Protein AF-0000000067176946 (afdb_homodimer)

Solvent-accessible surface area (backbone atoms only — not comparable to full-atom values): 33508 Å² total; per-residue (Å²): 99,36,35,32,29,33,23,22,26,28,41,68,29,17,55,34,52,47,50,43,47,74,72,66,26,35,38,39,29,29,28,63,53,83,84,30,38,70,75,58,35,48,70,46,54,52,46,15,72,67,65,79,60,30,41,45,80,41,83,41,49,59,68,40,81,62,40,38,57,53,42,44,73,61,59,38,63,33,37,37,46,54,57,61,73,68,84,58,48,78,88,61,72,52,57,63,61,41,32,50,49,27,32,47,11,45,48,44,49,50,52,16,28,57,76,51,68,39,39,41,33,40,35,66,33,59,34,62,47,64,73,74,76,37,71,34,43,58,63,46,28,22,35,51,32,35,51,40,42,49,50,11,39,25,61,74,70,62,38,24,38,34,33,37,19,33,39,34,56,43,42,64,70,55,66,68,59,65,76,65,16,49,65,52,40,51,44,49,25,62,73,37,66,28,51,68,42,74,46,76,82,48,76,62,58,42,47,46,23,37,42,71,46,52,38,50,47,55,56,34,54,72,69,43,60,73,83,54,58,51,76,33,62,45,53,45,38,33,43,44,35,56,62,54,52,50,51,49,47,49,49,47,51,41,38,72,68,38,88,67,87,80,77,78,79,77,70,84,49,55,65,44,82,66,53,62,63,26,34,70,73,51,69,46,72,68,78,64,49,68,64,61,38,47,43,54,25,48,55,44,44,64,72,69,48,69,82,61,79,57,57,87,63,65,45,73,44,68,126,100,37,35,32,30,32,22,21,27,28,41,69,28,17,56,36,52,45,50,43,46,73,73,66,26,35,38,39,29,28,28,63,52,85,85,29,38,71,75,57,35,48,69,46,53,52,45,13,72,66,66,79,60,32,42,46,80,44,83,41,50,57,67,39,81,62,42,37,56,52,43,43,73,62,59,36,64,32,39,38,45,53,56,62,72,69,84,58,49,77,88,61,73,52,56,62,63,40,34,51,49,27,32,48,13,45,49,42,49,51,51,16,28,57,76,51,68,39,40,40,33,40,34,64,33,59,33,62,48,65,71,73,77,38,71,33,42,59,63,44,26,22,36,51,34,35,51,40,42,49,50,11,39,26,61,73,72,62,37,23,39,33,34,37,18,33,40,35,56,42,42,64,71,55,66,70,58,65,77,64,17,50,65,52,39,50,45,50,25,62,74,39,64,28,51,68,42,73,44,75,84,49,76,62,56,42,48,46,22,39,43,71,45,52,38,49,47,54,56,36,54,71,69,42,60,74,84,54,58,50,77,32,60,46,53,45,38,33,40,42,35,54,63,54,51,50,51,48,48,49,48,48,51,39,39,71,70,37,90,69,87,81,77,77,80,75,70,82,50,56,65,46,82,67,52,62,62,27,34,70,72,49,68,46,71,68,76,64,50,68,64,62,37,46,42,54,26,48,54,44,45,63,74,69,46,69,82,62,79,57,55,86,62,66,45,72,44,64,123

Secondary structure (DSSP, 8-state):
-EEEEETTTSHHHHHHHHHHHHTT-EEEEEE--SS--GGGGHHHHHHHHHTTS-EEEEE--TTSTTHHHHHHHH--SEEEE--------TTS--HHHHHIIIIIHHHHHHHHHHHHT--EEEEEEESTTTTSSS---HHHHHHHHHHHHHHHHHHHH--EEEEEEE-EEESTT--S-SGGGHHHHHHHHHHHT--EEE-SS----EEEEEHHHHHHHHHHHHHS-TT--EEEEE--SBEE-HHHHHHHHHHHHHHHH--S----------B----HHHHHHH-----S-HHHHHHHHHHHHHHHSPTT------EEE--/-EEEEETTTSHHHHHHHHHHHHTT-EEEEEE--SS--GGGGHHHHHHHHHTTS-EEEEE--TTSTTHHHHHHHH--SEEEE--------TTS--HHHHHIIIIIHHHHHHHHHHHHT--EEEEEEESTTTTSSS---HHHHHHHHHHHHHHHHHHHH--EEEEEEE-EEESTT--S-SGGGHHHHHHHHHHHT--EEE-SS----EEEEEHHHHHHHHHHHHHS-TT--EEEEE--SBEE-HHHHHHHHHHHHHHHH--S----------B----HHHHHHH-----S-HHHHHHHHHHHHHHHSPTT------EEE--

Organism: Mycolicibacterium smegmatis (strain ATCC 700084 / mc(2)155) (NCBI:txid246196)

pLDDT: mean 84.83, std 18.25, range [30.48, 98.94]

Structure (mmCIF, N/CA/C/O backbone):
data_AF-0000000067176946-model_v1
#
loop_
_entity.id
_entity.type
_entity.pdbx_description
1 polymer 'NAD dependent epimerase/dehydratase family protein'
#
loop_
_atom_site.group_PDB
_atom_site.id
_atom_site.type_symbol
_atom_site.label_atom_id
_atom_site.label_alt_id
_atom_site.label_comp_id
_atom_site.label_asym_id
_atom_site.label_entity_id
_atom_site.label_seq_id
_atom_site.pdbx_PDB_ins_code
_atom_site.Cartn_x
_atom_site.Cartn_y
_atom_site.Cartn_z
_atom_site.occupancy
_atom_site.B_iso_or_equiv
_atom_site.auth_seq_id
_atom_site.auth_comp_id
_atom_site.auth_asym_id
_atom_site.auth_atom_id
_atom_site.pdbx_PDB_model_num
ATOM 1 N N . MET A 1 1 ? -19.984 21.453 12.859 1 93.75 1 MET A N 1
ATOM 2 C CA . MET A 1 1 ? -19.797 20.031 12.617 1 93.75 1 MET A CA 1
ATOM 3 C C . MET A 1 1 ? -18.875 19.406 13.672 1 93.75 1 MET A C 1
ATOM 5 O O . MET A 1 1 ? -18.234 20.125 14.43 1 93.75 1 MET A O 1
ATOM 9 N N . ARG A 1 2 ? -18.984 18.125 13.836 1 97.31 2 ARG A N 1
ATOM 10 C CA . ARG A 1 2 ? -18.062 17.344 14.672 1 97.31 2 ARG A CA 1
ATOM 11 C C . ARG A 1 2 ? -16.969 16.703 13.836 1 97.31 2 ARG A C 1
ATOM 13 O O . ARG A 1 2 ? -17.25 16 12.859 1 97.31 2 ARG A O 1
ATOM 20 N N . ALA A 1 3 ? -15.773 17.016 14.234 1 98.56 3 ALA A N 1
ATOM 21 C CA . ALA A 1 3 ? -14.617 16.5 13.5 1 98.56 3 ALA A CA 1
ATOM 22 C C . ALA A 1 3 ? -13.719 15.672 14.406 1 98.56 3 ALA A C 1
ATOM 24 O O . ALA A 1 3 ? -13.531 16 15.578 1 98.56 3 ALA A O 1
ATOM 25 N N . LEU A 1 4 ? -13.266 14.586 13.898 1 98.88 4 LEU A N 1
ATOM 26 C CA . LEU A 1 4 ? -12.211 13.828 14.562 1 98.88 4 LEU A CA 1
ATOM 27 C C . LEU A 1 4 ? -10.891 13.953 13.812 1 98.88 4 LEU A C 1
ATOM 29 O O . LEU A 1 4 ? -10.852 13.797 12.586 1 98.88 4 LEU A O 1
ATOM 33 N N . VAL A 1 5 ? -9.82 14.297 14.5 1 98.94 5 VAL A N 1
ATOM 34 C CA . VAL A 1 5 ? -8.5 14.484 13.914 1 98.94 5 VAL A CA 1
ATOM 35 C C . VAL A 1 5 ? -7.508 13.5 14.539 1 98.94 5 VAL A C 1
ATOM 37 O O . VAL A 1 5 ? -7.191 13.602 15.727 1 98.94 5 VAL A O 1
ATOM 40 N N . THR A 1 6 ? -7.043 12.531 13.773 1 98.88 6 THR A N 1
ATOM 41 C CA . THR A 1 6 ? -5.906 11.75 14.25 1 98.88 6 THR A CA 1
ATOM 42 C C . THR A 1 6 ? -4.598 12.484 13.977 1 98.88 6 THR A C 1
ATOM 44 O O . THR A 1 6 ? -4.469 13.188 12.977 1 98.88 6 THR A O 1
ATOM 47 N N . GLY A 1 7 ? -3.584 12.266 14.883 1 98.06 7 GLY A N 1
ATOM 48 C CA . GLY A 1 7 ? -2.379 13.07 14.805 1 98.06 7 GLY A CA 1
ATOM 49 C C . GLY A 1 7 ? -2.6 14.516 15.227 1 98.06 7 GLY A C 1
ATOM 50 O O . GLY A 1 7 ? -2 15.43 14.656 1 98.06 7 GLY A O 1
ATOM 51 N N . ALA A 1 8 ? -3.434 14.695 16.172 1 98.69 8 ALA A N 1
ATOM 52 C CA . ALA A 1 8 ? -3.926 16.016 16.531 1 98.69 8 ALA A CA 1
ATOM 53 C C . ALA A 1 8 ? -2.818 16.859 17.156 1 98.69 8 ALA A C 1
ATOM 55 O O . ALA A 1 8 ? -2.83 18.094 17.062 1 98.69 8 ALA A O 1
ATOM 56 N N . ALA A 1 9 ? -1.858 16.234 17.766 1 97.88 9 ALA A N 1
ATOM 57 C CA . ALA A 1 9 ? -0.822 16.969 18.484 1 97.88 9 ALA A CA 1
ATOM 58 C C . ALA A 1 9 ? 0.413 17.172 17.609 1 97.88 9 ALA A C 1
ATOM 60 O O . ALA A 1 9 ? 1.417 17.719 18.062 1 97.88 9 ALA A O 1
ATOM 61 N N . GLY A 1 10 ? 0.329 16.719 16.375 1 96.31 10 GLY A N 1
ATOM 62 C CA . GLY A 1 10 ? 1.436 16.891 15.453 1 96.31 10 GLY A CA 1
ATOM 63 C C . GLY A 1 10 ? 1.476 18.281 14.836 1 96.31 10 GLY A C 1
ATOM 64 O O . GLY A 1 10 ? 0.67 19.141 15.18 1 96.31 10 GLY A O 1
ATOM 65 N N . PHE A 1 11 ? 2.4 18.453 13.883 1 95.88 11 PHE A N 1
ATOM 66 C CA . PHE A 1 11 ? 2.641 19.719 13.18 1 95.88 11 PHE A CA 1
ATOM 67 C C . PHE A 1 11 ? 1.387 20.172 12.445 1 95.88 11 PHE A C 1
ATOM 69 O O . PHE A 1 11 ? 0.674 21.062 12.922 1 95.88 11 PHE A O 1
ATOM 76 N N . ILE A 1 12 ? 0.956 19.438 11.477 1 97.62 12 ILE A N 1
ATOM 77 C CA . ILE A 1 12 ? -0.188 19.844 10.664 1 97.62 12 ILE A CA 1
ATOM 78 C C . ILE A 1 12 ? -1.479 19.641 11.453 1 97.62 12 ILE A C 1
ATOM 80 O O . ILE A 1 12 ? -2.375 20.484 11.422 1 97.62 12 ILE A O 1
ATOM 84 N N . GLY A 1 13 ? -1.539 18.578 12.234 1 98.62 13 GLY A N 1
ATOM 85 C CA . GLY A 1 13 ? -2.727 18.234 13 1 98.62 13 GLY A CA 1
ATOM 86 C C . GLY A 1 13 ? -3.125 19.297 14 1 98.62 13 GLY A C 1
ATOM 87 O O . GLY A 1 13 ? -4.297 19.672 14.094 1 98.62 13 GLY A O 1
ATOM 88 N N . SER A 1 14 ? -2.17 19.828 14.688 1 98.62 14 SER A N 1
ATOM 89 C CA . SER A 1 14 ? -2.482 20.812 15.711 1 98.62 14 SER A CA 1
ATOM 90 C C . SER A 1 14 ? -2.926 22.141 15.086 1 98.62 14 SER A C 1
ATOM 92 O O . SER A 1 14 ? -3.793 22.828 15.633 1 98.62 14 SER A O 1
ATOM 94 N N . ASN A 1 15 ? -2.312 22.5 13.953 1 98.69 15 ASN A N 1
ATOM 95 C CA . ASN A 1 15 ? -2.77 23.672 13.227 1 98.69 15 ASN A CA 1
ATOM 96 C C . ASN A 1 15 ? -4.195 23.5 12.711 1 98.69 15 ASN A C 1
ATOM 98 O O . ASN A 1 15 ? -4.988 24.453 12.734 1 98.69 15 ASN A O 1
ATOM 102 N N . LEU A 1 16 ? -4.504 22.312 12.297 1 98.88 16 LEU A N 1
ATOM 103 C CA . LEU A 1 16 ? -5.848 22.016 11.812 1 98.88 16 LEU A CA 1
ATOM 104 C C . LEU A 1 16 ? -6.863 22.078 12.945 1 98.88 16 LEU A C 1
ATOM 106 O O . LEU A 1 16 ? -7.945 22.641 12.789 1 98.88 16 LEU A O 1
ATOM 110 N N . VAL A 1 17 ? -6.52 21.516 14.086 1 98.75 17 VAL A N 1
ATOM 111 C CA . VAL A 1 17 ? -7.391 21.547 15.258 1 98.75 17 VAL A CA 1
ATOM 112 C C . VAL A 1 17 ? -7.738 22.984 15.609 1 98.75 17 VAL A C 1
ATOM 114 O O . VAL A 1 17 ? -8.906 23.328 15.789 1 98.75 17 VAL A O 1
ATOM 117 N N . ASP A 1 18 ? -6.73 23.859 15.656 1 98.19 18 ASP A N 1
ATOM 118 C CA . ASP A 1 18 ? -6.961 25.266 15.984 1 98.19 18 ASP A CA 1
ATOM 119 C C . ASP A 1 18 ? -7.922 25.906 14.984 1 98.19 18 ASP A C 1
ATOM 121 O O . ASP A 1 18 ? -8.844 26.625 15.375 1 98.19 18 ASP A O 1
ATOM 125 N N . ARG A 1 19 ? -7.699 25.656 13.742 1 98.25 19 ARG A N 1
ATOM 126 C CA . ARG A 1 19 ? -8.531 26.25 12.695 1 98.25 19 ARG A CA 1
ATOM 127 C C . ARG A 1 19 ? -9.977 25.781 12.828 1 98.25 19 ARG A C 1
ATOM 129 O O . ARG A 1 19 ? -10.898 26.594 12.727 1 98.25 19 ARG A O 1
ATOM 136 N N . LEU A 1 20 ? -10.172 24.5 13.023 1 98.31 20 LEU A N 1
ATOM 137 C CA . LEU A 1 20 ? -11.516 23.938 13.141 1 98.31 20 LEU A CA 1
ATOM 138 C C . LEU A 1 20 ? -12.25 24.547 14.336 1 98.31 20 LEU A C 1
ATOM 140 O O . LEU A 1 20 ? -13.43 24.891 14.234 1 98.31 20 LEU A O 1
ATOM 144 N N . LEU A 1 21 ? -11.555 24.719 15.445 1 97.25 21 LEU A N 1
ATOM 145 C CA . LEU A 1 21 ? -12.156 25.312 16.625 1 97.25 21 LEU A CA 1
ATOM 146 C C . LEU A 1 21 ? -12.484 26.781 16.391 1 97.25 21 LEU A C 1
ATOM 148 O O . LEU A 1 21 ? -13.562 27.25 16.766 1 97.25 21 LEU A O 1
ATOM 152 N N . ALA A 1 22 ? -11.562 27.469 15.734 1 95.94 22 ALA A N 1
ATOM 153 C CA . ALA A 1 22 ? -11.789 28.875 15.406 1 95.94 22 ALA A CA 1
ATOM 154 C C . ALA A 1 22 ? -13 29.031 14.5 1 95.94 22 ALA A C 1
ATOM 156 O O . ALA A 1 22 ? -13.727 30.031 14.594 1 95.94 22 ALA A O 1
ATOM 157 N N . ASP A 1 23 ? -13.227 28.062 13.641 1 96.38 23 ASP A N 1
ATOM 158 C CA . ASP A 1 23 ? -14.359 28.094 12.719 1 96.38 23 ASP A CA 1
ATOM 159 C C . ASP A 1 23 ? -15.648 27.688 13.422 1 96.38 23 ASP A C 1
ATOM 161 O O . ASP A 1 23 ? -16.719 27.703 12.82 1 96.38 23 ASP A O 1
ATOM 165 N N . GLY A 1 24 ? -15.594 27.234 14.664 1 94.38 24 GLY A N 1
ATOM 166 C CA . GLY A 1 24 ? -16.781 26.969 15.461 1 94.38 24 GLY A CA 1
ATOM 167 C C . GLY A 1 24 ? -17.172 25.5 15.492 1 94.38 24 GLY A C 1
ATOM 168 O O . GLY A 1 24 ? -18.25 25.141 15.945 1 94.38 24 GLY A O 1
ATOM 169 N N . HIS A 1 25 ? -16.312 24.594 15.094 1 96.44 25 HIS A N 1
ATOM 170 C CA . HIS A 1 25 ? -16.594 23.156 15.078 1 96.44 25 HIS A CA 1
ATOM 171 C C . HIS A 1 25 ? -16.25 22.516 16.406 1 96.44 25 HIS A C 1
ATOM 173 O O . HIS A 1 25 ? -15.516 23.094 17.219 1 96.44 25 HIS A O 1
ATOM 179 N N . GLN A 1 26 ? -16.875 21.406 16.672 1 96.56 26 GLN A N 1
ATOM 180 C CA . GLN A 1 26 ? -16.453 20.516 17.75 1 96.56 26 GLN A CA 1
ATOM 181 C C . GLN A 1 26 ? -15.375 19.547 17.266 1 96.56 26 GLN A C 1
ATOM 183 O O . GLN A 1 26 ? -15.5 18.953 16.188 1 96.56 26 GLN A O 1
ATOM 188 N N . VAL A 1 27 ? -14.289 19.469 18.062 1 98.25 27 VAL A N 1
ATOM 189 C CA . VAL A 1 27 ? -13.156 18.688 17.578 1 98.25 27 VAL A CA 1
ATOM 190 C C . VAL A 1 27 ? -12.758 17.641 18.625 1 98.25 27 VAL A C 1
ATOM 192 O O . VAL A 1 27 ? -12.625 17.969 19.812 1 98.25 27 VAL A O 1
ATOM 195 N N . ILE A 1 28 ? -12.656 16.406 18.234 1 98.19 28 ILE A N 1
ATOM 196 C CA . ILE A 1 28 ? -12.008 15.344 19 1 98.19 28 ILE A CA 1
ATOM 197 C C . ILE A 1 28 ? -10.633 15.039 18.406 1 98.19 28 ILE A C 1
ATOM 199 O O . ILE A 1 28 ? -10.523 14.617 17.25 1 98.19 28 ILE A O 1
ATOM 203 N N . GLY A 1 29 ? -9.609 15.297 19.156 1 98.5 29 GLY A N 1
ATOM 204 C CA . GLY A 1 29 ? -8.258 14.977 18.75 1 98.5 29 GLY A CA 1
ATOM 205 C C . GLY A 1 29 ? -7.77 13.641 19.297 1 98.5 29 GLY A C 1
ATOM 206 O O . GLY A 1 29 ? -7.973 13.336 20.469 1 98.5 29 GLY A O 1
ATOM 207 N N . VAL A 1 30 ? -7.195 12.836 18.438 1 98.75 30 VAL A N 1
ATOM 208 C CA . VAL A 1 30 ? -6.59 11.562 18.812 1 98.75 30 VAL A CA 1
ATOM 209 C C . VAL A 1 30 ? -5.09 11.602 18.516 1 98.75 30 VAL A C 1
ATOM 211 O O . VAL A 1 30 ? -4.672 11.945 17.406 1 98.75 30 VAL A O 1
ATOM 214 N N . ASP A 1 31 ? -4.316 11.289 19.516 1 98.38 31 ASP A N 1
ATOM 215 C CA . ASP A 1 31 ? -2.865 11.25 19.359 1 98.38 31 ASP A CA 1
ATOM 216 C C . ASP A 1 31 ? -2.232 10.32 20.391 1 98.38 31 ASP A C 1
ATOM 218 O O . ASP A 1 31 ? -2.689 10.242 21.531 1 98.38 31 ASP A O 1
ATOM 222 N N . ASN A 1 32 ? -1.195 9.602 19.969 1 96.81 32 ASN A N 1
ATOM 223 C CA . ASN A 1 32 ? -0.489 8.766 20.938 1 96.81 32 ASN A CA 1
ATOM 224 C C . ASN A 1 32 ? 0.78 9.438 21.438 1 96.81 32 ASN A C 1
ATOM 226 O O . ASN A 1 32 ? 1.542 8.844 22.203 1 96.81 32 ASN A O 1
ATOM 230 N N . PHE A 1 33 ? 1.188 10.555 20.969 1 94.5 33 PHE A N 1
ATOM 231 C CA . PHE A 1 33 ? 2.281 11.43 21.375 1 94.5 33 PHE A CA 1
ATOM 232 C C . PHE A 1 33 ? 3.631 10.781 21.078 1 94.5 33 PHE A C 1
ATOM 234 O O . PHE A 1 33 ? 4.602 11 21.812 1 94.5 33 PHE A O 1
ATOM 241 N N . TRP A 1 34 ? 3.674 9.906 20.094 1 89.56 34 TRP A N 1
ATOM 242 C CA . TRP A 1 34 ? 4.965 9.375 19.672 1 89.56 34 TRP A CA 1
ATOM 243 C C . TRP A 1 34 ? 5.887 10.5 19.203 1 89.56 34 TRP A C 1
ATOM 245 O O . TRP A 1 34 ? 7.012 10.625 19.703 1 89.56 34 TRP A O 1
ATOM 255 N N . THR A 1 35 ? 5.383 11.32 18.266 1 87.88 35 THR A N 1
ATOM 256 C CA . THR A 1 35 ? 6.129 12.508 17.859 1 87.88 35 THR A CA 1
ATOM 257 C C . THR A 1 35 ? 5.32 13.773 18.125 1 87.88 35 THR A C 1
ATOM 259 O O . THR A 1 35 ? 5.855 14.883 18.047 1 87.88 35 THR A O 1
ATOM 262 N N . GLY A 1 36 ? 4.047 13.602 18.391 1 92 36 GLY A N 1
ATOM 263 C CA . GLY A 1 36 ? 3.203 14.742 18.719 1 92 36 GLY A CA 1
ATOM 264 C C . GLY A 1 36 ? 3.561 15.391 20.031 1 92 36 GLY A C 1
ATOM 265 O O . GLY A 1 36 ? 3.965 14.711 20.984 1 92 36 GLY A O 1
ATOM 266 N N . ASP A 1 37 ? 3.396 16.672 20.016 1 93.38 37 ASP A N 1
ATOM 267 C CA . ASP A 1 37 ? 3.66 17.453 21.219 1 93.38 37 ASP A CA 1
ATOM 268 C C . ASP A 1 37 ? 2.367 18.016 21.797 1 93.38 37 ASP A C 1
ATOM 270 O O . ASP A 1 37 ? 1.741 18.891 21.203 1 93.38 37 ASP A O 1
ATOM 274 N N . PRO A 1 38 ? 2.053 17.625 23.031 1 94.38 38 PRO A N 1
ATOM 275 C CA . PRO A 1 38 ? 0.817 18.125 23.625 1 94.38 38 PRO A CA 1
ATOM 276 C C . PRO A 1 38 ? 0.791 19.656 23.719 1 94.38 38 PRO A C 1
ATOM 278 O O . PRO A 1 38 ? -0.284 20.25 23.688 1 94.38 38 PRO A O 1
ATOM 281 N N . SER A 1 39 ? 1.938 20.281 23.797 1 94.44 39 SER A N 1
ATOM 282 C CA . SER A 1 39 ? 1.991 21.734 23.922 1 94.44 39 SER A CA 1
ATOM 283 C C . SER A 1 39 ? 1.458 22.406 22.656 1 94.44 39 SER A C 1
ATOM 285 O O . SER A 1 39 ? 1.071 23.578 22.688 1 94.44 39 SER A O 1
ATOM 287 N N . ASN A 1 40 ? 1.438 21.656 21.594 1 96.88 40 ASN A N 1
ATOM 288 C CA . ASN A 1 40 ? 0.888 22.188 20.344 1 96.88 40 ASN A CA 1
ATOM 289 C C . ASN A 1 40 ? -0.614 22.438 20.469 1 96.88 40 ASN A C 1
ATOM 291 O O . ASN A 1 40 ? -1.193 23.141 19.641 1 96.88 40 ASN A O 1
ATOM 295 N N . LEU A 1 41 ? -1.236 21.844 21.516 1 97.69 41 LEU A N 1
ATOM 296 C CA . LEU A 1 41 ? -2.689 21.891 21.641 1 97.69 41 LEU A CA 1
ATOM 297 C C . LEU A 1 41 ? -3.104 22.781 22.812 1 97.69 41 LEU A C 1
ATOM 299 O O . LEU A 1 41 ? -4.238 22.688 23.297 1 97.69 41 LEU A O 1
ATOM 303 N N . GLU A 1 42 ? -2.217 23.578 23.297 1 95 42 GLU A N 1
ATOM 304 C CA . GLU A 1 42 ? -2.5 24.406 24.469 1 95 42 GLU A CA 1
ATOM 305 C C . GLU A 1 42 ? -3.688 25.328 24.219 1 95 42 GLU A C 1
ATOM 307 O O . GLU A 1 42 ? -4.602 25.422 25.031 1 95 42 GLU A O 1
ATOM 312 N N . TRP A 1 43 ? -3.652 26.031 23.125 1 94.56 43 TRP A N 1
ATOM 313 C CA . TRP A 1 43 ? -4.75 26.938 22.781 1 94.56 43 TRP A CA 1
ATOM 314 C C . TRP A 1 43 ? -6.066 26.172 22.672 1 94.56 43 TRP A C 1
ATOM 316 O O . TRP A 1 43 ? -7.094 26.625 23.188 1 94.56 43 TRP A O 1
ATOM 326 N N . ALA A 1 44 ? -6.027 25.016 22.016 1 96.19 44 ALA A N 1
ATOM 327 C CA . ALA A 1 44 ? -7.223 24.203 21.828 1 96.19 44 ALA A CA 1
ATOM 328 C C . ALA A 1 44 ? -7.793 23.766 23.188 1 96.19 44 ALA A C 1
ATOM 330 O O . ALA A 1 44 ? -9.008 23.781 23.375 1 96.19 44 ALA A O 1
ATOM 331 N N . LEU A 1 45 ? -6.91 23.344 24.031 1 93.81 45 LEU A N 1
ATOM 332 C CA . LEU A 1 45 ? -7.336 22.875 25.359 1 93.81 45 LEU A CA 1
ATOM 333 C C . LEU A 1 45 ? -7.984 24.016 26.141 1 93.81 45 LEU A C 1
ATOM 335 O O . LEU A 1 45 ? -8.961 23.797 26.875 1 93.81 45 LEU A O 1
ATOM 339 N N . GLU A 1 46 ? -7.465 25.188 25.953 1 90.81 46 GLU A N 1
ATOM 340 C CA . GLU A 1 46 ? -8.055 26.359 26.609 1 90.81 46 GLU A CA 1
ATOM 341 C C . GLU A 1 46 ? -9.453 26.641 26.062 1 90.81 46 GLU A C 1
ATOM 343 O O . GLU A 1 46 ? -10.344 27.031 26.828 1 90.81 46 GLU A O 1
ATOM 348 N N . GLN A 1 47 ? -9.617 26.484 24.797 1 86.25 47 GLN A N 1
ATOM 349 C CA . GLN A 1 47 ? -10.93 26.672 24.188 1 86.25 47 GLN A CA 1
ATOM 350 C C . GLN A 1 47 ? -11.93 25.641 24.688 1 86.25 47 GLN A C 1
ATOM 352 O O . GLN A 1 47 ? -13.117 25.938 24.828 1 86.25 47 GLN A O 1
ATOM 357 N N . GLY A 1 48 ? -11.539 24.438 24.844 1 80.69 48 GLY A N 1
ATOM 358 C CA . GLY A 1 48 ? -12.391 23.375 25.359 1 80.69 48 GLY A CA 1
ATOM 359 C C . GLY A 1 48 ? -12.906 23.656 26.766 1 80.69 48 GLY A C 1
ATOM 360 O O . GLY A 1 48 ? -14.039 23.297 27.109 1 80.69 48 GLY A O 1
ATOM 361 N N . ASN A 1 49 ? -12.125 24.281 27.5 1 76.69 49 ASN A N 1
ATOM 362 C CA . ASN A 1 49 ? -12.477 24.578 28.891 1 76.69 49 ASN A CA 1
ATOM 363 C C . ASN A 1 49 ? -13.406 25.781 28.984 1 76.69 49 ASN A C 1
ATOM 365 O O . ASN A 1 49 ? -14.203 25.875 29.922 1 76.69 49 ASN A O 1
ATOM 369 N N . SER A 1 50 ? -13.352 26.609 28.031 1 71.25 50 SER A N 1
ATOM 370 C CA . SER A 1 50 ? -14.078 27.859 28.141 1 71.25 50 SER A CA 1
ATOM 371 C C . SER A 1 50 ? -15.453 27.766 27.484 1 71.25 50 SER A C 1
ATOM 373 O O . SER A 1 50 ? -16.422 28.344 27.984 1 71.25 50 SER A O 1
ATOM 375 N N . SER A 1 51 ? -15.5 27.375 26.344 1 61.53 51 SER A N 1
ATOM 376 C CA . SER A 1 51 ? -16.688 27.578 25.516 1 61.53 51 SER A CA 1
ATOM 377 C C . SER A 1 51 ? -17.391 26.25 25.219 1 61.53 51 SER A C 1
ATOM 379 O O . SER A 1 51 ? -17.797 26.016 24.078 1 61.53 51 SER A O 1
ATOM 381 N N . GLY A 1 52 ? -17.828 25.453 26.281 1 63.78 52 GLY A N 1
ATOM 382 C CA . GLY A 1 52 ? -18.797 24.406 26.016 1 63.78 52 GLY A CA 1
ATOM 383 C C . GLY A 1 52 ? -18.172 23.141 25.469 1 63.78 52 GLY A C 1
ATOM 384 O O . GLY A 1 52 ? -18.797 22.422 24.688 1 63.78 52 GLY A O 1
ATOM 385 N N . ARG A 1 53 ? -16.938 22.734 25.812 1 72.56 53 ARG A N 1
ATOM 386 C CA . ARG A 1 53 ? -16.281 21.453 25.594 1 72.56 53 ARG A CA 1
ATOM 387 C C . ARG A 1 53 ? -16.109 21.172 24.109 1 72.56 53 ARG A C 1
ATOM 389 O O . ARG A 1 53 ? -16.453 20.078 23.641 1 72.56 53 ARG A O 1
ATOM 396 N N . ARG A 1 54 ? -15.609 22.234 23.484 1 91 54 ARG A N 1
ATOM 397 C CA . ARG A 1 54 ? -15.531 22.125 22.031 1 91 54 ARG A CA 1
ATOM 398 C C . ARG A 1 54 ? -14.344 21.281 21.609 1 91 54 ARG A C 1
ATOM 400 O O . ARG A 1 54 ? -14.273 20.828 20.453 1 91 54 ARG A O 1
ATOM 407 N N . PHE A 1 55 ? -13.461 21.031 22.531 1 96.88 55 PHE A N 1
ATOM 408 C CA . PHE A 1 55 ? -12.297 20.219 22.188 1 96.88 55 PHE A CA 1
ATOM 409 C C . PHE A 1 55 ? -12.086 19.109 23.219 1 96.88 55 PHE A C 1
ATOM 411 O O . PHE A 1 55 ? -12.125 19.359 24.422 1 96.88 55 PHE A O 1
ATOM 418 N N . THR A 1 56 ? -11.93 17.922 22.797 1 95.56 56 THR A N 1
ATOM 419 C CA . THR A 1 56 ? -11.562 16.766 23.609 1 95.56 56 THR A CA 1
ATOM 420 C C . THR A 1 56 ? -10.32 16.078 23.047 1 95.56 56 THR A C 1
ATOM 422 O O . THR A 1 56 ? -10.25 15.812 21.844 1 95.56 56 THR A O 1
ATOM 425 N N . LEU A 1 57 ? -9.352 15.914 23.875 1 97.25 57 LEU A N 1
ATOM 426 C CA . LEU A 1 57 ? -8.148 15.188 23.484 1 97.25 57 LEU A CA 1
ATOM 427 C C . LEU A 1 57 ? -8.18 13.766 24.031 1 97.25 57 LEU A C 1
ATOM 429 O O . LEU A 1 57 ? -8.398 13.555 25.219 1 97.25 57 LEU A O 1
ATOM 433 N N . VAL A 1 58 ? -8.008 12.828 23.156 1 97.94 58 VAL A N 1
ATOM 434 C CA . VAL A 1 58 ? -7.949 11.422 23.547 1 97.94 58 VAL A CA 1
ATOM 435 C C . VAL A 1 58 ? -6.566 10.859 23.234 1 97.94 58 VAL A C 1
ATOM 437 O O . VAL A 1 58 ? -6.125 10.867 22.078 1 97.94 58 VAL A O 1
ATOM 440 N N . LYS A 1 59 ? -5.855 10.43 24.25 1 98.12 59 LYS A N 1
ATOM 441 C CA . LYS A 1 59 ? -4.59 9.742 24.031 1 98.12 59 LYS A CA 1
ATOM 442 C C . LYS A 1 59 ? -4.816 8.297 23.594 1 98.12 59 LYS A C 1
ATOM 444 O O . LYS A 1 59 ? -5.25 7.461 24.391 1 98.12 59 LYS A O 1
ATOM 449 N N . ALA A 1 60 ? -4.539 7.992 22.359 1 98 60 ALA A N 1
ATOM 450 C CA . ALA A 1 60 ? -4.727 6.648 21.812 1 98 60 ALA A CA 1
ATOM 451 C C . ALA A 1 60 ? -3.891 6.441 20.562 1 98 60 ALA A C 1
ATOM 453 O O . ALA A 1 60 ? -3.602 7.395 19.828 1 98 60 ALA A O 1
ATOM 454 N N . ASP A 1 61 ? -3.484 5.223 20.391 1 97.69 61 ASP A N 1
ATOM 455 C CA . ASP A 1 61 ? -2.848 4.793 19.156 1 97.69 61 ASP A CA 1
ATOM 456 C C . ASP A 1 61 ? -3.889 4.379 18.109 1 97.69 61 ASP A C 1
ATOM 458 O O . ASP A 1 61 ? -4.891 3.746 18.453 1 97.69 61 ASP A O 1
ATOM 462 N N . ILE A 1 62 ? -3.668 4.734 16.906 1 97.88 62 ILE A N 1
ATOM 463 C CA . ILE A 1 62 ? -4.664 4.438 15.875 1 97.88 62 ILE A CA 1
ATOM 464 C C . ILE A 1 62 ? -4.719 2.93 15.633 1 97.88 62 ILE A C 1
ATOM 466 O O . ILE A 1 62 ? -5.648 2.428 15 1 97.88 62 ILE A O 1
ATOM 470 N N . GLN A 1 63 ? -3.758 2.166 16.047 1 96.75 63 GLN A N 1
ATOM 471 C CA . GLN A 1 63 ? -3.781 0.711 15.953 1 96.75 63 GLN A CA 1
ATOM 472 C C . GLN A 1 63 ? -4.641 0.095 17.047 1 96.75 63 GLN A C 1
ATOM 474 O O . GLN A 1 63 ? -4.949 -1.098 17 1 96.75 63 GLN A O 1
ATOM 479 N N . ALA A 1 64 ? -4.949 0.886 18.031 1 97.12 64 ALA A N 1
ATOM 480 C CA . ALA A 1 64 ? -5.621 0.356 19.219 1 97.12 64 ALA A CA 1
ATOM 481 C C . ALA A 1 64 ? -7.023 -0.142 18.875 1 97.12 64 ALA A C 1
ATOM 483 O O . ALA A 1 64 ? -7.762 0.523 18.141 1 97.12 64 ALA A O 1
ATOM 484 N N . PRO A 1 65 ? -7.383 -1.321 19.438 1 95.69 65 PRO A N 1
ATOM 485 C CA . PRO A 1 65 ? -8.734 -1.831 19.172 1 95.69 65 PRO A CA 1
ATOM 486 C C . PRO A 1 65 ? -9.828 -0.901 19.688 1 95.69 65 PRO A C 1
ATOM 488 O O . PRO A 1 65 ? -10.93 -0.871 19.141 1 95.69 65 PRO A O 1
ATOM 491 N N . GLU A 1 66 ? -9.562 -0.089 20.656 1 97.56 66 GLU A N 1
ATOM 492 C CA . GLU A 1 66 ? -10.547 0.8 21.266 1 97.56 66 GLU A CA 1
ATOM 493 C C . GLU A 1 66 ? -10.891 1.961 20.344 1 97.56 66 GLU A C 1
ATOM 495 O O . GLU A 1 66 ? -11.828 2.715 20.609 1 97.56 66 GLU A O 1
ATOM 500 N N . LEU A 1 67 ? -10.117 2.096 19.25 1 98.25 67 LEU A N 1
ATOM 501 C CA . LEU A 1 67 ? -10.367 3.189 18.312 1 98.25 67 LEU A CA 1
ATOM 502 C C . LEU A 1 67 ? -11.805 3.145 17.797 1 98.25 67 LEU A C 1
ATOM 504 O O . LEU A 1 67 ? -12.414 4.188 17.578 1 98.25 67 LEU A O 1
ATOM 508 N N . THR A 1 68 ? -12.305 1.956 17.625 1 97.81 68 THR A N 1
ATOM 509 C CA . THR A 1 68 ? -13.68 1.791 17.156 1 97.81 68 THR A CA 1
ATOM 510 C C . THR A 1 68 ? -14.656 2.484 18.109 1 97.81 68 THR A C 1
ATOM 512 O O . THR A 1 68 ? -15.523 3.234 17.672 1 97.81 68 THR A O 1
ATOM 515 N N . ASP A 1 69 ? -14.484 2.301 19.406 1 98.19 69 ASP A N 1
ATOM 516 C CA . ASP A 1 69 ? -15.344 2.922 20.406 1 98.19 69 ASP A CA 1
ATOM 517 C C . ASP A 1 69 ? -15.141 4.434 20.453 1 98.19 69 ASP A C 1
ATOM 519 O O . ASP A 1 69 ? -16.094 5.191 20.656 1 98.19 69 ASP A O 1
ATOM 523 N N . ILE A 1 70 ? -13.938 4.836 20.281 1 98.06 70 ILE A N 1
ATOM 524 C CA . ILE A 1 70 ? -13.609 6.258 20.312 1 98.06 70 ILE A CA 1
ATOM 525 C C . ILE A 1 70 ? -14.32 6.973 19.156 1 98.06 70 ILE A C 1
ATOM 527 O O . ILE A 1 70 ? -14.977 8 19.375 1 98.06 70 ILE A O 1
ATOM 531 N N . VAL A 1 71 ? -14.25 6.414 17.922 1 98.62 71 VAL A N 1
ATOM 532 C CA . VAL A 1 71 ? -14.875 7.027 16.75 1 98.62 71 VAL A CA 1
ATOM 533 C C . VAL A 1 71 ? -16.391 6.977 16.891 1 98.62 71 VAL A C 1
ATOM 535 O O . VAL A 1 71 ? -17.078 7.961 16.625 1 98.62 71 VAL A O 1
ATOM 538 N N . ALA A 1 72 ? -16.875 5.859 17.375 1 97.94 72 ALA A N 1
ATOM 539 C CA . ALA A 1 72 ? -18.328 5.715 17.578 1 97.94 72 ALA A CA 1
ATOM 540 C C . ALA A 1 72 ? -18.844 6.727 18.594 1 97.94 72 ALA A C 1
ATOM 542 O O . ALA A 1 72 ? -19.891 7.34 18.391 1 97.94 72 ALA A O 1
ATOM 543 N N . GLY A 1 73 ? -18.125 6.852 19.672 1 97.19 73 GLY A N 1
ATOM 544 C CA . GLY A 1 73 ? -18.531 7.793 20.719 1 97.19 73 GLY A CA 1
ATOM 545 C C . GLY A 1 73 ? -18.484 9.234 20.266 1 97.19 73 GLY A C 1
ATOM 546 O O . GLY A 1 73 ? -19.328 10.047 20.656 1 97.19 73 GLY A O 1
ATOM 547 N N . ALA A 1 74 ? -17.531 9.547 19.375 1 96.62 74 ALA A N 1
ATOM 548 C CA . ALA A 1 74 ? -17.375 10.906 18.859 1 96.62 74 ALA A CA 1
ATOM 549 C C . ALA A 1 74 ? -18.453 11.242 17.828 1 96.62 74 ALA A C 1
ATOM 551 O O . ALA A 1 74 ? -18.781 12.406 17.641 1 96.62 74 ALA A O 1
ATOM 552 N N . CYS A 1 75 ? -18.938 10.25 17.109 1 96.38 75 CYS A N 1
ATOM 553 C CA . CYS A 1 75 ? -19.938 10.414 16.062 1 96.38 75 CYS A CA 1
ATOM 554 C C . CYS A 1 75 ? -19.547 11.547 15.117 1 96.38 75 CYS A C 1
ATOM 556 O O . CYS A 1 75 ? -20.344 12.461 14.883 1 96.38 75 CYS A O 1
ATOM 558 N N . PRO A 1 76 ? -18.391 11.508 14.562 1 98.38 76 PRO A N 1
ATOM 559 C CA . PRO A 1 76 ? -17.953 12.633 13.734 1 98.38 76 PRO A CA 1
ATOM 560 C C . PRO A 1 76 ? -18.609 12.656 12.359 1 98.38 76 PRO A C 1
ATOM 562 O O . PRO A 1 76 ? -19 11.609 11.836 1 98.38 76 PRO A O 1
ATOM 565 N N . HIS A 1 77 ? -18.734 13.875 11.844 1 98.19 77 HIS A N 1
ATOM 566 C CA . HIS A 1 77 ? -19.172 14.047 10.461 1 98.19 77 HIS A CA 1
ATOM 567 C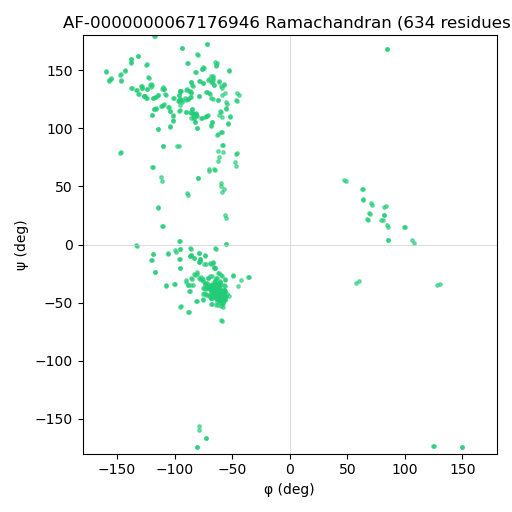 C . HIS A 1 77 ? -18.047 13.773 9.484 1 98.19 77 HIS A C 1
ATOM 569 O O . HIS A 1 77 ? -18.281 13.383 8.336 1 98.19 77 HIS A O 1
ATOM 575 N N . VAL A 1 78 ? -16.859 14.016 9.906 1 98.75 78 VAL A N 1
ATOM 576 C CA . VAL A 1 78 ? -15.656 13.852 9.086 1 98.75 78 VAL A CA 1
ATOM 577 C C . VAL A 1 78 ? -14.492 13.406 9.969 1 98.75 78 VAL A C 1
ATOM 579 O O . VAL A 1 78 ? -14.398 13.797 11.133 1 98.75 78 VAL A O 1
ATOM 582 N N . VAL A 1 79 ? -13.703 12.531 9.43 1 98.94 79 VAL A N 1
ATOM 583 C CA . VAL A 1 79 ? -12.438 12.156 10.055 1 98.94 79 VAL A CA 1
ATOM 584 C C . VAL A 1 79 ? -11.273 12.688 9.227 1 98.94 79 VAL A C 1
ATOM 586 O O . VAL A 1 79 ? -11.188 12.438 8.023 1 98.94 79 VAL A O 1
ATOM 589 N N . TYR A 1 80 ? -10.438 13.531 9.852 1 98.94 80 TYR A N 1
ATOM 590 C CA . TYR A 1 80 ? -9.141 13.922 9.312 1 98.94 80 TYR A CA 1
ATOM 591 C C . TYR A 1 80 ? -8.047 12.969 9.781 1 98.94 80 TYR A C 1
ATOM 593 O O . TYR A 1 80 ? -7.746 12.891 10.977 1 98.94 80 TYR A O 1
ATOM 601 N N . HIS A 1 81 ? -7.473 12.242 8.852 1 98.88 81 HIS A N 1
ATOM 602 C CA . HIS A 1 81 ? -6.461 11.258 9.219 1 98.88 81 HIS A CA 1
ATOM 603 C C . HIS A 1 81 ? -5.059 11.766 8.891 1 98.88 81 HIS A C 1
ATOM 605 O O . HIS A 1 81 ? -4.594 11.625 7.762 1 98.88 81 HIS A O 1
ATOM 611 N N . LEU A 1 82 ? -4.348 12.242 9.922 1 98.19 82 LEU A N 1
ATOM 612 C CA . LEU A 1 82 ? -3.006 12.781 9.75 1 98.19 82 LEU A CA 1
ATOM 613 C C . LEU A 1 82 ? -1.989 11.977 10.555 1 98.19 82 LEU A C 1
ATOM 615 O O . LEU A 1 82 ? -0.782 12.195 10.43 1 98.19 82 LEU A O 1
ATOM 619 N N . ALA A 1 83 ? -2.467 11.047 11.398 1 97.19 83 ALA A N 1
ATOM 620 C CA . ALA A 1 83 ? -1.546 10.25 12.195 1 97.19 83 ALA A CA 1
ATOM 621 C C . ALA A 1 83 ? -0.632 9.406 11.312 1 97.19 83 ALA A C 1
ATOM 623 O O . ALA A 1 83 ? -1.103 8.711 10.406 1 97.19 83 ALA A O 1
ATOM 624 N N . ALA A 1 84 ? 0.562 9.539 11.469 1 92.31 84 ALA A N 1
ATOM 625 C CA . ALA A 1 84 ? 1.574 8.75 10.773 1 92.31 84 ALA A CA 1
ATOM 626 C C . ALA A 1 84 ? 2.887 8.734 11.555 1 92.31 84 ALA A C 1
ATOM 628 O O . ALA A 1 84 ? 3.254 9.719 12.188 1 92.31 84 ALA A O 1
ATOM 629 N N . ARG A 1 85 ? 3.506 7.629 11.547 1 83.25 85 ARG A N 1
ATOM 630 C CA . ARG A 1 85 ? 4.898 7.59 11.984 1 83.25 85 ARG A CA 1
ATOM 631 C C . ARG A 1 85 ? 5.832 8.047 10.867 1 83.25 85 ARG A C 1
ATOM 633 O O . ARG A 1 85 ? 5.965 7.375 9.844 1 83.25 85 ARG A O 1
ATOM 640 N N . THR A 1 86 ? 6.266 9.25 10.938 1 64.94 86 THR A N 1
ATOM 641 C CA . THR A 1 86 ? 7.047 9.852 9.859 1 64.94 86 THR A CA 1
ATOM 642 C C . THR A 1 86 ? 8.539 9.711 10.133 1 64.94 86 THR A C 1
ATOM 644 O O . THR A 1 86 ? 9.367 9.984 9.258 1 64.94 86 THR A O 1
ATOM 647 N N . GLU A 1 87 ? 8.898 9.477 11.453 1 56.97 87 GLU A N 1
ATOM 648 C CA . GLU A 1 87 ? 10.32 9.547 11.789 1 56.97 87 GLU A CA 1
ATOM 649 C C . GLU A 1 87 ? 11.133 8.547 10.969 1 56.97 87 GLU A C 1
ATOM 651 O O . GLU A 1 87 ? 10.875 7.344 11.016 1 56.97 87 GLU A O 1
ATOM 656 N N . HIS A 1 88 ? 11.422 9.117 9.828 1 52.72 88 HIS A N 1
ATOM 657 C CA . HIS A 1 88 ? 12.445 8.453 9.031 1 52.72 88 HIS A CA 1
ATOM 658 C C . HIS A 1 88 ? 13.805 8.5 9.719 1 52.72 88 HIS A C 1
ATOM 660 O O . HIS A 1 88 ? 14.43 9.562 9.797 1 52.72 88 HIS A O 1
ATOM 666 N N . ASP A 1 89 ? 13.961 7.855 10.883 1 49.19 89 ASP A N 1
ATOM 667 C CA . ASP A 1 89 ? 15.414 7.781 11.047 1 49.19 89 ASP A CA 1
ATOM 668 C C . ASP A 1 89 ? 16.094 7.324 9.758 1 49.19 89 ASP A C 1
ATOM 670 O O . ASP A 1 89 ? 16.047 6.141 9.414 1 49.19 89 ASP A O 1
ATOM 674 N N . ALA A 1 90 ? 16.203 8.328 8.828 1 51.94 90 ALA A N 1
ATOM 675 C CA . ALA A 1 90 ? 16.812 8.102 7.52 1 51.94 90 ALA A CA 1
ATOM 676 C C . ALA A 1 90 ? 17.969 7.109 7.613 1 51.94 90 ALA A C 1
ATOM 678 O O . ALA A 1 90 ? 18.266 6.395 6.652 1 51.94 90 ALA A O 1
ATOM 679 N N . VAL A 1 91 ? 18.578 7.109 8.812 1 50.88 91 VAL A N 1
ATOM 680 C CA . VAL A 1 91 ? 19.797 6.312 8.938 1 50.88 91 VAL A CA 1
ATOM 681 C C . VAL A 1 91 ? 19.438 4.832 9.047 1 50.88 91 VAL A C 1
ATOM 683 O O . VAL A 1 91 ? 20.156 3.973 8.531 1 50.88 91 VAL A O 1
ATOM 686 N N . ALA A 1 92 ? 18.266 4.664 9.633 1 64.44 92 ALA A N 1
ATOM 687 C CA . ALA A 1 92 ? 17.938 3.248 9.758 1 64.44 92 ALA A CA 1
ATOM 688 C C . ALA A 1 92 ? 16.422 3.025 9.641 1 64.44 92 ALA A C 1
ATOM 690 O O . ALA A 1 92 ? 15.734 2.867 10.648 1 64.44 92 ALA A O 1
ATOM 691 N N . PRO A 1 93 ? 15.945 3.039 8.398 1 76.69 93 PRO A N 1
ATOM 692 C CA . PRO A 1 93 ? 14.508 2.822 8.234 1 76.69 93 PRO A CA 1
ATOM 693 C C . PRO A 1 93 ? 14.047 1.479 8.789 1 76.69 93 PRO A C 1
ATOM 695 O O . PRO A 1 93 ? 14.812 0.515 8.805 1 76.69 93 PRO A O 1
ATOM 698 N N . ASP A 1 94 ? 12.938 1.456 9.5 1 88.31 94 ASP A N 1
ATOM 699 C CA . ASP A 1 94 ? 12.227 0.249 9.906 1 88.31 94 ASP A CA 1
ATOM 700 C C . ASP A 1 94 ? 10.898 0.121 9.164 1 88.31 94 ASP A C 1
ATOM 702 O O . ASP A 1 94 ? 9.852 0.492 9.688 1 88.31 94 ASP A O 1
ATOM 706 N N . PRO A 1 95 ? 11.016 -0.449 7.996 1 92.94 95 PRO A N 1
ATOM 707 C CA . PRO A 1 95 ? 9.82 -0.495 7.145 1 92.94 95 PRO A CA 1
ATOM 708 C C . PRO A 1 95 ? 8.664 -1.265 7.785 1 92.94 95 PRO A C 1
ATOM 710 O O . PRO A 1 95 ? 7.5 -0.936 7.559 1 92.94 95 PRO A O 1
ATOM 713 N N . LEU A 1 96 ? 8.961 -2.295 8.609 1 94.25 96 LEU A N 1
ATOM 714 C CA . LEU A 1 96 ? 7.914 -3.076 9.266 1 94.25 96 LEU A CA 1
ATOM 715 C C . LEU A 1 96 ? 7.18 -2.238 10.305 1 94.25 96 LEU A C 1
ATOM 717 O O . LEU A 1 96 ? 5.945 -2.244 10.352 1 94.25 96 LEU A O 1
ATOM 721 N N . LEU A 1 97 ? 7.914 -1.546 11.07 1 90.62 97 LEU A N 1
ATOM 722 C CA . LEU A 1 97 ? 7.305 -0.683 12.07 1 90.62 97 LEU A CA 1
ATOM 723 C C . LEU A 1 97 ? 6.488 0.426 11.414 1 90.62 97 LEU A C 1
ATOM 725 O O . LEU A 1 97 ? 5.379 0.734 11.867 1 90.62 97 LEU A O 1
ATOM 729 N N . ASP A 1 98 ? 7.047 0.959 10.406 1 90 98 ASP A N 1
ATOM 730 C CA . ASP A 1 98 ? 6.355 2.018 9.68 1 90 98 ASP A CA 1
ATOM 731 C C . ASP A 1 98 ? 5.047 1.508 9.078 1 90 98 ASP A C 1
ATOM 733 O O . ASP A 1 98 ? 4.012 2.17 9.18 1 90 98 ASP A O 1
ATOM 737 N N . ALA A 1 99 ? 5.117 0.386 8.477 1 95.44 99 ALA A N 1
ATOM 738 C CA . ALA A 1 99 ? 3.932 -0.179 7.832 1 95.44 99 ALA A CA 1
ATOM 739 C C . ALA A 1 99 ? 2.879 -0.564 8.867 1 95.44 99 ALA A C 1
ATOM 741 O O . ALA A 1 99 ? 1.678 -0.413 8.625 1 95.44 99 ALA A O 1
ATOM 742 N N . ARG A 1 100 ? 3.279 -1.113 9.961 1 94.88 100 ARG A N 1
ATOM 743 C CA . ARG A 1 100 ? 2.324 -1.445 11.008 1 94.88 100 ARG A CA 1
ATOM 744 C C . ARG A 1 100 ? 1.542 -0.213 11.445 1 94.88 100 ARG A C 1
ATOM 746 O O . ARG A 1 100 ? 0.316 -0.26 11.57 1 94.88 100 ARG A O 1
ATOM 753 N N . ASN A 1 101 ? 2.246 0.801 11.617 1 93.06 101 ASN A N 1
ATOM 754 C CA . ASN A 1 101 ? 1.606 2.021 12.102 1 93.06 101 ASN A CA 1
ATOM 755 C C . ASN A 1 101 ? 0.797 2.701 11 1 93.06 101 ASN A C 1
ATOM 757 O O . ASN A 1 101 ? -0.357 3.076 11.211 1 93.06 101 ASN A O 1
ATOM 761 N N . ASN A 1 102 ? 1.415 2.816 9.883 1 94.88 102 ASN A N 1
ATOM 762 C CA . ASN A 1 102 ? 0.836 3.693 8.867 1 94.88 102 ASN A CA 1
ATOM 763 C C . ASN A 1 102 ? -0.152 2.943 7.98 1 94.88 102 ASN A C 1
ATOM 765 O O . ASN A 1 102 ? -1.151 3.514 7.539 1 94.88 102 ASN A O 1
ATOM 769 N N . VAL A 1 103 ? 0.116 1.692 7.703 1 97.62 103 VAL A N 1
ATOM 770 C CA . VAL A 1 103 ? -0.801 0.939 6.855 1 97.62 103 VAL A CA 1
ATOM 771 C C . VAL A 1 103 ? -1.889 0.296 7.715 1 97.62 103 VAL A C 1
ATOM 773 O O . VAL A 1 103 ? -3.076 0.586 7.543 1 97.62 103 VAL A O 1
ATOM 776 N N . LEU A 1 104 ? -1.497 -0.536 8.695 1 97.88 104 LEU A N 1
ATOM 777 C CA . LEU A 1 104 ? -2.49 -1.196 9.531 1 97.88 104 LEU A CA 1
ATOM 778 C C . LEU A 1 104 ? -3.262 -0.177 10.367 1 97.88 104 LEU A C 1
ATOM 780 O O . LEU A 1 104 ? -4.469 -0.323 10.57 1 97.88 104 LEU A O 1
ATOM 784 N N . GLY A 1 105 ? -2.549 0.808 10.859 1 98.25 105 GLY A N 1
ATOM 785 C CA . GLY A 1 105 ? -3.23 1.878 11.57 1 98.25 105 GLY A CA 1
ATOM 786 C C . GLY A 1 105 ? -4.301 2.561 10.734 1 98.25 105 GLY A C 1
ATOM 787 O O . GLY A 1 105 ? -5.402 2.82 11.227 1 98.25 105 GLY A O 1
ATOM 788 N N . THR A 1 106 ? -3.965 2.881 9.492 1 98.44 106 THR A N 1
ATOM 789 C CA . THR A 1 106 ? -4.926 3.504 8.586 1 98.44 106 THR A CA 1
ATOM 790 C C . THR A 1 106 ? -6.125 2.588 8.359 1 98.44 106 THR A C 1
ATOM 792 O O . THR A 1 106 ? -7.273 3.039 8.391 1 98.44 106 THR A O 1
ATOM 795 N N . ILE A 1 107 ? -5.906 1.327 8.164 1 98.25 107 ILE A N 1
ATOM 796 C CA . ILE A 1 107 ? -6.996 0.38 7.973 1 98.25 107 ILE A CA 1
ATOM 797 C C . ILE A 1 107 ? -7.871 0.346 9.227 1 98.25 107 ILE A C 1
ATOM 799 O O . ILE A 1 107 ? -9.102 0.287 9.125 1 98.25 107 ILE A O 1
ATOM 803 N N . ASN A 1 108 ? -7.242 0.348 10.398 1 98.56 108 ASN A N 1
ATOM 804 C CA . ASN A 1 108 ? -8 0.363 11.648 1 98.56 108 ASN A CA 1
ATOM 805 C C . ASN A 1 108 ? -8.883 1.602 11.75 1 98.56 108 ASN A C 1
ATOM 807 O O . ASN A 1 108 ? -10.023 1.521 12.219 1 98.56 108 ASN A O 1
ATOM 811 N N . VAL A 1 109 ? -8.383 2.742 11.312 1 98.81 109 VAL A N 1
ATOM 812 C CA . VAL A 1 109 ? -9.172 3.967 11.266 1 98.81 109 VAL A CA 1
ATOM 813 C C . VAL A 1 109 ? -10.359 3.779 10.32 1 98.81 109 VAL A C 1
ATOM 815 O O . VAL A 1 109 ? -11.492 4.156 10.648 1 98.81 109 VAL A O 1
ATOM 818 N N . LEU A 1 110 ? -10.117 3.191 9.195 1 98.44 110 LEU A N 1
ATOM 819 C CA . LEU A 1 110 ? -11.172 2.959 8.219 1 98.44 110 LEU A CA 1
ATOM 820 C C . LEU A 1 110 ? -12.234 2.027 8.781 1 98.44 110 LEU A C 1
ATOM 822 O O . LEU A 1 110 ? -13.438 2.27 8.602 1 98.44 110 LEU A O 1
ATOM 826 N N . GLU A 1 111 ? -11.805 0.997 9.453 1 97.81 111 GLU A N 1
ATOM 827 C CA . GLU A 1 111 ? -12.758 0.076 10.07 1 97.81 111 GLU A CA 1
ATOM 828 C C . GLU A 1 111 ? -13.586 0.776 11.148 1 97.81 111 GLU A C 1
ATOM 830 O O . GLU A 1 111 ? -14.789 0.54 11.258 1 97.81 111 GLU A O 1
ATOM 835 N N . ALA A 1 112 ? -12.953 1.604 11.93 1 98.56 112 ALA A N 1
ATOM 836 C CA . ALA A 1 112 ? -13.672 2.369 12.945 1 98.56 112 ALA A CA 1
ATOM 837 C C . ALA A 1 112 ? -14.719 3.281 12.305 1 98.56 112 ALA A C 1
ATOM 839 O O . ALA A 1 112 ? -15.844 3.391 12.797 1 98.56 112 ALA A O 1
ATOM 840 N N . CYS A 1 113 ? -14.344 3.941 11.227 1 98.62 113 CYS A N 1
ATOM 841 C CA . CYS A 1 113 ? -15.266 4.797 10.492 1 98.62 113 CYS A CA 1
ATOM 842 C C . CYS A 1 113 ? -16.438 3.986 9.945 1 98.62 113 CYS A C 1
ATOM 844 O O . CYS A 1 113 ? -17.594 4.418 10.023 1 98.62 113 CYS A O 1
ATOM 846 N N . ARG A 1 114 ? -16.094 2.852 9.375 1 97.38 114 ARG A N 1
ATOM 847 C CA . ARG A 1 114 ? -17.125 1.983 8.812 1 97.38 114 ARG A CA 1
ATOM 848 C C . ARG A 1 114 ? -18.156 1.613 9.867 1 97.38 114 ARG A C 1
ATOM 850 O O . ARG A 1 114 ? -19.359 1.727 9.633 1 97.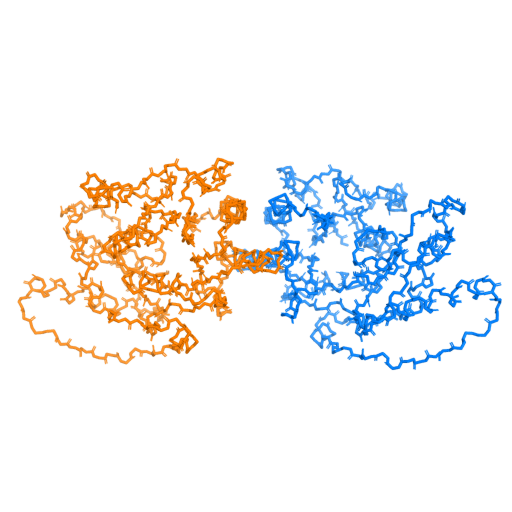38 114 ARG A O 1
ATOM 857 N N . GLU A 1 115 ? -17.688 1.229 11 1 97 115 GLU A N 1
ATOM 858 C CA . GLU A 1 115 ? -18.578 0.818 12.086 1 97 115 GLU A CA 1
ATOM 859 C C . GLU A 1 115 ? -19.422 1.987 12.586 1 97 115 GLU A C 1
ATOM 861 O O . GLU A 1 115 ? -20.578 1.806 12.977 1 97 115 GLU A O 1
ATOM 866 N N . ALA A 1 116 ? -18.859 3.17 12.562 1 97.88 116 ALA A N 1
ATOM 867 C CA . ALA A 1 116 ? -19.531 4.355 13.07 1 97.88 116 ALA A CA 1
ATOM 868 C C . ALA A 1 116 ? -20.406 5 11.992 1 97.88 116 ALA A C 1
ATOM 870 O O . ALA A 1 116 ? -21.141 5.945 12.266 1 97.88 116 ALA A O 1
ATOM 871 N N . GLY A 1 117 ? -20.281 4.559 10.773 1 97.62 117 GLY A N 1
ATOM 872 C CA . GLY A 1 117 ? -21.078 5.098 9.68 1 97.62 117 GLY A CA 1
ATOM 873 C C . GLY A 1 117 ? -20.531 6.402 9.133 1 97.62 117 GLY A C 1
ATOM 874 O O . GLY A 1 117 ? -21.266 7.207 8.562 1 97.62 117 GLY A O 1
ATOM 875 N N . VAL A 1 118 ? -19.234 6.688 9.359 1 98.19 118 VAL A N 1
ATOM 876 C CA . VAL A 1 118 ? -18.594 7.887 8.828 1 98.19 118 VAL A CA 1
ATOM 877 C C . VAL A 1 118 ? -18.078 7.621 7.414 1 98.19 118 VAL A C 1
ATOM 879 O O . VAL A 1 118 ? -17.266 6.719 7.199 1 98.19 118 VAL A O 1
ATOM 882 N N . ARG A 1 119 ? -18.422 8.406 6.469 1 97.62 119 ARG A N 1
ATOM 883 C CA . ARG A 1 119 ? -18.047 8.148 5.078 1 97.62 119 ARG A CA 1
ATOM 884 C C . ARG A 1 119 ? -16.969 9.109 4.613 1 97.62 119 ARG A C 1
ATOM 886 O O . ARG A 1 119 ? -16.125 8.742 3.787 1 97.62 119 ARG A O 1
ATOM 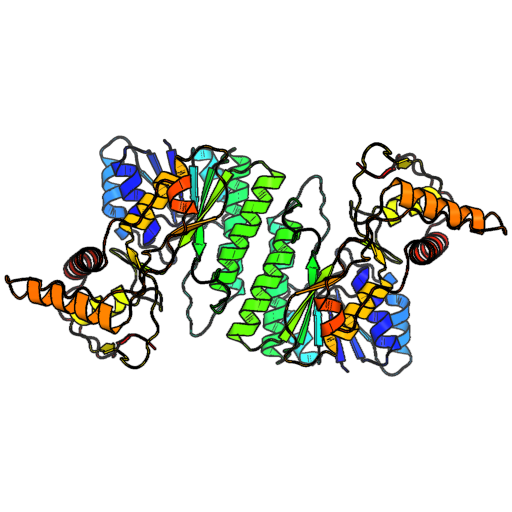893 N N . ARG A 1 120 ? -16.984 10.375 5.078 1 98.69 120 ARG A N 1
ATOM 894 C CA . ARG A 1 120 ? -16.016 11.367 4.652 1 98.69 120 ARG A CA 1
ATOM 895 C C . ARG A 1 120 ? -14.734 11.266 5.48 1 98.69 120 ARG A C 1
ATOM 897 O O . ARG A 1 120 ? -14.758 11.461 6.699 1 98.69 120 ARG A O 1
ATOM 904 N N . ILE A 1 121 ? -13.688 10.938 4.793 1 98.81 121 ILE A N 1
ATOM 905 C CA . ILE A 1 121 ? -12.352 10.906 5.387 1 98.81 121 ILE A CA 1
ATOM 906 C C . ILE A 1 121 ? -11.406 11.766 4.555 1 98.81 121 ILE A C 1
ATOM 908 O O . ILE A 1 121 ? -11.359 11.641 3.326 1 98.81 121 ILE A O 1
ATOM 912 N N . VAL A 1 122 ? -10.688 12.695 5.145 1 98.94 122 VAL A N 1
ATOM 913 C CA . VAL A 1 122 ? -9.633 13.469 4.504 1 98.94 122 VAL A CA 1
ATOM 914 C C . VAL A 1 122 ? -8.266 12.977 4.977 1 98.94 122 VAL A C 1
ATOM 916 O O . VAL A 1 122 ? -7.953 13.039 6.164 1 98.94 122 VAL A O 1
ATOM 919 N N . TYR A 1 123 ? -7.504 12.508 4.109 1 98.75 123 TYR A N 1
ATOM 920 C CA . TYR A 1 123 ? -6.281 11.758 4.383 1 98.75 123 TYR A CA 1
ATOM 921 C C . TYR A 1 123 ? -5.055 12.531 3.9 1 98.75 123 TYR A C 1
ATOM 923 O O . TYR A 1 123 ? -5.016 13 2.76 1 98.75 123 TYR A O 1
ATOM 931 N N . ALA A 1 124 ? -4.078 12.688 4.793 1 97.38 124 ALA A N 1
ATOM 932 C CA . ALA A 1 124 ? -2.803 13.289 4.41 1 97.38 124 ALA A CA 1
ATOM 933 C C . ALA A 1 124 ? -1.893 12.266 3.742 1 97.38 124 ALA A C 1
ATOM 935 O O . ALA A 1 124 ? -1.401 11.344 4.395 1 97.38 124 ALA A O 1
ATOM 936 N N . THR A 1 125 ? -1.662 12.422 2.51 1 94.31 125 THR A N 1
ATOM 937 C CA . THR A 1 125 ? -0.733 11.547 1.802 1 94.31 125 THR A CA 1
ATOM 938 C C . THR A 1 125 ? 0.46 12.336 1.274 1 94.31 125 THR A C 1
ATOM 940 O O . THR A 1 125 ? 0.644 13.5 1.63 1 94.31 125 THR A O 1
ATOM 943 N N . SER A 1 126 ? 1.382 11.609 0.612 1 87.62 126 SER A N 1
ATOM 944 C CA . SER A 1 126 ? 2.629 12.219 0.169 1 87.62 126 SER A CA 1
ATOM 945 C C . SER A 1 126 ? 2.539 12.672 -1.285 1 87.62 126 SER A C 1
ATOM 947 O O . SER A 1 126 ? 2.102 11.914 -2.15 1 87.62 126 SER A O 1
ATOM 949 N N . GLY A 1 127 ? 2.904 13.922 -1.514 1 81.38 127 GLY A N 1
ATOM 950 C CA . GLY A 1 127 ? 2.957 14.438 -2.873 1 81.38 127 GLY A CA 1
ATOM 951 C C . GLY A 1 127 ? 4.27 14.141 -3.572 1 81.38 127 GLY A C 1
ATOM 952 O O . GLY A 1 127 ? 4.336 14.125 -4.805 1 81.38 127 GLY A O 1
ATOM 953 N N . ASP A 1 128 ? 5.289 14.047 -2.891 1 66.12 128 ASP A N 1
ATOM 954 C CA . ASP A 1 128 ? 6.621 13.922 -3.48 1 66.12 128 ASP A CA 1
ATOM 955 C C . ASP A 1 128 ? 6.777 12.594 -4.203 1 66.12 128 ASP A C 1
ATOM 957 O O . ASP A 1 128 ? 7.469 12.508 -5.223 1 66.12 128 ASP A O 1
ATOM 961 N N . SER A 1 129 ? 6.254 11.547 -3.785 1 58.84 129 SER A N 1
ATOM 962 C CA . SER A 1 129 ? 6.516 10.203 -4.297 1 58.84 129 SER A CA 1
ATOM 963 C C . SER A 1 129 ? 5.621 9.883 -5.488 1 58.84 129 SER A C 1
ATOM 965 O O . SER A 1 129 ? 5.773 8.836 -6.121 1 58.84 129 SER A O 1
ATOM 967 N N . ARG A 1 130 ? 4.766 10.734 -5.828 1 55.88 130 ARG A N 1
ATOM 968 C CA . ARG A 1 130 ? 3.773 10.391 -6.84 1 55.88 130 ARG A CA 1
ATOM 969 C C . ARG A 1 130 ? 4.273 10.734 -8.242 1 55.88 130 ARG A C 1
ATOM 971 O O . ARG A 1 130 ? 3.848 10.133 -9.227 1 55.88 130 ARG A O 1
ATOM 978 N N . TYR A 1 131 ? 5.035 11.672 -8.398 1 46.38 131 TYR A N 1
ATOM 979 C CA . TYR A 1 131 ? 5.387 12.125 -9.734 1 46.38 131 TYR A CA 1
ATOM 980 C C . TYR A 1 131 ? 6.613 11.391 -10.258 1 46.38 131 TYR A C 1
ATOM 982 O O . TYR A 1 131 ? 7.242 11.82 -11.227 1 46.38 131 TYR A O 1
ATOM 990 N N . GLY A 1 132 ? 6.621 10 -10.039 1 47.84 132 GLY A N 1
ATOM 991 C CA . GLY A 1 132 ? 7.531 9.078 -10.695 1 47.84 132 GLY A CA 1
ATOM 992 C C . GLY A 1 132 ? 8.992 9.406 -10.461 1 47.84 132 GLY A C 1
ATOM 993 O O . GLY A 1 132 ? 9.852 8.539 -10.555 1 47.84 132 GLY A O 1
ATOM 994 N N . ASP A 1 133 ? 9.289 10.688 -10.336 1 47.16 133 ASP A N 1
ATOM 995 C CA . ASP A 1 133 ? 10.719 10.984 -10.391 1 47.16 133 ASP A CA 1
ATOM 996 C C . ASP A 1 133 ? 11.375 10.766 -9.031 1 47.16 133 ASP A C 1
ATOM 998 O O . ASP A 1 133 ? 12.602 10.648 -8.945 1 47.16 133 ASP A O 1
ATOM 1002 N N . ASP A 1 134 ? 10.617 10.594 -8.039 1 56.12 134 ASP A N 1
ATOM 1003 C CA . ASP A 1 134 ? 11.32 10.586 -6.766 1 56.12 134 ASP A CA 1
ATOM 1004 C C . ASP A 1 134 ? 11.328 9.195 -6.145 1 56.12 134 ASP A C 1
ATOM 1006 O O . ASP A 1 134 ? 10.391 8.414 -6.332 1 56.12 134 ASP A O 1
ATOM 1010 N N . PRO A 1 135 ? 12.469 8.914 -5.707 1 59.81 135 PRO A N 1
ATOM 1011 C CA . PRO A 1 135 ? 12.602 7.652 -4.969 1 59.81 135 PRO A CA 1
ATOM 1012 C C . PRO A 1 135 ? 11.484 7.445 -3.951 1 59.81 135 PRO A C 1
ATOM 101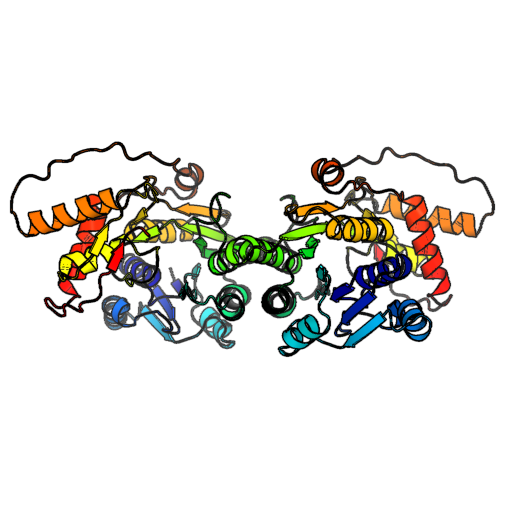4 O O . PRO A 1 135 ? 11.016 8.406 -3.332 1 59.81 135 PRO A O 1
ATOM 1017 N N . VAL A 1 136 ? 10.953 6.281 -4.074 1 75.94 136 VAL A N 1
ATOM 1018 C CA . VAL A 1 136 ? 9.922 5.922 -3.105 1 75.94 136 VAL A CA 1
ATOM 1019 C C . VAL A 1 136 ? 10.57 5.336 -1.853 1 75.94 136 VAL A C 1
ATOM 1021 O O . VAL A 1 136 ? 11.289 4.34 -1.927 1 75.94 136 VAL A O 1
ATOM 1024 N N . SER A 1 137 ? 10.445 6.086 -0.742 1 84.88 137 SER A N 1
ATOM 1025 C CA . SER A 1 137 ? 10.875 5.57 0.554 1 84.88 137 SER A CA 1
ATOM 1026 C C . SER A 1 137 ? 9.82 4.648 1.157 1 84.88 137 SER A C 1
ATOM 1028 O O . SER A 1 137 ? 8.703 4.551 0.643 1 84.88 137 SER A O 1
ATOM 1030 N N . SER A 1 138 ? 10.234 3.848 2.168 1 88.44 138 SER A N 1
ATOM 1031 C CA . SER A 1 138 ? 9.273 3.008 2.869 1 88.44 138 SER A CA 1
ATOM 1032 C C . SER A 1 138 ? 8.133 3.844 3.451 1 88.44 138 SER A C 1
ATOM 1034 O O . SER A 1 138 ? 6.988 3.395 3.496 1 88.44 138 SER A O 1
ATOM 1036 N N . HIS A 1 139 ? 8.469 5.055 3.783 1 86.31 139 HIS A N 1
ATOM 1037 C CA . HIS A 1 139 ? 7.461 5.973 4.301 1 86.31 139 HIS A CA 1
ATOM 1038 C C . HIS A 1 139 ? 6.449 6.348 3.223 1 86.31 139 HIS A C 1
ATOM 1040 O O . HIS A 1 139 ? 5.242 6.32 3.463 1 86.31 139 HIS A O 1
ATOM 1046 N N . ALA A 1 140 ? 6.984 6.758 2.131 1 87.69 140 ALA A N 1
ATOM 1047 C CA . ALA A 1 140 ? 6.109 7.098 1.013 1 87.69 140 ALA A CA 1
ATOM 1048 C C . ALA A 1 140 ? 5.25 5.906 0.606 1 87.69 140 ALA A C 1
ATOM 1050 O O . ALA A 1 140 ? 4.066 6.059 0.293 1 87.69 140 ALA A O 1
ATOM 1051 N N . ALA A 1 141 ? 5.875 4.734 0.61 1 92.06 141 ALA A N 1
ATOM 1052 C CA . ALA A 1 141 ? 5.137 3.52 0.281 1 92.06 141 ALA A CA 1
ATOM 1053 C C . ALA A 1 141 ? 3.975 3.305 1.246 1 92.06 141 ALA A C 1
ATOM 1055 O O . ALA A 1 141 ? 2.883 2.908 0.834 1 92.06 141 ALA A O 1
ATOM 1056 N N . ALA A 1 142 ? 4.172 3.572 2.49 1 93.31 142 ALA A N 1
ATOM 1057 C CA . ALA A 1 142 ? 3.123 3.408 3.492 1 93.31 142 ALA A CA 1
ATOM 1058 C C . ALA A 1 142 ? 1.971 4.379 3.242 1 93.31 142 ALA A C 1
ATOM 1060 O O . ALA A 1 142 ? 0.802 3.99 3.293 1 93.31 142 ALA A O 1
ATOM 1061 N N . LYS A 1 143 ? 2.279 5.598 2.979 1 92.69 143 LYS A N 1
ATOM 1062 C CA . LYS A 1 143 ? 1.251 6.602 2.719 1 92.69 143 LYS A CA 1
ATOM 1063 C C . LYS A 1 143 ? 0.449 6.254 1.468 1 92.69 143 LYS A C 1
ATOM 1065 O O . LYS A 1 143 ? -0.778 6.371 1.458 1 92.69 143 LYS A O 1
ATOM 1070 N N . LEU A 1 144 ? 1.184 5.875 0.514 1 92.88 144 LEU A N 1
ATOM 1071 C CA . LEU A 1 144 ? 0.512 5.508 -0.728 1 92.88 144 LEU A CA 1
ATOM 1072 C C . LEU A 1 144 ? -0.342 4.258 -0.537 1 92.88 144 LEU A C 1
ATOM 1074 O O . LEU A 1 144 ? -1.403 4.129 -1.15 1 92.88 144 LEU A O 1
ATOM 1078 N N . SER A 1 145 ? 0.142 3.314 0.224 1 95.06 145 SER A N 1
ATOM 1079 C CA . SER A 1 145 ? -0.671 2.152 0.569 1 95.06 145 SER A CA 1
ATOM 1080 C C . SER A 1 145 ? -1.976 2.572 1.239 1 95.06 145 SER A C 1
ATOM 1082 O O . SER A 1 145 ? -3.029 1.991 0.973 1 95.06 145 SER A O 1
ATOM 1084 N N . GLY A 1 146 ? -1.873 3.574 2.1 1 96.12 146 GLY A N 1
ATOM 1085 C CA . GLY A 1 146 ? -3.084 4.113 2.699 1 96.12 146 GLY A CA 1
ATOM 1086 C C . GLY A 1 146 ? -4.09 4.598 1.675 1 96.12 146 GLY A C 1
ATOM 1087 O O . GLY A 1 146 ? -5.293 4.367 1.821 1 96.12 146 GLY A O 1
ATOM 1088 N N . GLU A 1 147 ? -3.682 5.203 0.629 1 94.75 147 GLU A N 1
ATOM 1089 C CA . GLU A 1 147 ? -4.555 5.656 -0.448 1 94.75 147 GLU A CA 1
ATOM 1090 C C . GLU A 1 147 ? -5.266 4.48 -1.116 1 94.75 147 GLU A C 1
ATOM 1092 O O . GLU A 1 147 ? -6.445 4.574 -1.454 1 94.75 147 GLU A O 1
ATOM 1097 N N . LEU A 1 148 ? -4.473 3.488 -1.332 1 93.25 148 LEU A N 1
ATOM 1098 C CA . LEU A 1 148 ? -5.031 2.301 -1.969 1 93.25 148 LEU A CA 1
ATOM 1099 C C . LEU A 1 148 ? -6.172 1.724 -1.135 1 93.25 148 LEU A C 1
ATOM 1101 O O . LEU A 1 148 ? -7.215 1.353 -1.674 1 93.25 148 LEU A O 1
ATOM 1105 N N . TYR A 1 149 ? -5.988 1.672 0.115 1 95.81 149 TYR A N 1
ATOM 1106 C CA . TYR A 1 149 ? -7.027 1.126 0.984 1 95.81 149 TYR A CA 1
ATOM 1107 C C . TYR A 1 149 ? -8.227 2.061 1.053 1 95.81 149 TYR A C 1
ATOM 1109 O O . TYR A 1 149 ? -9.375 1.606 1.116 1 95.81 149 TYR A O 1
ATOM 1117 N N . LEU A 1 150 ? -7.965 3.354 1.06 1 97.12 150 LEU A N 1
ATOM 1118 C CA . LEU A 1 150 ? -9.086 4.281 1.013 1 97.12 150 LEU A CA 1
ATOM 1119 C C . LEU A 1 150 ? -9.93 4.055 -0.24 1 97.12 150 LEU A C 1
ATOM 1121 O O . LEU A 1 150 ? -11.156 4.051 -0.175 1 97.12 150 LEU A O 1
ATOM 1125 N N . ARG A 1 151 ? -9.281 3.861 -1.313 1 93.75 151 ARG A N 1
ATOM 1126 C CA . ARG A 1 151 ? -9.984 3.572 -2.559 1 93.75 151 ARG A CA 1
ATOM 1127 C C . ARG A 1 151 ? -10.766 2.266 -2.457 1 93.75 151 ARG A C 1
ATOM 1129 O O . ARG A 1 151 ? -11.906 2.182 -2.912 1 93.75 151 ARG A O 1
ATOM 1136 N N . ALA A 1 152 ? -10.141 1.281 -1.92 1 92.56 152 ALA A N 1
ATOM 1137 C CA . ALA A 1 152 ? -10.812 -0.001 -1.739 1 92.56 152 ALA A CA 1
ATOM 1138 C C . ALA A 1 152 ? -12.086 0.16 -0.904 1 92.56 152 ALA A C 1
ATOM 1140 O O . ALA A 1 152 ? -13.117 -0.432 -1.216 1 92.56 152 ALA A O 1
ATOM 1141 N N . TYR A 1 153 ? -12.008 0.976 0.131 1 95.44 153 TYR A N 1
ATOM 1142 C CA . TYR A 1 153 ? -13.148 1.16 1.016 1 95.44 153 TYR A CA 1
ATOM 1143 C C . TYR A 1 153 ? -14.25 1.952 0.324 1 95.44 153 TYR A C 1
ATOM 1145 O O . TYR A 1 153 ? -15.43 1.817 0.665 1 95.44 153 TYR A O 1
ATOM 1153 N N . THR A 1 154 ? -13.883 2.814 -0.605 1 95.12 154 THR A N 1
ATOM 1154 C CA . THR A 1 154 ? -14.883 3.465 -1.44 1 95.12 154 THR A CA 1
ATOM 1155 C C . THR A 1 154 ? -15.688 2.434 -2.227 1 95.12 154 THR A C 1
ATOM 1157 O O . THR A 1 154 ? -16.922 2.457 -2.217 1 95.12 154 THR A O 1
ATOM 1160 N N . GLU A 1 155 ? -15.016 1.535 -2.779 1 89.94 155 GLU A N 1
ATOM 1161 C CA . GLU A 1 155 ? -15.648 0.529 -3.629 1 89.94 155 GLU A CA 1
ATOM 1162 C C . GLU A 1 155 ? -16.453 -0.473 -2.801 1 89.94 155 GLU A C 1
ATOM 1164 O O . GLU A 1 155 ? -17.547 -0.865 -3.186 1 89.94 155 GLU A O 1
ATOM 1169 N N . MET A 1 156 ? -15.922 -0.801 -1.684 1 89.44 156 MET A N 1
ATOM 1170 C CA . MET A 1 156 ? -16.516 -1.866 -0.883 1 89.44 156 MET A CA 1
ATOM 1171 C C . MET A 1 156 ? -17.656 -1.326 -0.016 1 89.44 156 MET A C 1
ATOM 1173 O O . MET A 1 156 ? -18.641 -2.016 0.215 1 89.44 156 MET A O 1
ATOM 1177 N N . TYR A 1 157 ? -17.5 -0.086 0.457 1 93.81 157 TYR A N 1
ATOM 1178 C CA . TYR A 1 157 ? -18.391 0.335 1.532 1 93.81 157 TYR A CA 1
ATOM 1179 C C . TYR A 1 157 ? -18.953 1.724 1.259 1 93.81 157 TYR A C 1
ATOM 1181 O O . TYR A 1 157 ? -19.672 2.277 2.084 1 93.81 157 TYR A O 1
ATOM 1189 N N . GLY A 1 158 ? -18.578 2.35 0.152 1 95.5 158 GLY A N 1
ATOM 1190 C CA . GLY A 1 158 ? -19.156 3.629 -0.215 1 95.5 158 GLY A CA 1
ATOM 1191 C C . GLY A 1 158 ? -18.516 4.805 0.499 1 95.5 158 GLY A C 1
ATOM 1192 O O . GLY A 1 158 ? -19.141 5.852 0.673 1 95.5 158 GLY A O 1
ATOM 1193 N N . PHE A 1 159 ? -17.266 4.691 0.926 1 97.5 159 PHE A N 1
ATOM 1194 C CA . PHE A 1 159 ? -16.531 5.793 1.545 1 97.5 159 PHE A CA 1
ATOM 1195 C C . PHE A 1 159 ? -16.328 6.938 0.555 1 97.5 159 PHE A C 1
ATOM 1197 O O . PHE A 1 159 ? -16.391 6.73 -0.659 1 97.5 159 PHE A O 1
ATOM 1204 N N . ALA A 1 160 ? -16.188 8.125 1.069 1 98.38 160 ALA A N 1
ATOM 1205 C CA . ALA A 1 160 ? -15.914 9.312 0.266 1 98.38 160 ALA A CA 1
ATOM 1206 C C . ALA A 1 160 ? -14.586 9.953 0.661 1 98.38 160 ALA A C 1
ATOM 1208 O O . ALA A 1 160 ? -14.555 11.094 1.127 1 98.38 160 ALA A O 1
ATOM 1209 N N . PRO A 1 161 ? -13.531 9.273 0.401 1 98.38 161 PRO A N 1
ATOM 1210 C CA . PRO A 1 161 ? -12.234 9.789 0.83 1 98.38 161 PRO A CA 1
ATOM 1211 C C . PRO A 1 161 ? -11.703 10.883 -0.092 1 98.38 161 PRO A C 1
ATOM 1213 O O . PRO A 1 161 ? -11.898 10.82 -1.309 1 98.38 161 PRO A O 1
ATOM 1216 N N . ILE A 1 162 ? -11.102 11.875 0.464 1 98.44 162 ILE A N 1
ATOM 1217 C CA . ILE A 1 162 ? -10.266 12.836 -0.245 1 98.44 162 ILE A CA 1
ATOM 1218 C C . ILE A 1 162 ? -8.836 12.766 0.281 1 98.44 162 ILE A C 1
ATOM 1220 O O . ILE A 1 162 ? -8.594 12.977 1.472 1 98.44 162 ILE A O 1
ATOM 1224 N N . CYS A 1 163 ? -7.93 12.375 -0.609 1 97.62 163 CYS A N 1
ATOM 1225 C CA . CYS A 1 163 ? -6.512 12.32 -0.275 1 97.62 163 CYS A CA 1
ATOM 1226 C C . CYS A 1 163 ? -5.801 13.594 -0.703 1 97.62 163 CYS A C 1
ATOM 1228 O O . CYS A 1 163 ? -5.883 14 -1.864 1 97.62 163 CYS A O 1
ATOM 1230 N N . LEU A 1 164 ? -5.133 14.211 0.238 1 97.19 164 LEU A N 1
ATOM 1231 C CA . LEU A 1 164 ? -4.352 15.406 -0.064 1 97.19 164 LEU A CA 1
ATOM 1232 C C . LEU A 1 164 ? -2.869 15.07 -0.174 1 97.19 164 LEU A C 1
ATOM 1234 O O . LEU A 1 164 ? -2.238 14.695 0.817 1 97.19 164 LEU A O 1
ATOM 1238 N N . ALA A 1 165 ? -2.342 15.156 -1.36 1 94.81 165 ALA A N 1
ATOM 1239 C CA . ALA A 1 165 ? -0.929 14.906 -1.635 1 94.81 165 ALA A CA 1
ATOM 1240 C C . ALA A 1 165 ? -0.084 16.141 -1.331 1 94.81 165 ALA A C 1
ATOM 1242 O O . ALA A 1 165 ? 0.021 17.047 -2.16 1 94.81 165 ALA A O 1
ATOM 1243 N N . LEU A 1 166 ? 0.616 16.047 -0.237 1 93.25 166 LEU A N 1
ATOM 1244 C CA . LEU A 1 166 ? 1.264 17.25 0.296 1 93.25 166 LEU A CA 1
ATOM 1245 C C . LEU A 1 166 ? 2.711 17.328 -0.177 1 93.25 166 LEU A C 1
ATOM 1247 O O . LEU A 1 166 ? 3.461 16.359 -0.085 1 93.25 166 LEU A O 1
ATOM 1251 N N . SER A 1 167 ? 3.045 18.469 -0.642 1 90.56 167 SER A N 1
ATOM 1252 C CA . SER A 1 167 ? 4.461 18.766 -0.833 1 90.56 167 SER A CA 1
ATOM 1253 C C . SER A 1 167 ? 5.16 19 0.501 1 90.56 167 SER A C 1
ATOM 1255 O O . SER A 1 167 ? 4.664 18.594 1.55 1 90.56 167 SER A O 1
ATOM 1257 N N . ASN A 1 168 ? 6.391 19.562 0.493 1 89.56 168 ASN A N 1
ATOM 1258 C CA . ASN A 1 168 ? 7.098 19.859 1.734 1 89.56 168 ASN A CA 1
ATOM 1259 C C . ASN A 1 168 ? 6.402 20.969 2.518 1 89.56 168 ASN A C 1
ATOM 1261 O O . ASN A 1 168 ? 6.512 22.156 2.166 1 89.56 168 ASN A O 1
ATOM 1265 N N . VAL A 1 169 ? 5.742 20.547 3.566 1 93.56 169 VAL A N 1
ATOM 1266 C CA . VAL A 1 169 ? 4.996 21.5 4.383 1 93.56 169 VAL A CA 1
ATOM 1267 C C . VAL A 1 169 ? 5.93 22.156 5.398 1 93.56 169 VAL A C 1
ATOM 1269 O O . VAL A 1 169 ? 6.762 21.469 6.012 1 93.56 169 VAL A O 1
ATOM 1272 N N . TYR A 1 170 ? 5.793 23.484 5.562 1 93.69 170 TYR A N 1
ATOM 1273 C CA . TYR A 1 170 ? 6.59 24.172 6.574 1 93.69 170 TYR A CA 1
ATOM 1274 C C . TYR A 1 170 ? 5.742 25.188 7.328 1 93.69 170 TYR A C 1
ATOM 1276 O O . TYR A 1 170 ? 4.691 25.609 6.844 1 93.69 170 TYR A O 1
ATOM 1284 N N . GLY A 1 171 ? 6.184 25.516 8.539 1 96.56 171 GLY A N 1
ATOM 1285 C CA . GLY A 1 171 ? 5.477 26.5 9.336 1 96.56 171 GLY A CA 1
ATOM 1286 C C . GLY A 1 171 ? 5.598 26.25 10.828 1 96.56 171 GLY A C 1
ATOM 1287 O O . GLY A 1 171 ? 6.348 25.375 11.266 1 96.56 171 GLY A O 1
ATOM 1288 N N . PRO A 1 172 ? 4.879 27.047 11.617 1 96 172 PRO A N 1
ATOM 1289 C CA . PRO A 1 172 ? 4.938 26.922 13.078 1 96 172 PRO A CA 1
ATOM 1290 C C . PRO A 1 172 ? 4.57 25.516 13.562 1 96 172 PRO A C 1
ATOM 1292 O O . PRO A 1 172 ? 3.648 24.891 13.031 1 96 172 PRO A O 1
ATOM 1295 N N . ARG A 1 173 ? 5.324 25 14.539 1 95.12 173 ARG A N 1
ATOM 1296 C CA . ARG A 1 173 ? 5.121 23.75 15.258 1 95.12 173 ARG A CA 1
ATOM 1297 C C . ARG A 1 173 ? 5.738 22.578 14.508 1 95.12 173 ARG A C 1
ATOM 1299 O O . ARG A 1 173 ? 5.594 21.422 14.914 1 95.12 173 ARG A O 1
ATOM 1306 N N . GLN A 1 174 ? 6.422 22.875 13.398 1 93.94 174 GLN A N 1
ATOM 1307 C CA . GLN A 1 174 ? 7.18 21.828 12.742 1 93.94 174 GLN A CA 1
ATOM 1308 C C . GLN A 1 174 ? 8.43 21.453 13.547 1 93.94 174 GLN A C 1
ATOM 1310 O O . GLN A 1 174 ? 9.156 22.344 14 1 93.94 174 GLN A O 1
ATOM 1315 N N . ARG A 1 175 ? 8.57 20.172 13.719 1 84.25 175 ARG A N 1
ATOM 1316 C CA . ARG A 1 175 ? 9.82 19.719 14.32 1 84.25 175 ARG A CA 1
ATOM 1317 C C . ARG A 1 175 ? 10.969 19.781 13.32 1 84.25 175 ARG A C 1
ATOM 1319 O O . ARG A 1 175 ? 10.781 19.453 12.141 1 84.25 175 ARG A O 1
ATOM 1326 N N . PRO A 1 176 ? 12.102 20.219 13.797 1 74.88 176 PRO A N 1
ATOM 1327 C CA . PRO A 1 176 ? 13.242 20.359 12.891 1 74.88 176 PRO A CA 1
ATOM 1328 C C . PRO A 1 176 ? 13.953 19.031 12.609 1 74.88 176 PRO A C 1
ATOM 1330 O O . PRO A 1 176 ? 15.133 18.875 12.938 1 74.88 176 PRO A O 1
ATOM 1333 N N . HIS A 1 177 ? 13.227 18.109 12.117 1 67.12 177 HIS A N 1
ATOM 1334 C CA . HIS A 1 177 ? 13.828 16.812 11.805 1 67.12 177 HIS A CA 1
ATOM 1335 C C . HIS A 1 177 ? 13.508 16.391 10.375 1 67.12 177 HIS A C 1
ATOM 1337 O O . HIS A 1 177 ? 12.383 16.594 9.906 1 67.12 177 HIS A O 1
ATOM 1343 N N . GLY A 1 178 ? 14.539 15.898 9.742 1 57.81 178 GLY A N 1
ATOM 1344 C CA . GLY A 1 178 ? 14.391 15.328 8.414 1 57.81 178 GLY A CA 1
ATOM 1345 C C . GLY A 1 178 ? 14.438 16.359 7.305 1 57.81 178 GLY A C 1
ATOM 1346 O O . GLY A 1 178 ? 14.445 17.562 7.578 1 57.81 178 GLY A O 1
ATOM 1347 N N . VAL A 1 179 ? 14.547 15.891 6.094 1 51.12 179 VAL A N 1
ATOM 1348 C CA . VAL A 1 179 ? 14.75 16.703 4.898 1 51.12 179 VAL A CA 1
ATOM 1349 C C . VAL A 1 179 ? 13.539 17.609 4.688 1 51.12 179 VAL A C 1
ATOM 1351 O O . VAL A 1 179 ? 13.688 18.766 4.305 1 51.12 179 VAL A O 1
ATOM 1354 N N . ALA A 1 180 ? 12.43 17.156 4.957 1 60.62 180 ALA A N 1
ATOM 1355 C CA . ALA A 1 180 ? 11.227 17.938 4.719 1 60.62 180 ALA A CA 1
ATOM 1356 C C . ALA A 1 180 ? 11.195 19.172 5.602 1 60.62 180 ALA A C 1
ATOM 1358 O O . ALA A 1 180 ? 10.453 20.125 5.328 1 60.62 180 ALA A O 1
ATOM 1359 N N . ALA A 1 181 ? 12.203 19.219 6.41 1 76.81 181 ALA A N 1
ATOM 1360 C CA . ALA A 1 181 ? 12.164 20.312 7.379 1 76.81 181 ALA A CA 1
ATOM 1361 C C . ALA A 1 181 ? 13.297 21.297 7.129 1 76.81 181 ALA A C 1
ATOM 1363 O O . ALA A 1 181 ? 13.766 21.969 8.055 1 76.81 181 ALA A O 1
ATOM 1364 N N . LEU A 1 182 ? 13.672 21.453 5.859 1 81.56 182 LEU A N 1
ATOM 1365 C CA . LEU A 1 182 ? 14.82 22.281 5.504 1 81.56 182 LEU A CA 1
ATOM 1366 C C . LEU A 1 182 ? 14.617 23.703 5.984 1 81.56 182 LEU A C 1
ATOM 1368 O O . LEU A 1 182 ? 15.531 24.297 6.57 1 81.56 182 LEU A O 1
ATOM 1372 N N . ILE A 1 183 ? 13.5 24.234 5.777 1 88.38 183 ILE A N 1
ATOM 1373 C CA . ILE A 1 183 ? 13.227 25.609 6.152 1 88.38 183 ILE A CA 1
ATOM 1374 C C . ILE A 1 183 ? 13.336 25.766 7.668 1 88.38 183 ILE A C 1
ATOM 1376 O O . ILE A 1 183 ? 14.016 26.672 8.164 1 88.38 183 ILE A O 1
ATOM 1380 N N . THR A 1 184 ? 12.734 24.859 8.367 1 89.44 184 THR A N 1
ATOM 1381 C CA . THR A 1 184 ? 12.734 24.938 9.828 1 89.44 184 THR A CA 1
ATOM 1382 C C . THR A 1 184 ? 14.141 24.688 10.375 1 89.44 184 THR A C 1
ATOM 1384 O O . THR A 1 184 ? 14.555 25.344 11.336 1 89.44 184 THR A O 1
ATOM 1387 N N . ILE A 1 185 ? 14.812 23.766 9.766 1 87.44 185 ILE A N 1
ATOM 1388 C CA . ILE A 1 185 ? 16.172 23.438 10.195 1 87.44 185 ILE A CA 1
ATOM 1389 C C . ILE A 1 185 ? 17.078 24.656 10.008 1 87.44 185 ILE A C 1
ATOM 1391 O O . ILE A 1 185 ? 17.766 25.078 10.938 1 87.44 185 ILE A O 1
ATOM 1395 N N . LEU A 1 186 ? 17.078 25.203 8.867 1 87.81 186 LEU A N 1
ATOM 1396 C CA . LEU A 1 186 ? 17.938 26.359 8.562 1 87.81 186 LEU A CA 1
ATOM 1397 C C . LEU A 1 186 ? 17.531 27.562 9.391 1 87.81 186 LEU A C 1
ATOM 1399 O O . LEU A 1 186 ? 18.391 28.266 9.953 1 87.81 186 LEU A O 1
ATOM 1403 N N . ALA A 1 187 ? 16.281 27.844 9.469 1 91.31 187 ALA A N 1
ATOM 1404 C CA . ALA A 1 187 ? 15.781 28.969 10.25 1 91.31 187 ALA A CA 1
ATOM 1405 C C . ALA A 1 187 ? 16.188 28.828 11.719 1 91.31 187 ALA A C 1
ATOM 1407 O O . ALA A 1 187 ? 16.594 29.812 12.359 1 91.31 187 ALA A O 1
ATOM 1408 N N . SER A 1 188 ? 16.047 27.641 12.234 1 89.69 188 SER A N 1
ATOM 1409 C CA . SER A 1 188 ? 16.406 27.391 13.625 1 89.69 188 SER A CA 1
ATOM 1410 C C . SER A 1 188 ? 17.891 27.672 13.867 1 89.69 188 SER A C 1
ATOM 1412 O O . SER A 1 188 ? 18.25 28.266 14.891 1 89.69 188 SER A O 1
ATOM 1414 N N . ALA A 1 189 ? 18.656 27.203 12.922 1 87.31 189 ALA A N 1
ATOM 1415 C CA . ALA A 1 189 ? 20.094 27.438 13.039 1 87.31 189 ALA A CA 1
ATOM 1416 C C . ALA A 1 189 ? 20.406 28.922 13.016 1 87.31 189 ALA A C 1
ATOM 1418 O O . ALA A 1 189 ? 21.188 29.422 13.836 1 87.31 189 ALA A O 1
ATOM 1419 N N . MET A 1 190 ? 19.828 29.609 12.156 1 87.69 190 MET A N 1
ATOM 1420 C CA . MET A 1 190 ? 20.109 31.016 11.961 1 87.69 190 MET A CA 1
ATOM 1421 C C . MET A 1 190 ? 19.609 31.844 13.141 1 87.69 190 MET A C 1
ATOM 1423 O O . MET A 1 190 ? 20.266 32.781 13.578 1 87.69 190 MET A O 1
ATOM 1427 N N . VAL A 1 191 ? 18.453 31.484 13.68 1 86.81 191 VAL A N 1
ATOM 1428 C CA . VAL A 1 191 ? 17.844 32.188 14.797 1 86.81 191 VAL A CA 1
ATOM 1429 C C . VAL A 1 191 ? 18.672 31.984 16.062 1 86.81 191 VAL A C 1
ATOM 1431 O O . VAL A 1 191 ? 18.797 32.906 16.875 1 86.81 191 VAL A O 1
ATOM 1434 N N . THR A 1 192 ? 19.234 30.828 16.172 1 87 192 THR A N 1
ATOM 1435 C CA . THR A 1 192 ? 19.938 30.5 17.406 1 87 192 THR A CA 1
ATOM 1436 C C . THR A 1 192 ? 21.438 30.781 17.25 1 87 192 THR A C 1
ATOM 1438 O O . THR A 1 192 ? 22.203 30.641 18.219 1 87 192 THR A O 1
ATOM 1441 N N . GLY A 1 193 ? 21.875 31 16.078 1 83.31 193 GLY A N 1
ATOM 1442 C CA . GLY A 1 193 ? 23.281 31.297 15.844 1 83.31 193 GLY A CA 1
ATOM 1443 C C . GLY A 1 193 ? 24.141 30.047 15.695 1 83.31 193 GLY A C 1
ATOM 1444 O O . GLY A 1 193 ? 25.359 30.094 15.836 1 83.31 193 GLY A O 1
ATOM 1445 N N . ARG A 1 194 ? 23.547 28.969 15.5 1 84.25 194 ARG A N 1
ATOM 1446 C CA . ARG A 1 194 ? 24.281 27.719 15.266 1 84.25 194 ARG A CA 1
ATOM 1447 C C . ARG A 1 194 ? 24.875 27.688 13.867 1 84.25 194 ARG A C 1
ATOM 1449 O O . ARG A 1 194 ? 24.312 28.266 12.93 1 84.25 194 ARG A O 1
ATOM 1456 N N . PRO A 1 195 ? 26.016 26.938 13.711 1 83.19 195 PRO A N 1
ATOM 1457 C CA . PRO A 1 195 ? 26.609 26.828 12.375 1 83.19 195 PRO A CA 1
ATOM 1458 C C . PRO A 1 195 ? 25.734 26.047 11.398 1 83.19 195 PRO A C 1
ATOM 1460 O O . PRO A 1 195 ? 25.078 25.078 11.797 1 83.19 195 PRO A O 1
ATOM 1463 N N . TYR A 1 196 ? 25.703 26.531 10.219 1 82.31 196 TYR A N 1
ATOM 1464 C CA . TYR A 1 196 ? 24.969 25.844 9.148 1 82.31 196 TYR A CA 1
ATOM 1465 C C . TYR A 1 196 ? 25.719 25.984 7.82 1 82.31 196 TYR A C 1
ATOM 1467 O O . TYR A 1 196 ? 26.578 26.844 7.668 1 82.31 196 TYR A O 1
ATOM 1475 N N . VAL A 1 197 ? 25.547 24.922 6.934 1 78.19 197 VAL A N 1
ATOM 1476 C CA . VAL A 1 197 ? 26.109 24.984 5.59 1 78.19 197 VAL A CA 1
ATOM 1477 C C . VAL A 1 197 ? 24.984 24.891 4.559 1 78.19 197 VAL A C 1
ATOM 1479 O O . VAL A 1 197 ? 24.047 24.109 4.711 1 78.19 197 VAL A O 1
ATOM 1482 N N . VAL A 1 198 ? 25 25.875 3.697 1 77.62 198 VAL A N 1
ATOM 1483 C CA . VAL A 1 198 ? 24.109 25.828 2.549 1 77.62 198 VAL A CA 1
ATOM 1484 C C . VAL A 1 198 ? 24.875 25.406 1.304 1 77.62 198 VAL A C 1
ATOM 1486 O O . VAL A 1 198 ? 25.812 26.094 0.881 1 77.62 198 VAL A O 1
ATOM 1489 N N . ASN A 1 199 ? 24.625 24.172 0.916 1 65 199 ASN A N 1
ATOM 1490 C CA . ASN A 1 199 ? 25.297 23.734 -0.305 1 65 199 ASN A CA 1
ATOM 1491 C C . ASN A 1 199 ? 24.703 24.422 -1.538 1 65 199 ASN A C 1
ATOM 1493 O O . ASN A 1 199 ? 23.531 24.234 -1.858 1 65 199 ASN A O 1
ATOM 1497 N N . ARG A 1 200 ? 25.484 25.297 -2.148 1 57.53 200 ARG A N 1
ATOM 1498 C CA . ARG A 1 200 ? 25.078 26.125 -3.289 1 57.53 200 ARG A CA 1
ATOM 1499 C C . ARG A 1 200 ? 24.969 25.281 -4.555 1 57.53 200 ARG A C 1
ATOM 1501 O O . ARG A 1 200 ? 24.266 25.641 -5.488 1 57.53 200 ARG A O 1
ATOM 1508 N N . ASP A 1 201 ? 25.859 24.281 -4.574 1 51 201 ASP A N 1
ATOM 1509 C CA . ASP A 1 201 ? 25.953 23.531 -5.816 1 51 201 ASP A CA 1
ATOM 1510 C C . ASP A 1 201 ? 24.75 22.609 -5.992 1 51 201 ASP A C 1
ATOM 1512 O O . ASP A 1 201 ? 24.547 22.031 -7.066 1 51 201 ASP A O 1
ATOM 1516 N N . HIS A 1 202 ? 24.141 22.422 -4.973 1 54.03 202 HIS A N 1
ATOM 1517 C CA . HIS A 1 202 ? 23.078 21.438 -5.164 1 54.03 202 HIS A CA 1
ATOM 1518 C C . HIS A 1 202 ? 21.734 22.109 -5.445 1 54.03 202 HIS A C 1
ATOM 1520 O O . HIS A 1 202 ? 21.203 22.812 -4.59 1 54.03 202 HIS A O 1
ATOM 1526 N N . ALA A 1 203 ? 21.641 22.375 -6.734 1 55.31 203 ALA A N 1
ATOM 1527 C CA . ALA A 1 203 ? 20.516 22.969 -7.461 1 55.31 203 ALA A CA 1
ATOM 1528 C C . ALA A 1 203 ? 19.234 22.188 -7.242 1 55.31 203 ALA A C 1
ATOM 1530 O O . ALA A 1 203 ? 18.281 22.297 -8.023 1 55.31 203 ALA A O 1
ATOM 1531 N N . ASP A 1 204 ? 19.141 21.438 -6.148 1 72.31 204 ASP A N 1
ATOM 1532 C CA . ASP A 1 204 ? 17.859 20.734 -6.086 1 72.31 204 ASP A CA 1
ATOM 1533 C C . ASP A 1 204 ? 16.75 21.656 -5.57 1 72.31 204 ASP A C 1
ATOM 1535 O O . ASP A 1 204 ? 16.891 22.281 -4.516 1 72.31 204 ASP A O 1
ATOM 1539 N N . ALA A 1 205 ? 15.922 21.953 -6.434 1 80.06 205 ALA A N 1
ATOM 1540 C CA . ALA A 1 205 ? 14.75 22.75 -6.102 1 80.06 205 ALA A CA 1
ATOM 1541 C C . ALA A 1 205 ? 13.586 21.859 -5.676 1 80.06 205 ALA A C 1
ATOM 1543 O O . ALA A 1 205 ? 13.375 20.781 -6.242 1 80.06 205 ALA A O 1
ATOM 1544 N N . HIS A 1 206 ? 13 22.328 -4.551 1 83.69 206 HIS A N 1
ATOM 1545 C CA . HIS A 1 206 ? 11.844 21.609 -4.031 1 83.69 206 HIS A CA 1
ATOM 1546 C C . HIS A 1 206 ? 10.633 22.547 -3.887 1 83.69 206 HIS A C 1
ATOM 1548 O O . HIS A 1 206 ? 10.789 23.766 -3.834 1 83.69 206 HIS A O 1
ATOM 1554 N N . ASP A 1 207 ? 9.523 21.906 -3.932 1 87.81 207 ASP A N 1
ATOM 1555 C CA . ASP A 1 207 ? 8.289 22.641 -3.664 1 87.81 207 ASP A CA 1
ATOM 1556 C C . ASP A 1 207 ? 7.977 22.672 -2.17 1 87.81 207 ASP A C 1
ATOM 1558 O O . ASP A 1 207 ? 8.109 21.656 -1.483 1 87.81 207 ASP A O 1
ATOM 1562 N N . PHE A 1 208 ? 7.664 23.875 -1.689 1 90.5 208 PHE A N 1
ATOM 1563 C CA . PHE A 1 208 ? 7.27 24.062 -0.298 1 90.5 208 PHE A CA 1
ATOM 1564 C C . PHE A 1 208 ? 5.895 24.703 -0.204 1 90.5 208 PHE A C 1
ATOM 1566 O O . PHE A 1 208 ? 5.562 25.594 -1 1 90.5 208 PHE A O 1
ATOM 1573 N N . VAL A 1 209 ? 5.168 24.297 0.731 1 93.5 209 VAL A N 1
ATOM 1574 C CA . VAL A 1 209 ? 3.838 24.859 0.95 1 93.5 209 VAL A CA 1
ATOM 1575 C C . VAL A 1 209 ? 3.652 25.188 2.43 1 93.5 209 VAL A C 1
ATOM 1577 O O . VAL A 1 209 ? 4.051 24.406 3.299 1 93.5 209 VAL A O 1
ATOM 1580 N N . TYR A 1 210 ? 3.139 26.406 2.682 1 96.38 210 TYR A N 1
ATOM 1581 C CA . TYR A 1 210 ? 2.957 26.875 4.047 1 96.38 210 TYR A CA 1
ATOM 1582 C C . TYR A 1 210 ? 1.835 26.125 4.746 1 96.38 210 TYR A C 1
ATOM 1584 O O . TYR A 1 210 ? 0.794 25.844 4.145 1 96.38 210 TYR A O 1
ATOM 1592 N N . VAL A 1 211 ? 1.976 25.828 6.016 1 97.81 211 VAL A N 1
ATOM 1593 C CA . VAL A 1 211 ? 1.077 24.969 6.781 1 97.81 211 VAL A CA 1
ATOM 1594 C C . VAL A 1 211 ? -0.321 25.578 6.812 1 97.81 211 VAL A C 1
ATOM 1596 O O . VAL A 1 211 ? -1.322 24.859 6.785 1 97.81 211 VAL A O 1
ATOM 1599 N N . GLY A 1 212 ? -0.416 26.906 6.898 1 98.38 212 GLY A N 1
ATOM 1600 C CA . GLY A 1 212 ? -1.722 27.531 6.875 1 98.38 212 GLY A CA 1
ATOM 1601 C C . GLY A 1 212 ? -2.518 27.219 5.625 1 98.38 212 GLY A C 1
ATOM 1602 O O . GLY A 1 212 ? -3.734 27.031 5.688 1 98.38 212 GLY A O 1
ATOM 1603 N N . ASP A 1 213 ? -1.878 27.203 4.523 1 97.75 213 ASP A N 1
ATOM 1604 C CA . ASP A 1 213 ? -2.518 26.844 3.258 1 97.75 213 ASP A CA 1
ATOM 1605 C C . ASP A 1 213 ? -2.918 25.375 3.242 1 97.75 213 ASP A C 1
ATOM 1607 O O . ASP A 1 213 ? -3.959 25.016 2.688 1 97.75 213 ASP A O 1
ATOM 1611 N N . VAL A 1 214 ? -2.09 24.516 3.801 1 97.75 214 VAL A N 1
ATOM 1612 C CA . VAL A 1 214 ? -2.381 23.078 3.887 1 97.75 214 VAL A CA 1
ATOM 1613 C C . VAL A 1 214 ? -3.639 22.859 4.723 1 97.75 214 VAL A C 1
ATOM 1615 O O . VAL A 1 214 ? -4.523 22.094 4.336 1 97.75 214 VAL A O 1
ATOM 1618 N N . VAL A 1 215 ? -3.713 23.531 5.816 1 98.81 215 VAL A N 1
ATOM 1619 C CA . VAL A 1 215 ? -4.867 23.453 6.703 1 98.81 215 VAL A CA 1
ATOM 1620 C C . VAL A 1 215 ? -6.129 23.875 5.957 1 98.81 215 VAL A C 1
ATOM 1622 O O . VAL A 1 215 ? -7.184 23.25 6.09 1 98.81 215 VAL A O 1
ATOM 1625 N N . ASP A 1 216 ? -6.016 24.953 5.188 1 98.56 216 ASP A N 1
ATOM 1626 C CA . ASP A 1 216 ? -7.148 25.406 4.387 1 98.56 216 ASP A CA 1
ATOM 1627 C C . ASP A 1 216 ? -7.617 24.312 3.43 1 98.56 216 ASP A C 1
ATOM 1629 O O . ASP A 1 216 ? -8.82 24.141 3.211 1 98.56 216 ASP A O 1
ATOM 1633 N N . ALA A 1 217 ? -6.711 23.625 2.855 1 98.31 217 ALA A N 1
ATOM 1634 C CA . ALA A 1 217 ? -7.051 22.531 1.96 1 98.31 217 ALA A CA 1
ATOM 1635 C C . ALA A 1 217 ? -7.836 21.438 2.695 1 98.31 217 ALA A C 1
ATOM 1637 O O . ALA A 1 217 ? -8.812 20.906 2.164 1 98.31 217 ALA A O 1
ATOM 1638 N N . PHE A 1 218 ? -7.406 21.094 3.9 1 98.88 218 PHE A N 1
ATOM 1639 C CA . PHE A 1 218 ? -8.109 20.094 4.699 1 98.88 218 PHE A CA 1
ATOM 1640 C C . PHE A 1 218 ? -9.547 20.531 4.977 1 98.88 218 PHE A C 1
ATOM 1642 O O . PHE A 1 218 ? -10.477 19.734 4.844 1 98.88 218 PHE A O 1
ATOM 1649 N N . VAL A 1 219 ? -9.734 21.781 5.324 1 98.75 219 VAL A N 1
ATOM 1650 C CA . VAL A 1 219 ? -11.062 22.312 5.648 1 98.75 219 VAL A CA 1
ATOM 1651 C C . VAL A 1 219 ? -11.953 22.266 4.41 1 98.75 219 VAL A C 1
ATOM 1653 O O . VAL A 1 219 ? -13.094 21.797 4.477 1 98.75 219 VAL A O 1
ATOM 1656 N N . ARG A 1 220 ? -11.43 22.672 3.305 1 98.44 220 ARG A N 1
ATOM 1657 C CA . ARG A 1 220 ? -12.211 22.688 2.07 1 98.44 220 ARG A CA 1
ATOM 1658 C C . ARG A 1 220 ? -12.578 21.281 1.641 1 98.44 220 ARG A C 1
ATOM 1660 O O . ARG A 1 220 ? -13.688 21.031 1.157 1 98.44 220 ARG A O 1
ATOM 1667 N N . ALA A 1 221 ? -11.656 20.375 1.797 1 98.56 221 ALA A N 1
ATOM 1668 C CA . ALA A 1 221 ? -11.906 18.984 1.424 1 98.56 221 ALA A CA 1
ATOM 1669 C C . ALA A 1 221 ? -13.07 18.406 2.217 1 98.56 221 ALA A C 1
ATOM 1671 O O . ALA A 1 221 ? -13.938 17.719 1.656 1 98.56 221 ALA A O 1
ATOM 1672 N N . ALA A 1 222 ? -13.133 18.672 3.486 1 98.25 222 ALA A N 1
ATOM 1673 C CA . ALA A 1 222 ? -14.188 18.141 4.348 1 98.25 222 ALA A CA 1
ATOM 1674 C C . ALA A 1 222 ? -15.555 18.672 3.928 1 98.25 222 ALA A C 1
ATOM 1676 O O . ALA A 1 222 ? -16.562 17.984 4.098 1 98.25 222 ALA A O 1
ATOM 1677 N N . HIS A 1 223 ? -15.57 19.844 3.367 1 97.38 223 HIS A N 1
ATOM 1678 C CA . HIS A 1 223 ? -16.828 20.5 3.043 1 97.38 223 HIS A CA 1
ATOM 1679 C C . HIS A 1 223 ? -17.234 20.25 1.594 1 97.38 223 HIS A C 1
ATOM 1681 O O . HIS A 1 223 ? -18.312 20.672 1.156 1 97.38 223 HIS A O 1
ATOM 1687 N N . ALA A 1 224 ? -16.391 19.578 0.872 1 97.94 224 ALA A N 1
ATOM 1688 C CA . ALA A 1 224 ? -16.734 19.266 -0.513 1 97.94 224 ALA A CA 1
ATOM 1689 C C . ALA A 1 224 ? -17.938 18.344 -0.584 1 97.94 224 ALA A C 1
ATOM 1691 O O . ALA A 1 224 ? -18.25 17.625 0.377 1 97.94 224 ALA A O 1
ATOM 1692 N N . PRO A 1 225 ? -18.656 18.344 -1.71 1 97.56 225 PRO A N 1
ATOM 1693 C CA . PRO A 1 225 ? -19.75 17.391 -1.88 1 97.56 225 PRO A CA 1
ATOM 1694 C C . PRO A 1 225 ? -19.312 15.938 -1.627 1 97.56 225 PRO A C 1
ATOM 1696 O O . PRO A 1 225 ? -18.172 15.57 -1.929 1 97.56 225 PRO A O 1
ATOM 1699 N N . ILE A 1 226 ? -20.25 15.133 -1.15 1 97.38 226 ILE A N 1
ATOM 1700 C CA . ILE A 1 226 ? -19.938 13.789 -0.683 1 97.38 226 ILE A CA 1
ATOM 1701 C C . ILE A 1 226 ? -19.453 12.938 -1.852 1 97.38 226 ILE A C 1
ATOM 1703 O O . ILE A 1 226 ? -18.719 11.961 -1.655 1 97.38 226 ILE A O 1
ATOM 1707 N N . ASP A 1 227 ? -19.75 13.32 -3.061 1 96.06 227 ASP A N 1
ATOM 1708 C CA . ASP A 1 227 ? -19.344 12.547 -4.23 1 96.06 227 ASP A CA 1
ATOM 1709 C C . ASP A 1 227 ? -17.922 12.938 -4.676 1 96.06 227 ASP A C 1
ATOM 1711 O O . ASP A 1 227 ? -17.359 12.297 -5.566 1 96.06 227 ASP A O 1
ATOM 1715 N N . THR A 1 228 ? -17.406 14.016 -4.051 1 96.94 228 THR A N 1
ATOM 1716 C CA . THR A 1 228 ? -16.031 14.383 -4.328 1 96.94 228 THR A CA 1
ATOM 1717 C C . THR A 1 228 ? -15.062 13.406 -3.67 1 96.94 228 THR A C 1
ATOM 1719 O O . THR A 1 228 ? -15.016 13.297 -2.443 1 96.94 228 THR A O 1
ATOM 1722 N N . VAL A 1 229 ? -14.406 12.625 -4.516 1 96.62 229 VAL A N 1
ATOM 1723 C CA . VAL A 1 229 ? -13.414 11.664 -4.051 1 96.62 229 VAL A CA 1
ATOM 1724 C C . VAL A 1 229 ? -12.141 11.789 -4.891 1 96.62 229 VAL A C 1
ATOM 1726 O O . VAL A 1 229 ? -12.148 12.414 -5.953 1 96.62 229 VAL A O 1
ATOM 1729 N N . GLY A 1 230 ? -11.039 11.258 -4.395 1 94.5 230 GLY A N 1
ATOM 1730 C CA . GLY A 1 230 ? -9.82 11.242 -5.188 1 94.5 230 GLY A CA 1
ATOM 1731 C C . GLY A 1 230 ? -8.641 11.891 -4.484 1 94.5 230 GLY A C 1
ATOM 1732 O O . GLY A 1 230 ? -8.695 12.141 -3.277 1 94.5 230 GLY A O 1
ATOM 1733 N N . THR A 1 231 ? -7.555 12.008 -5.234 1 94.69 231 THR A N 1
ATOM 1734 C CA . THR A 1 231 ? -6.312 12.578 -4.727 1 94.69 231 THR A CA 1
ATOM 1735 C C . THR A 1 231 ? -6.047 13.945 -5.348 1 94.69 231 THR A C 1
ATOM 1737 O O . THR A 1 231 ? -6.176 14.117 -6.562 1 94.69 231 THR A O 1
ATOM 1740 N N . TYR A 1 232 ? -5.684 14.883 -4.516 1 95 232 TYR A N 1
ATOM 1741 C CA . TYR A 1 232 ? -5.461 16.25 -4.949 1 95 232 TYR A CA 1
ATOM 1742 C C . TYR A 1 232 ? -4.102 16.766 -4.477 1 95 232 TYR A C 1
ATOM 1744 O O . TYR A 1 232 ? -3.748 16.609 -3.307 1 95 232 TYR A O 1
ATOM 1752 N N . ASP A 1 233 ? -3.373 17.406 -5.34 1 93.25 233 ASP A N 1
ATOM 1753 C CA . ASP A 1 233 ? -2.053 17.938 -5.016 1 93.25 233 ASP A CA 1
ATOM 1754 C C . ASP A 1 233 ? -2.164 19.25 -4.242 1 93.25 233 ASP A C 1
ATOM 1756 O O . ASP A 1 233 ? -2.889 20.156 -4.652 1 93.25 233 ASP A O 1
ATOM 1760 N N . ILE A 1 234 ? -1.496 19.266 -3.15 1 95 234 ILE A N 1
ATOM 1761 C CA . ILE A 1 234 ? -1.389 20.469 -2.334 1 95 234 ILE A CA 1
ATOM 1762 C C . ILE A 1 234 ? 0.059 20.953 -2.318 1 95 234 ILE A C 1
ATOM 1764 O O . ILE A 1 234 ? 0.886 20.438 -1.563 1 95 234 ILE A O 1
ATOM 1768 N N . SER A 1 235 ? 0.34 21.938 -3.131 1 91.75 235 SER A N 1
ATOM 1769 C CA . SER A 1 235 ? 1.704 22.422 -3.32 1 91.75 235 SER A CA 1
ATOM 1770 C C . SER A 1 235 ? 1.749 23.953 -3.365 1 91.75 235 SER A C 1
ATOM 1772 O O . SER A 1 235 ? 0.715 24.609 -3.52 1 91.75 235 SER A O 1
ATOM 1774 N N . GLY A 1 236 ? 2.961 24.484 -3.1 1 87.81 236 GLY A N 1
ATOM 1775 C CA . GLY A 1 236 ? 3.162 25.922 -3.197 1 87.81 236 GLY A CA 1
ATOM 1776 C C . GLY A 1 236 ? 3.32 26.406 -4.625 1 87.81 236 GLY A C 1
ATOM 1777 O O . GLY A 1 236 ? 3.291 27.609 -4.887 1 87.81 236 GLY A O 1
ATOM 1778 N N . SER A 1 237 ? 3.5 25.516 -5.492 1 78.88 237 SER A N 1
ATOM 1779 C CA . SER A 1 237 ? 3.607 25.734 -6.93 1 78.88 237 SER A CA 1
ATOM 1780 C C . SER A 1 237 ? 4.883 26.5 -7.277 1 78.88 237 SER A C 1
ATOM 1782 O O . SER A 1 237 ? 4.91 27.266 -8.242 1 78.88 237 SER A O 1
ATOM 1784 N N . THR A 1 238 ? 5.836 26.453 -6.406 1 76 238 THR A N 1
ATOM 1785 C CA . THR A 1 238 ? 7.117 27.094 -6.676 1 76 238 THR A CA 1
ATOM 1786 C C . THR A 1 238 ? 8.273 26.203 -6.246 1 76 238 THR A C 1
ATOM 1788 O O . THR A 1 238 ? 8.219 25.562 -5.191 1 76 238 THR A O 1
ATOM 1791 N N . GLN A 1 239 ? 9.219 26.125 -7.129 1 83.19 239 GLN A N 1
ATOM 1792 C CA . GLN A 1 239 ? 10.445 25.406 -6.793 1 83.19 239 GLN A CA 1
ATOM 1793 C C . GLN A 1 239 ? 11.461 26.344 -6.129 1 83.19 239 GLN A C 1
ATOM 1795 O O . GLN A 1 239 ? 11.797 27.391 -6.68 1 83.19 239 GLN A O 1
ATOM 1800 N N . ILE A 1 240 ? 11.875 25.922 -4.984 1 84 240 ILE A N 1
ATOM 1801 C CA . ILE A 1 240 ? 12.703 26.766 -4.137 1 84 240 ILE A CA 1
ATOM 1802 C C . ILE A 1 240 ? 14.008 26.047 -3.801 1 84 240 ILE A C 1
ATOM 1804 O O . ILE A 1 240 ? 14 24.844 -3.496 1 84 240 ILE A O 1
ATOM 1808 N N . THR A 1 241 ? 15.117 26.75 -3.918 1 83.56 241 THR A N 1
ATOM 1809 C CA . THR A 1 241 ? 16.422 26.172 -3.576 1 83.56 241 THR A CA 1
ATOM 1810 C C . THR A 1 241 ? 16.781 26.5 -2.133 1 83.56 241 THR A C 1
ATOM 1812 O O . THR A 1 241 ? 16.156 27.359 -1.505 1 83.56 241 THR A O 1
ATOM 1815 N N . ALA A 1 242 ? 17.844 25.812 -1.702 1 85.38 242 ALA A N 1
ATOM 1816 C CA . ALA A 1 242 ? 18.359 26.109 -0.365 1 85.38 242 ALA A CA 1
ATOM 1817 C C . ALA A 1 242 ? 18.844 27.547 -0.268 1 85.38 242 ALA A C 1
ATOM 1819 O O . ALA A 1 242 ? 18.688 28.188 0.771 1 85.38 242 ALA A O 1
ATOM 1820 N N . THR A 1 243 ? 19.375 27.984 -1.297 1 84.69 243 THR A N 1
ATOM 1821 C CA . THR A 1 243 ? 19.875 29.344 -1.354 1 84.69 243 THR A CA 1
ATOM 1822 C C . THR A 1 243 ? 18.719 30.344 -1.237 1 84.69 243 THR A C 1
ATOM 1824 O O . THR A 1 243 ? 18.828 31.344 -0.538 1 84.69 243 THR A O 1
ATOM 1827 N N . ASP A 1 244 ? 17.656 30.094 -1.872 1 84.69 244 ASP A N 1
ATOM 1828 C CA . ASP A 1 244 ? 16.453 30.938 -1.771 1 84.69 244 ASP A CA 1
ATOM 1829 C C . ASP A 1 244 ? 15.945 30.984 -0.333 1 84.69 244 ASP A C 1
ATOM 1831 O O . ASP A 1 244 ? 15.57 32.062 0.157 1 84.69 244 ASP A O 1
ATOM 1835 N N . ILE A 1 245 ? 15.93 29.875 0.255 1 89.19 245 ILE A N 1
ATOM 1836 C CA . ILE A 1 245 ? 15.461 29.766 1.629 1 89.19 245 ILE A CA 1
ATOM 1837 C C . ILE A 1 245 ? 16.344 30.578 2.557 1 89.19 245 ILE A C 1
ATOM 1839 O O . ILE A 1 245 ? 15.859 31.344 3.387 1 89.19 245 ILE A O 1
ATOM 1843 N N . HIS A 1 246 ? 17.609 30.406 2.33 1 88.44 246 HIS A N 1
ATOM 1844 C CA . HIS A 1 246 ? 18.578 31.141 3.141 1 88.44 246 HIS A CA 1
ATOM 1845 C C . HIS A 1 246 ? 18.359 32.656 3.012 1 88.44 246 HIS A C 1
ATOM 1847 O O . HIS A 1 246 ? 18.344 33.375 4.016 1 88.44 246 HIS A O 1
ATOM 1853 N N . HIS A 1 247 ? 18.234 33.031 1.835 1 88.62 247 HIS A N 1
ATOM 1854 C CA . HIS A 1 247 ? 18.047 34.469 1.576 1 88.62 247 HIS A CA 1
ATOM 1855 C C . HIS A 1 247 ? 16.766 34.969 2.225 1 88.62 247 HIS A C 1
ATOM 1857 O O . HIS A 1 247 ? 16.766 36.062 2.807 1 88.62 247 HIS A O 1
ATOM 1863 N N . ALA A 1 248 ? 15.742 34.281 2.109 1 90.31 248 ALA A N 1
ATOM 1864 C CA . ALA A 1 248 ? 14.453 34.688 2.674 1 90.31 248 ALA A CA 1
ATOM 1865 C C . ALA A 1 248 ? 14.531 34.781 4.195 1 90.31 248 ALA A C 1
ATOM 1867 O O . ALA A 1 248 ? 14.008 35.719 4.785 1 90.31 248 ALA A O 1
ATOM 1868 N N . ILE A 1 249 ? 15.188 33.875 4.797 1 92.88 249 ILE A N 1
ATOM 1869 C CA . ILE A 1 249 ? 15.312 33.875 6.25 1 92.88 249 ILE A CA 1
ATOM 1870 C C . ILE A 1 249 ? 16.172 35.062 6.691 1 92.88 249 ILE A C 1
ATOM 1872 O O . ILE A 1 249 ? 15.828 35.781 7.641 1 92.88 249 ILE A O 1
ATOM 1876 N N . ALA A 1 250 ? 17.281 35.219 5.98 1 90.69 250 ALA A N 1
ATOM 1877 C CA . ALA A 1 250 ? 18.172 36.312 6.301 1 90.69 250 ALA A CA 1
ATOM 1878 C C . ALA A 1 250 ? 17.453 37.656 6.23 1 90.69 250 ALA A C 1
ATOM 1880 O O . ALA A 1 250 ? 17.641 38.531 7.082 1 90.69 250 ALA A O 1
ATOM 1881 N N . THR A 1 251 ? 16.672 37.781 5.273 1 90.75 251 THR A N 1
ATOM 1882 C CA . THR A 1 251 ? 15.922 39.031 5.078 1 90.75 251 THR A CA 1
ATOM 1883 C C . THR A 1 251 ? 14.984 39.281 6.254 1 90.75 251 THR A C 1
ATOM 1885 O O . THR A 1 251 ? 14.891 40.406 6.754 1 90.75 251 THR A O 1
ATOM 1888 N N . VAL A 1 252 ? 14.312 38.344 6.703 1 88.88 252 VAL A N 1
ATOM 1889 C CA . VAL A 1 252 ? 13.375 38.438 7.816 1 88.88 252 VAL A CA 1
ATOM 1890 C C . VAL A 1 252 ? 14.133 38.781 9.094 1 88.88 252 VAL A C 1
ATOM 1892 O O . VAL A 1 252 ? 13.672 39.625 9.891 1 88.88 252 VAL A O 1
ATOM 1895 N N . LEU A 1 253 ? 15.258 38.219 9.227 1 86.94 253 LEU A N 1
ATOM 1896 C CA . LEU A 1 253 ? 16.031 38.438 10.445 1 86.94 253 LEU A CA 1
ATOM 1897 C C . LEU A 1 253 ? 16.656 39.812 10.461 1 86.94 253 LEU A C 1
ATOM 1899 O O . LEU A 1 253 ? 16.781 40.438 11.516 1 86.94 253 LEU A O 1
ATOM 1903 N N . ASP A 1 254 ? 17.188 40.188 9.242 1 80.81 254 ASP A N 1
ATOM 1904 C CA . ASP A 1 254 ? 17.75 41.5 9.133 1 80.81 254 ASP A CA 1
ATOM 1905 C C . ASP A 1 254 ? 16.672 42.594 9.359 1 80.81 254 ASP A C 1
ATOM 1907 O O . ASP A 1 254 ? 16.953 43.625 9.969 1 80.81 254 ASP A O 1
ATOM 1911 N N . ASP A 1 255 ? 15.586 42.312 8.578 1 64.69 255 ASP A N 1
ATOM 1912 C CA . ASP A 1 255 ? 14.469 43.219 8.789 1 64.69 255 ASP A CA 1
ATOM 1913 C C . ASP A 1 255 ? 14.094 43.312 10.273 1 64.69 255 ASP A C 1
ATOM 1915 O O . ASP A 1 255 ? 13.711 44.375 10.766 1 64.69 255 ASP A O 1
ATOM 1919 N N . ALA A 1 256 ? 14.078 42.156 10.797 1 53.81 256 ALA A N 1
ATOM 1920 C CA . ALA A 1 256 ? 13.789 42.125 12.227 1 53.81 256 ALA A CA 1
ATOM 1921 C C . ALA A 1 256 ? 14.867 42.875 13.008 1 53.81 256 ALA A C 1
ATOM 1923 O O . ALA A 1 256 ? 14.586 43.5 14.039 1 53.81 256 ALA A O 1
ATOM 1924 N N . ALA A 1 257 ? 16.047 42.656 12.383 1 50 257 ALA A N 1
ATOM 1925 C CA . ALA A 1 257 ? 17.109 43.469 12.969 1 50 257 ALA A CA 1
ATOM 1926 C C . ALA A 1 257 ? 17.078 44.875 12.445 1 50 257 ALA A C 1
ATOM 1928 O O . ALA A 1 257 ? 17.406 45.812 13.172 1 50 257 ALA A O 1
ATOM 1929 N N . SER A 1 258 ? 16.984 44.969 10.984 1 44.25 258 SER A N 1
ATOM 1930 C CA . SER A 1 258 ? 16.969 46.312 10.391 1 44.25 258 SER A CA 1
ATOM 1931 C C . SER A 1 258 ? 15.547 46.781 10.141 1 44.25 258 SER A C 1
ATOM 1933 O O . SER A 1 258 ? 14.664 46 9.82 1 44.25 258 SER A O 1
ATOM 1935 N N . THR A 1 259 ? 14.938 47.844 10.641 1 37.94 259 THR A N 1
ATOM 1936 C CA . THR A 1 259 ? 13.648 48.438 10.328 1 37.94 259 THR A CA 1
ATOM 1937 C C . THR A 1 259 ? 13.406 48.469 8.828 1 37.94 259 THR A C 1
ATOM 1939 O O . THR A 1 259 ? 12.359 48.906 8.359 1 37.94 259 THR A O 1
ATOM 1942 N N . GLY A 1 260 ? 14.508 48.594 7.949 1 30.61 260 GLY A N 1
ATOM 1943 C CA . GLY A 1 260 ? 14.297 49.188 6.641 1 30.61 260 GLY A CA 1
ATOM 1944 C C . GLY A 1 260 ? 13.672 48.25 5.641 1 30.61 260 GLY A C 1
ATOM 1945 O O . GLY A 1 260 ? 13.508 47.062 5.93 1 30.61 260 GLY A O 1
ATOM 1946 N N . ALA A 1 261 ? 13.836 48.594 4.125 1 32.38 261 ALA A N 1
ATOM 1947 C CA . ALA A 1 261 ? 13.117 48.438 2.867 1 32.38 261 ALA A CA 1
ATOM 1948 C C . ALA A 1 261 ? 13.383 47.031 2.27 1 32.38 261 ALA A C 1
ATOM 1950 O O . ALA A 1 261 ? 14.539 46.625 2.156 1 32.38 261 ALA A O 1
ATOM 1951 N N . THR A 1 262 ? 12.531 46.094 2.236 1 35.94 262 THR A N 1
ATOM 1952 C CA . THR A 1 262 ? 12.391 44.75 1.732 1 35.94 262 THR A CA 1
ATOM 1953 C C . THR A 1 262 ? 12.523 44.719 0.213 1 35.94 262 THR A C 1
ATOM 1955 O O . THR A 1 262 ? 11.742 45.344 -0.498 1 35.94 262 THR A O 1
ATOM 1958 N N . GLY A 1 263 ? 13.758 44.844 -0.352 1 30.77 263 GLY A N 1
ATOM 1959 C CA . GLY A 1 263 ? 13.797 44.688 -1.797 1 30.77 263 GLY A CA 1
ATOM 1960 C C . GLY A 1 263 ? 13.328 43.312 -2.264 1 30.77 263 GLY A C 1
ATOM 1961 O O . GLY A 1 263 ? 13.633 42.281 -1.637 1 30.77 263 GLY A O 1
ATOM 1962 N N . GLU A 1 264 ? 12.219 43.156 -2.928 1 36 264 GLU A N 1
ATOM 1963 C CA . GLU A 1 264 ? 11.5 42.062 -3.562 1 36 264 GLU A CA 1
ATOM 1964 C C . GLU A 1 264 ? 12.344 41.406 -4.66 1 36 264 GLU A C 1
ATOM 1966 O O . GLU A 1 264 ? 12.43 41.938 -5.773 1 36 264 GLU A O 1
ATOM 1971 N N . GLU A 1 265 ? 13.562 41.031 -4.43 1 35.81 265 GLU A N 1
ATOM 1972 C CA . GLU A 1 265 ? 14.133 40.406 -5.625 1 35.81 265 GLU A CA 1
ATOM 1973 C C . GLU A 1 265 ? 13.336 39.188 -6.043 1 35.81 265 GLU A C 1
ATOM 1975 O O . GLU A 1 265 ? 13.164 38.25 -5.25 1 35.81 265 GLU A O 1
ATOM 1980 N N . ASN A 1 266 ? 12.422 39.312 -6.98 1 35.53 266 ASN A N 1
ATOM 1981 C CA . ASN A 1 266 ? 11.539 38.438 -7.707 1 35.53 266 ASN A CA 1
ATOM 1982 C C . ASN A 1 266 ? 12.32 37.375 -8.5 1 35.53 266 ASN A C 1
ATOM 1984 O O . ASN A 1 266 ? 12.797 37.656 -9.602 1 35.53 266 ASN A O 1
ATOM 1988 N N . ARG A 1 267 ? 13.211 36.594 -7.945 1 39.38 267 ARG A N 1
ATOM 1989 C CA . ARG A 1 267 ? 13.641 35.531 -8.883 1 39.38 267 ARG A CA 1
ATOM 1990 C C . ARG A 1 267 ? 12.469 34.688 -9.336 1 39.38 267 ARG A C 1
ATOM 1992 O O . ARG A 1 267 ? 11.539 34.438 -8.555 1 39.38 267 ARG A O 1
ATOM 1999 N N . GLU A 1 268 ? 12.469 34.625 -10.641 1 39.19 268 GLU A N 1
ATOM 2000 C CA . GLU A 1 268 ? 11.453 33.812 -11.312 1 39.19 268 GLU A CA 1
ATOM 2001 C C . GLU A 1 268 ? 11.516 32.375 -10.852 1 39.19 268 GLU A C 1
ATOM 2003 O O . GLU A 1 268 ? 12.516 31.688 -11.062 1 39.19 268 GLU A O 1
ATOM 2008 N N . LEU A 1 269 ? 10.977 32.188 -9.773 1 45.47 269 LEU A N 1
ATOM 2009 C CA . LEU A 1 269 ? 10.805 30.812 -9.305 1 45.47 269 LEU A CA 1
ATOM 2010 C C . LEU A 1 269 ? 10.047 29.969 -10.328 1 45.47 269 LEU A C 1
ATOM 2012 O O . LEU A 1 269 ? 9.18 30.484 -11.039 1 45.47 269 LEU A O 1
ATOM 2016 N N . SER A 1 270 ? 10.734 28.922 -10.859 1 45.91 270 SER A N 1
ATOM 2017 C CA . SER A 1 270 ? 10.031 28.062 -11.789 1 45.91 270 SER A CA 1
ATOM 2018 C C . SER A 1 270 ? 8.711 27.578 -11.195 1 45.91 270 SER A C 1
ATOM 2020 O O . SER A 1 270 ? 8.648 27.188 -10.023 1 45.91 270 SER A O 1
ATOM 2022 N N . GLU A 1 271 ? 7.684 28.078 -11.766 1 47.06 271 GLU A N 1
ATOM 2023 C CA . GLU A 1 271 ? 6.324 27.719 -11.375 1 47.06 271 GLU A CA 1
ATOM 2024 C C . GLU A 1 271 ? 6.02 26.266 -11.758 1 47.06 271 GLU A C 1
ATOM 2026 O O . GLU A 1 271 ? 6.352 25.828 -12.859 1 47.06 271 GLU A O 1
ATOM 2031 N N . LYS A 1 272 ? 6.055 25.438 -10.867 1 54.16 272 LYS A N 1
ATOM 2032 C CA . LYS A 1 272 ? 5.488 24.125 -11.156 1 54.16 272 LYS A CA 1
ATOM 2033 C C . LYS A 1 272 ? 3.977 24.203 -11.352 1 54.16 272 LYS A C 1
ATOM 2035 O O . LYS A 1 272 ? 3.316 25.062 -10.75 1 54.16 272 LYS A O 1
ATOM 2040 N N . LYS A 1 273 ? 3.529 23.406 -12.258 1 52.91 273 LYS A N 1
ATOM 2041 C CA . LYS A 1 273 ? 2.146 23.281 -12.711 1 52.91 273 LYS A CA 1
ATOM 2042 C C . LYS A 1 273 ? 1.203 23.031 -11.539 1 52.91 273 LYS A C 1
ATOM 2044 O O . LYS A 1 273 ? 1.431 22.141 -10.734 1 52.91 273 LYS A O 1
ATOM 2049 N N . ILE A 1 274 ? 0.474 24.141 -11.203 1 54.97 274 ILE A N 1
ATOM 2050 C CA . ILE A 1 274 ? -0.674 24 -10.312 1 54.97 274 ILE A CA 1
ATOM 2051 C C . ILE A 1 274 ? -1.543 22.828 -10.766 1 54.97 274 ILE A C 1
ATOM 2053 O O . ILE A 1 274 ? -1.845 22.703 -11.961 1 54.97 274 ILE A O 1
ATOM 2057 N N . ASP A 1 275 ? -1.716 21.953 -9.805 1 68.25 275 ASP A N 1
ATOM 2058 C CA . ASP A 1 275 ? -2.676 20.906 -10.164 1 68.25 275 ASP A CA 1
ATOM 2059 C C . ASP A 1 275 ? -4.062 21.5 -10.406 1 68.25 275 ASP A C 1
ATOM 2061 O O . ASP A 1 275 ? -4.801 21.781 -9.453 1 68.25 275 ASP A O 1
ATOM 2065 N N . VAL A 1 276 ? -4.449 21.812 -11.539 1 72.56 276 VAL A N 1
ATOM 2066 C CA . VAL A 1 276 ? -5.703 22.422 -11.992 1 72.56 276 VAL A CA 1
ATOM 2067 C C . VAL A 1 276 ? -6.883 21.656 -11.391 1 72.56 276 VAL A C 1
ATOM 2069 O O . VAL A 1 276 ? -7.898 22.266 -11.031 1 72.56 276 VAL A O 1
ATOM 2072 N N . ASN A 1 277 ? -6.66 20.578 -11.141 1 83.88 277 ASN A N 1
ATOM 2073 C CA . ASN A 1 277 ? -7.746 19.766 -10.609 1 83.88 277 ASN A CA 1
ATOM 2074 C C . ASN A 1 277 ? -8.07 20.141 -9.164 1 83.88 277 ASN A C 1
ATOM 2076 O O . ASN A 1 277 ? -9.234 20.203 -8.781 1 83.88 277 ASN A O 1
ATOM 2080 N N . THR A 1 278 ? -7.172 20.5 -8.43 1 91.12 278 THR A N 1
ATOM 2081 C CA . THR A 1 278 ? -7.371 20.875 -7.031 1 91.12 278 THR A CA 1
ATOM 2082 C C . THR A 1 278 ? -8.125 22.188 -6.926 1 91.12 278 THR A C 1
ATOM 2084 O O . THR A 1 278 ? -9.047 22.328 -6.117 1 91.12 278 THR A O 1
ATOM 2087 N N . GLU A 1 279 ? -7.695 23.156 -7.773 1 90.69 279 GLU A N 1
ATOM 2088 C CA . GLU A 1 279 ? -8.352 24.453 -7.762 1 90.69 279 GLU A CA 1
ATOM 2089 C C . GLU A 1 279 ? -9.812 24.344 -8.18 1 90.69 279 GLU A C 1
ATOM 2091 O O . GLU A 1 279 ? -10.695 24.938 -7.551 1 90.69 279 GLU A O 1
ATOM 2096 N N . TYR A 1 280 ? -10.031 23.625 -9.094 1 90.5 280 TYR A N 1
ATOM 2097 C CA . TYR A 1 280 ? -11.383 23.5 -9.641 1 90.5 280 TYR A CA 1
ATOM 2098 C C . TYR A 1 280 ? -12.281 22.719 -8.695 1 90.5 280 TYR A C 1
ATOM 2100 O O . TYR A 1 280 ? -13.422 23.125 -8.445 1 90.5 280 TYR A O 1
ATOM 2108 N N . THR A 1 281 ? -11.844 21.672 -8.141 1 95.12 281 THR A N 1
ATOM 2109 C CA . THR A 1 281 ? -12.688 20.75 -7.395 1 95.12 281 THR A CA 1
ATOM 2110 C C . THR A 1 281 ? -12.812 21.188 -5.941 1 95.12 281 THR A C 1
ATOM 2112 O O . THR A 1 281 ? -13.906 21.125 -5.363 1 95.12 281 THR A O 1
ATOM 2115 N N . LEU A 1 282 ? -11.719 21.656 -5.348 1 96.88 282 LEU A N 1
ATOM 2116 C CA . LEU A 1 282 ? -11.742 21.984 -3.928 1 96.88 282 LEU A CA 1
ATOM 2117 C C . LEU A 1 282 ? -11.766 23.5 -3.729 1 96.88 282 LEU A C 1
ATOM 2119 O O . LEU A 1 282 ? -11.906 23.984 -2.602 1 96.88 282 LEU A O 1
ATOM 2123 N N . GLY A 1 283 ? -11.594 24.266 -4.859 1 96.12 283 GLY A N 1
ATOM 2124 C CA . GLY A 1 283 ? -11.5 25.719 -4.723 1 96.12 283 GLY A CA 1
ATOM 2125 C C . GLY A 1 283 ? -10.281 26.156 -3.932 1 96.12 283 GLY A C 1
ATOM 2126 O O . GLY A 1 283 ? -10.367 27.078 -3.113 1 96.12 283 GLY A O 1
ATOM 2127 N N . TRP A 1 284 ? -9.188 25.5 -4.133 1 96.5 284 TRP A N 1
ATOM 2128 C CA . TRP A 1 284 ? -8.016 25.75 -3.301 1 96.5 284 TRP A CA 1
ATOM 2129 C C . TRP A 1 284 ? -6.84 26.219 -4.148 1 96.5 284 TRP A C 1
ATOM 2131 O O . TRP A 1 284 ? -6.598 25.688 -5.234 1 96.5 284 TRP A O 1
ATOM 2141 N N . LYS A 1 285 ? -6.141 27.172 -3.709 1 94.38 285 LYS A N 1
ATOM 2142 C CA . LYS A 1 285 ? -4.832 27.625 -4.176 1 94.38 285 LYS A CA 1
ATOM 2143 C C . LYS A 1 285 ? -3.996 28.172 -3.021 1 94.38 285 LYS A C 1
ATOM 2145 O O . LYS A 1 285 ? -4.543 28.703 -2.053 1 94.38 285 LYS A O 1
ATOM 2150 N N . PRO A 1 286 ? -2.715 27.938 -3.145 1 94.38 286 PRO A N 1
ATOM 2151 C CA . PRO A 1 286 ? -1.908 28.531 -2.074 1 94.38 286 PRO A CA 1
ATOM 2152 C C . PRO A 1 286 ? -2.016 30.062 -2.027 1 94.38 286 PRO A C 1
ATOM 2154 O O . PRO A 1 286 ? -2.061 30.703 -3.074 1 94.38 286 PRO A O 1
ATOM 2157 N N . ARG A 1 287 ? -2.076 30.609 -0.805 1 95.06 287 ARG A N 1
ATOM 2158 C CA . ARG A 1 287 ? -2.252 32.062 -0.666 1 95.06 287 ARG A CA 1
ATOM 2159 C C . ARG A 1 287 ? -1.048 32.688 0.022 1 95.06 287 ARG A C 1
ATOM 2161 O O . ARG A 1 287 ? -0.809 33.906 -0.117 1 95.06 287 ARG A O 1
ATOM 2168 N N . VAL A 1 288 ? -0.321 31.922 0.777 1 95.38 288 VAL A N 1
ATOM 2169 C CA . VAL A 1 288 ? 0.819 32.469 1.521 1 95.38 288 VAL A CA 1
ATOM 2170 C C . VAL A 1 288 ? 2.102 32.25 0.723 1 95.38 288 VAL A C 1
ATOM 2172 O O . VAL A 1 288 ? 2.512 31.094 0.488 1 95.38 288 VAL A O 1
ATOM 2175 N N . GLY A 1 289 ? 2.691 33.312 0.332 1 90.38 289 GLY A N 1
ATOM 2176 C CA . GLY A 1 289 ? 3.961 33.219 -0.37 1 90.38 289 GLY A CA 1
ATOM 2177 C C . GLY A 1 289 ? 5.117 32.812 0.532 1 90.38 289 GLY A C 1
ATOM 2178 O O . GLY A 1 289 ? 4.973 32.812 1.757 1 90.38 289 GLY A O 1
ATOM 2179 N N . LEU A 1 290 ? 6.262 32.562 -0.086 1 89.88 290 LEU A N 1
ATOM 2180 C CA . LEU A 1 290 ? 7.418 32.062 0.638 1 89.88 290 LEU A CA 1
ATOM 2181 C C . LEU A 1 290 ? 7.875 33.031 1.709 1 89.88 290 LEU A C 1
ATOM 2183 O O . LEU A 1 290 ? 8.109 32.656 2.855 1 89.88 290 LEU A O 1
ATOM 2187 N N . ALA A 1 291 ? 7.988 34.25 1.335 1 89.81 291 ALA A N 1
ATOM 2188 C CA . ALA A 1 291 ? 8.492 35.281 2.25 1 89.81 291 ALA A CA 1
ATOM 2189 C C . ALA A 1 291 ? 7.617 35.375 3.494 1 89.81 291 ALA A C 1
ATOM 2191 O O . ALA A 1 291 ? 8.125 35.406 4.617 1 89.81 291 ALA A O 1
ATOM 2192 N N . ARG A 1 292 ? 6.336 35.5 3.291 1 94.38 292 ARG A N 1
ATOM 2193 C CA . ARG A 1 292 ? 5.391 35.625 4.395 1 94.38 292 ARG A CA 1
ATOM 2194 C C . ARG A 1 292 ? 5.391 34.375 5.258 1 94.38 292 ARG A C 1
ATOM 2196 O O . ARG A 1 292 ? 5.355 34.469 6.488 1 94.38 292 ARG A O 1
ATOM 2203 N N . GLY A 1 293 ? 5.383 33.219 4.633 1 95.81 293 GLY A N 1
ATOM 2204 C CA . GLY A 1 293 ? 5.43 31.969 5.375 1 95.81 293 GLY A CA 1
ATOM 2205 C C . GLY A 1 293 ? 6.676 31.828 6.223 1 95.81 293 GLY A C 1
ATOM 2206 O O . GLY A 1 293 ? 6.605 31.359 7.367 1 95.81 293 GLY A O 1
ATOM 2207 N N . ILE A 1 294 ? 7.754 32.188 5.656 1 94.69 294 ILE A N 1
ATOM 2208 C CA . ILE A 1 294 ? 9.016 32.125 6.375 1 94.69 294 ILE A CA 1
ATOM 2209 C C . ILE A 1 294 ? 8.992 33.094 7.555 1 94.69 294 ILE A C 1
ATOM 2211 O O . ILE A 1 294 ? 9.461 32.781 8.648 1 94.69 294 ILE A O 1
ATOM 2215 N N . ARG A 1 295 ? 8.445 34.25 7.34 1 95.12 295 ARG A N 1
ATOM 2216 C CA . ARG A 1 295 ? 8.328 35.219 8.438 1 95.12 295 ARG A CA 1
ATOM 2217 C C . ARG A 1 295 ? 7.543 34.625 9.602 1 95.12 295 ARG A C 1
ATOM 2219 O O . ARG A 1 295 ? 7.977 34.719 10.75 1 95.12 295 ARG A O 1
ATOM 2226 N N . HIS A 1 296 ? 6.379 34.062 9.312 1 95.88 296 HIS A N 1
ATOM 2227 C CA . HIS A 1 296 ? 5.566 33.438 10.352 1 95.88 296 HIS A CA 1
ATOM 2228 C C . HIS A 1 296 ? 6.348 32.344 11.07 1 95.88 296 HIS A C 1
ATOM 2230 O O . HIS A 1 296 ? 6.234 32.188 12.289 1 95.88 296 HIS A O 1
ATOM 2236 N N . THR A 1 297 ? 7.145 31.562 10.336 1 95.31 297 THR A N 1
ATOM 2237 C CA . THR A 1 297 ? 7.918 30.453 10.891 1 95.31 297 THR A CA 1
ATOM 2238 C C . THR A 1 297 ? 9.031 30.969 11.797 1 95.31 297 THR A C 1
ATOM 2240 O O . THR A 1 297 ? 9.211 30.484 12.906 1 95.31 297 THR A O 1
ATOM 2243 N N . VAL A 1 298 ? 9.711 31.969 11.297 1 93.56 298 VAL A N 1
ATOM 2244 C CA . VAL A 1 298 ? 10.812 32.562 12.047 1 93.56 298 VAL A CA 1
ATOM 2245 C C . VAL A 1 298 ? 10.273 33.219 13.328 1 93.56 298 VAL A C 1
ATOM 2247 O O . VAL A 1 298 ? 10.859 33.062 14.398 1 93.56 298 VAL A O 1
ATOM 2250 N N . ASP A 1 299 ? 9.141 33.969 13.234 1 93.75 299 ASP A N 1
ATOM 2251 C CA . ASP A 1 299 ? 8.516 34.562 14.398 1 93.75 299 ASP A CA 1
ATOM 2252 C C . ASP A 1 299 ? 8.203 33.531 15.461 1 93.75 299 ASP A C 1
ATOM 2254 O O . ASP A 1 299 ? 8.445 33.75 16.656 1 93.75 299 ASP A O 1
ATOM 2258 N N . TRP A 1 300 ? 7.68 32.438 15.078 1 94.06 300 TRP A N 1
ATOM 2259 C CA . TRP A 1 300 ? 7.371 31.344 15.984 1 94.06 300 TRP A CA 1
ATOM 2260 C C . TRP A 1 300 ? 8.641 30.781 16.625 1 94.06 300 TRP A C 1
ATOM 2262 O O . TRP A 1 300 ? 8.68 30.547 17.828 1 94.06 300 TRP A O 1
ATOM 2272 N N . LEU A 1 301 ? 9.648 30.562 15.859 1 91.19 301 LEU A N 1
ATOM 2273 C CA . LEU A 1 301 ? 10.914 30.031 16.375 1 91.19 301 LEU A CA 1
ATOM 2274 C C . LEU A 1 301 ? 11.531 30.984 17.391 1 91.19 301 LEU A C 1
ATOM 2276 O O . LEU A 1 301 ? 12.047 30.531 18.422 1 91.19 301 LEU A O 1
ATOM 2280 N N . CYS A 1 302 ? 11.453 32.25 17.125 1 89 302 CYS A N 1
ATOM 2281 C CA . CYS A 1 302 ? 12.016 33.25 18.031 1 89 302 CYS A CA 1
ATOM 2282 C C . CYS A 1 302 ? 11.297 33.25 19.375 1 89 302 CYS A C 1
ATOM 2284 O O . CYS A 1 302 ? 11.906 33.5 20.422 1 89 302 CYS A O 1
ATOM 2286 N N . THR A 1 303 ? 10.031 32.906 19.328 1 88.31 303 THR A N 1
ATOM 2287 C CA . THR A 1 303 ? 9.25 32.875 20.562 1 88.31 303 THR A CA 1
ATOM 2288 C C . THR A 1 303 ? 9.461 31.547 21.297 1 88.31 303 THR A C 1
ATOM 2290 O O . THR A 1 303 ? 9.312 31.484 22.516 1 88.31 303 THR A O 1
ATOM 2293 N N . THR A 1 304 ? 9.805 30.531 20.641 1 86.5 304 THR A N 1
ATOM 2294 C CA . THR A 1 304 ? 9.844 29.203 21.219 1 86.5 304 THR A CA 1
ATOM 2295 C C . THR A 1 304 ? 11.273 28.812 21.578 1 86.5 304 THR A C 1
ATOM 2297 O O . THR A 1 304 ? 11.5 28.031 22.5 1 86.5 304 THR A O 1
ATOM 2300 N N . LEU A 1 305 ? 12.18 29.281 20.766 1 82.06 305 LEU A N 1
ATOM 2301 C CA . LEU A 1 305 ? 13.562 28.891 20.984 1 82.06 305 LEU A CA 1
ATOM 2302 C C . LEU A 1 305 ? 14.273 29.875 21.906 1 82.06 305 LEU A C 1
ATOM 2304 O O . LEU A 1 305 ? 14.008 31.078 21.844 1 82.06 305 LEU A O 1
ATOM 2308 N N . GLU A 1 306 ? 14.883 29.391 23 1 65.75 306 GLU A N 1
ATOM 2309 C CA . GLU A 1 306 ? 15.719 30.234 23.844 1 65.75 306 GLU A CA 1
ATOM 2310 C C . GLU A 1 306 ? 17 30.641 23.109 1 65.75 306 GLU A C 1
ATOM 2312 O O . GLU A 1 306 ? 17.625 29.828 22.438 1 65.75 306 GLU A O 1
ATOM 2317 N N . PRO A 1 307 ? 17.094 31.984 23.141 1 52.19 307 PRO A N 1
ATOM 2318 C CA . PRO A 1 307 ? 18.359 32.469 22.609 1 52.19 307 PRO A CA 1
ATOM 2319 C C . PRO A 1 307 ? 19.578 31.875 23.297 1 52.19 307 PRO A C 1
ATOM 2321 O O . PRO A 1 307 ? 19.531 31.578 24.5 1 52.19 307 PRO A O 1
ATOM 2324 N N . GLY A 1 308 ? 20.734 31.078 22.609 1 51.25 308 GLY A N 1
ATOM 2325 C CA . GLY A 1 308 ? 22.016 30.797 23.219 1 51.25 308 GLY A CA 1
ATOM 2326 C C . GLY A 1 308 ? 22.391 29.328 23.172 1 51.25 308 GLY A C 1
ATOM 2327 O O . GLY A 1 308 ? 23.438 28.922 23.688 1 51.25 308 GLY A O 1
ATOM 2328 N N . TYR A 1 309 ? 21.484 28.438 23.281 1 44.53 309 TYR A N 1
ATOM 2329 C CA . TYR A 1 309 ? 22.141 27.141 23.469 1 44.53 309 TYR A CA 1
ATOM 2330 C C . TYR A 1 309 ? 22.844 26.688 22.203 1 44.53 309 TYR A C 1
ATOM 2332 O O . TYR A 1 309 ? 22.219 26.141 21.297 1 44.53 309 TYR A O 1
ATOM 2340 N N . ALA A 1 310 ? 23.766 27.391 21.797 1 41.84 310 ALA A N 1
ATOM 2341 C CA . ALA A 1 310 ? 24.688 27.109 20.703 1 41.84 310 ALA A CA 1
ATOM 2342 C C . ALA A 1 310 ? 25.25 25.688 20.812 1 41.84 310 ALA A C 1
ATOM 2344 O O . ALA A 1 310 ? 26.109 25.422 21.641 1 41.84 310 ALA A O 1
ATOM 2345 N N . THR A 1 311 ? 24.469 24.641 20.578 1 44.28 311 THR A N 1
ATOM 2346 C CA . THR A 1 311 ? 25.25 23.422 20.453 1 44.28 311 THR A CA 1
ATOM 2347 C C . THR A 1 311 ? 26.062 23.422 19.156 1 44.28 311 THR A C 1
ATOM 2349 O O . THR A 1 311 ? 25.672 24.078 18.188 1 44.28 311 THR A O 1
ATOM 2352 N N . THR A 1 312 ? 27.406 23.125 19.172 1 43.94 312 THR A N 1
ATOM 2353 C CA . THR A 1 312 ? 28.484 23.125 18.188 1 43.94 312 THR A CA 1
ATOM 2354 C C . THR A 1 312 ? 28.109 22.25 16.984 1 43.94 312 THR A C 1
ATOM 2356 O O . THR A 1 312 ? 28.891 22.156 16.031 1 43.94 312 THR A O 1
ATOM 2359 N N . ASP A 1 313 ? 27.047 21.688 16.953 1 47.06 313 ASP A N 1
ATOM 2360 C CA . ASP A 1 313 ? 26.891 20.766 15.828 1 47.06 313 ASP A CA 1
ATOM 2361 C C . ASP A 1 313 ? 26.406 21.5 14.578 1 47.06 313 ASP A C 1
ATOM 2363 O O . ASP A 1 313 ? 25.453 22.266 14.641 1 47.06 313 ASP A O 1
ATOM 2367 N N . VAL A 1 314 ? 27.297 21.547 13.578 1 43.22 314 VAL A N 1
ATOM 2368 C CA . VAL A 1 314 ? 27.031 22.156 12.281 1 43.22 314 VAL A CA 1
ATOM 2369 C C . VAL A 1 314 ? 25.844 21.469 11.609 1 43.22 314 VAL A C 1
ATOM 2371 O O . VAL A 1 314 ? 25.828 20.234 11.5 1 43.22 314 VAL A O 1
ATOM 2374 N N . ILE A 1 315 ? 24.766 22.141 11.414 1 50.16 315 ILE A N 1
ATOM 2375 C CA . ILE A 1 315 ? 23.625 21.625 10.656 1 50.16 315 ILE A CA 1
ATOM 2376 C C . ILE A 1 315 ? 23.859 21.844 9.164 1 50.16 315 ILE A C 1
ATOM 2378 O O . ILE A 1 315 ? 24.203 22.953 8.734 1 50.16 315 ILE A O 1
ATOM 2382 N N . ALA A 1 316 ? 24.094 20.797 8.391 1 45.31 316 ALA A N 1
ATOM 2383 C CA . ALA A 1 316 ? 24.234 20.906 6.938 1 45.31 316 ALA A CA 1
ATOM 2384 C C . ALA A 1 316 ? 22.875 20.922 6.254 1 45.31 316 ALA A C 1
ATOM 2386 O O . ALA A 1 316 ? 22.062 20.016 6.438 1 45.31 316 ALA A O 1
ATOM 2387 N N . ALA A 1 317 ? 22.547 22 5.707 1 46.06 317 ALA A N 1
ATOM 2388 C CA . ALA A 1 317 ? 21.312 22.203 4.957 1 46.06 317 ALA A CA 1
ATOM 2389 C C . ALA A 1 317 ? 21.531 21.969 3.465 1 46.06 317 ALA A C 1
ATOM 2391 O O . ALA A 1 317 ? 22.484 22.5 2.883 1 46.06 317 ALA A O 1
ATOM 2392 N N . GLY A 1 318 ? 20.797 21.016 2.711 1 40.84 318 GLY A N 1
ATOM 2393 C CA . GLY A 1 318 ? 20.859 20.781 1.277 1 40.84 318 GLY A CA 1
ATOM 2394 C C . GLY A 1 318 ? 21.562 19.484 0.913 1 40.84 318 GLY A C 1
ATOM 2395 O O . GLY A 1 318 ? 21.906 19.266 -0.252 1 40.84 318 GLY A O 1
ATOM 2396 N N . ALA A 1 319 ? 22.047 18.656 1.876 1 34.94 319 ALA A N 1
ATOM 2397 C CA . ALA A 1 319 ? 22.75 17.453 1.431 1 34.94 319 ALA A CA 1
ATOM 2398 C C . ALA A 1 319 ? 21.766 16.328 1.146 1 34.94 319 ALA A C 1
ATOM 2400 O O . ALA A 1 319 ? 20.703 16.234 1.772 1 34.94 319 ALA A O 1
ATOM 2401 N N . MET B 1 1 ? 20.453 -22.984 -10.695 1 93.69 1 MET B N 1
ATOM 2402 C CA . MET B 1 1 ? 20.328 -21.906 -9.727 1 93.69 1 MET B CA 1
ATOM 2403 C C . MET B 1 1 ? 19.547 -22.359 -8.492 1 93.69 1 MET B C 1
ATOM 2405 O O . MET B 1 1 ? 18.938 -23.438 -8.508 1 93.69 1 MET B O 1
ATOM 2409 N N . ARG B 1 2 ? 19.734 -21.672 -7.395 1 97.38 2 ARG B N 1
ATOM 2410 C CA . ARG B 1 2 ? 18.938 -21.859 -6.18 1 97.38 2 ARG B CA 1
ATOM 2411 C C . ARG B 1 2 ? 17.797 -20.859 -6.098 1 97.38 2 ARG B C 1
ATOM 2413 O O . ARG B 1 2 ? 18.031 -19.656 -6.207 1 97.38 2 ARG B O 1
ATOM 2420 N N . ALA B 1 3 ? 16.625 -21.422 -5.984 1 98.56 3 ALA B N 1
ATOM 2421 C CA . ALA B 1 3 ? 15.438 -20.578 -5.934 1 98.56 3 ALA B CA 1
ATOM 2422 C C . ALA B 1 3 ? 14.672 -20.797 -4.629 1 98.56 3 ALA B C 1
ATOM 2424 O O . ALA B 1 3 ? 14.594 -21.922 -4.129 1 98.56 3 ALA B O 1
ATOM 2425 N N . LEU B 1 4 ? 14.219 -19.734 -4.055 1 98.88 4 LEU B N 1
ATOM 2426 C CA . LEU B 1 4 ? 13.273 -19.812 -2.949 1 98.88 4 LEU B CA 1
ATOM 2427 C C . LEU B 1 4 ? 11.883 -19.375 -3.389 1 98.88 4 LEU B C 1
ATOM 2429 O O . LEU B 1 4 ? 11.727 -18.328 -4.023 1 98.88 4 LEU B O 1
ATOM 2433 N N . VAL B 1 5 ? 10.867 -20.188 -3.115 1 98.94 5 VAL B N 1
ATOM 2434 C CA . VAL B 1 5 ? 9.484 -19.906 -3.5 1 98.94 5 VAL B CA 1
ATOM 2435 C C . VAL B 1 5 ? 8.609 -19.828 -2.252 1 98.94 5 VAL B C 1
ATOM 2437 O O . VAL B 1 5 ? 8.406 -20.812 -1.554 1 98.94 5 VAL B O 1
ATOM 2440 N N . THR B 1 6 ? 8.125 -18.641 -1.94 1 98.88 6 THR B N 1
ATOM 2441 C CA . THR B 1 6 ? 7.078 -18.562 -0.925 1 98.88 6 THR B CA 1
ATOM 2442 C C . THR B 1 6 ? 5.715 -18.875 -1.529 1 98.88 6 THR B C 1
ATOM 2444 O O . THR B 1 6 ? 5.453 -18.547 -2.691 1 98.88 6 THR B O 1
ATOM 2447 N N . GLY B 1 7 ? 4.809 -19.484 -0.687 1 98 7 GLY B N 1
ATOM 2448 C CA . GLY B 1 7 ? 3.561 -19.984 -1.243 1 98 7 GLY B CA 1
ATOM 2449 C C . GLY B 1 7 ? 3.75 -21.219 -2.113 1 98 7 GLY B C 1
ATOM 2450 O O . GLY B 1 7 ? 3.053 -21.375 -3.117 1 98 7 GLY B O 1
ATOM 2451 N N . ALA B 1 8 ? 4.676 -22.016 -1.739 1 98.69 8 ALA B N 1
ATOM 2452 C CA . ALA B 1 8 ? 5.137 -23.125 -2.588 1 98.69 8 ALA B CA 1
ATOM 2453 C C . ALA B 1 8 ? 4.055 -24.188 -2.736 1 98.69 8 ALA B C 1
ATOM 2455 O O . ALA B 1 8 ? 3.998 -24.875 -3.754 1 98.69 8 ALA B O 1
ATOM 2456 N N . ALA B 1 9 ? 3.191 -24.297 -1.771 1 97.88 9 ALA B N 1
ATOM 2457 C CA . ALA B 1 9 ? 2.199 -25.375 -1.793 1 97.88 9 ALA B CA 1
ATOM 2458 C C . ALA B 1 9 ? 0.874 -24.875 -2.369 1 97.88 9 ALA B C 1
ATOM 2460 O O . ALA B 1 9 ? -0.105 -25.625 -2.42 1 97.88 9 ALA B O 1
ATOM 2461 N N . GLY B 1 10 ? 0.851 -23.641 -2.801 1 96.25 10 GLY B N 1
ATOM 2462 C CA . GLY B 1 10 ? -0.351 -23.094 -3.41 1 96.25 10 GLY B CA 1
ATOM 2463 C C . GLY B 1 10 ? -0.52 -23.484 -4.863 1 96.25 10 GLY B C 1
ATOM 2464 O O . GLY B 1 10 ? 0.272 -24.281 -5.395 1 96.25 10 GLY B O 1
ATOM 2465 N N . PHE B 1 11 ? -1.543 -22.906 -5.504 1 95.81 11 PHE B N 1
ATOM 2466 C CA . PHE B 1 11 ? -1.912 -23.172 -6.891 1 95.81 11 PHE B CA 1
ATOM 2467 C C . PHE B 1 11 ? -0.759 -22.844 -7.828 1 95.81 11 PHE B C 1
ATOM 2469 O O . PHE B 1 11 ? -0.039 -23.734 -8.281 1 95.81 11 PHE B O 1
ATOM 2476 N N . ILE B 1 12 ? -0.399 -21.609 -7.918 1 97.56 12 ILE B N 1
ATOM 2477 C CA . ILE B 1 12 ? 0.637 -21.188 -8.852 1 97.56 12 ILE B CA 1
ATOM 2478 C C . ILE B 1 12 ? 2.008 -21.609 -8.328 1 97.56 12 ILE B C 1
ATOM 2480 O O . ILE B 1 12 ? 2.854 -22.078 -9.094 1 97.56 12 ILE B O 1
ATOM 2484 N N . GLY B 1 13 ? 2.207 -21.531 -7.023 1 98.62 13 GLY B N 1
ATOM 2485 C CA . GLY B 1 13 ? 3.482 -21.844 -6.398 1 98.62 13 GLY B CA 1
ATOM 2486 C C . GLY B 1 13 ? 3.924 -23.281 -6.641 1 98.62 13 GLY B C 1
ATOM 2487 O O . GLY B 1 13 ? 5.082 -23.531 -6.977 1 98.62 13 GLY B O 1
ATOM 2488 N N . SER B 1 14 ? 3.012 -24.188 -6.508 1 98.62 14 SER B N 1
ATOM 2489 C CA . SER B 1 14 ? 3.379 -25.594 -6.66 1 98.62 14 SER B CA 1
ATOM 2490 C C . SER B 1 14 ? 3.695 -25.922 -8.117 1 98.62 14 SER B C 1
ATOM 2492 O O . SER B 1 14 ? 4.578 -26.734 -8.391 1 98.62 14 SER B O 1
ATOM 2494 N N . ASN B 1 15 ? 2.959 -25.297 -9.047 1 98.69 15 ASN B N 1
ATOM 2495 C CA . ASN B 1 15 ? 3.285 -25.469 -10.453 1 98.69 15 ASN B CA 1
ATOM 2496 C C . ASN B 1 15 ? 4.66 -24.891 -10.789 1 98.69 15 ASN B C 1
ATOM 2498 O O . ASN B 1 15 ? 5.402 -25.469 -11.578 1 98.69 15 ASN B O 1
ATOM 2502 N N . LEU B 1 16 ? 4.988 -23.812 -10.164 1 98.88 16 LEU B N 1
ATOM 2503 C CA . LEU B 1 16 ? 6.289 -23.188 -10.375 1 98.88 16 LEU B CA 1
ATOM 2504 C C . LEU B 1 16 ? 7.406 -24.047 -9.812 1 98.88 16 LEU B C 1
ATOM 2506 O O . LEU B 1 16 ? 8.438 -24.234 -10.461 1 98.88 16 LEU B O 1
ATOM 2510 N N . VAL B 1 17 ? 7.207 -24.594 -8.617 1 98.75 17 VAL B N 1
ATOM 2511 C CA . VAL B 1 17 ? 8.188 -25.469 -7.996 1 98.75 17 VAL B CA 1
ATOM 2512 C C . VAL B 1 17 ? 8.5 -26.641 -8.922 1 98.75 17 VAL B C 1
ATOM 2514 O O . VAL B 1 17 ? 9.664 -26.938 -9.188 1 98.75 17 VAL B O 1
ATOM 2517 N N . ASP B 1 18 ? 7.457 -27.266 -9.469 1 98.19 18 ASP B N 1
ATOM 2518 C CA . ASP B 1 18 ? 7.648 -28.406 -10.375 1 98.19 18 ASP B CA 1
ATOM 2519 C C . ASP B 1 18 ? 8.477 -27.984 -11.594 1 98.19 18 ASP B C 1
ATOM 2521 O O . ASP B 1 18 ? 9.398 -28.703 -11.992 1 98.19 18 ASP B O 1
ATOM 2525 N N . ARG B 1 19 ? 8.148 -26.891 -12.164 1 98.25 19 ARG B N 1
ATOM 2526 C CA . ARG B 1 19 ? 8.844 -26.422 -13.352 1 98.25 19 ARG B CA 1
ATOM 2527 C C . ARG B 1 19 ? 10.312 -26.156 -13.062 1 98.25 19 ARG B C 1
ATOM 2529 O O . ARG B 1 19 ? 11.188 -26.547 -13.852 1 98.25 19 ARG B O 1
ATOM 2536 N N . LEU B 1 20 ? 10.586 -25.484 -11.953 1 98.25 20 LEU B N 1
ATOM 2537 C CA . LEU B 1 20 ? 11.961 -25.156 -11.594 1 98.25 20 LEU B CA 1
ATOM 2538 C C . LEU B 1 20 ? 12.781 -26.438 -11.383 1 98.25 20 LEU B C 1
ATOM 2540 O O . LEU B 1 20 ? 13.922 -26.516 -11.828 1 98.25 20 LEU B O 1
ATOM 2544 N N . LEU B 1 21 ? 12.188 -27.422 -10.75 1 97.25 21 LEU B N 1
ATOM 2545 C CA . LEU B 1 21 ? 12.867 -28.703 -10.531 1 97.25 21 LEU B CA 1
ATOM 2546 C C . LEU B 1 21 ? 13.102 -29.422 -11.852 1 97.25 21 LEU B C 1
ATOM 2548 O O . LEU B 1 21 ? 14.188 -29.969 -12.086 1 97.25 21 LEU B O 1
ATOM 2552 N N . ALA B 1 22 ? 12.086 -29.391 -12.695 1 95.88 22 ALA B N 1
ATOM 2553 C CA . ALA B 1 22 ? 12.211 -30.016 -14.008 1 95.88 22 ALA B CA 1
ATOM 2554 C C . ALA B 1 22 ? 13.32 -29.359 -14.82 1 95.88 22 ALA B C 1
ATOM 2556 O O . ALA B 1 22 ? 14.008 -30.031 -15.602 1 95.88 22 ALA B O 1
ATOM 2557 N N . ASP B 1 23 ? 13.508 -28.078 -14.633 1 96.38 23 ASP B N 1
ATOM 2558 C CA . ASP B 1 23 ? 14.539 -27.328 -15.344 1 96.38 23 ASP B CA 1
ATOM 2559 C C . ASP B 1 23 ? 15.914 -27.547 -14.719 1 96.38 23 ASP B C 1
ATOM 2561 O O . ASP B 1 23 ? 16.922 -27.047 -15.219 1 96.38 23 ASP B O 1
ATOM 2565 N N . GLY B 1 24 ? 16.016 -28.219 -13.578 1 94.31 24 GLY B N 1
ATOM 2566 C CA . GLY B 1 24 ? 17.281 -28.609 -12.992 1 94.31 24 GLY B CA 1
ATOM 2567 C C . GLY B 1 24 ? 17.734 -27.688 -11.875 1 94.31 24 GLY B C 1
ATOM 2568 O O . GLY B 1 24 ? 18.875 -27.766 -11.422 1 94.31 24 GLY B O 1
ATOM 2569 N N . HIS B 1 25 ? 16.875 -26.859 -11.344 1 96.44 25 HIS B N 1
ATOM 2570 C CA . HIS B 1 25 ? 17.234 -25.922 -10.281 1 96.44 25 HIS B CA 1
ATOM 2571 C C . HIS B 1 25 ? 17.047 -26.547 -8.906 1 96.44 25 HIS B C 1
ATOM 2573 O O . HIS B 1 25 ? 16.375 -27.578 -8.773 1 96.44 25 HIS B O 1
ATOM 2579 N N . GLN B 1 26 ? 17.75 -26.031 -7.957 1 96.62 26 GLN B N 1
ATOM 2580 C CA . GLN B 1 26 ? 17.484 -26.328 -6.551 1 96.62 26 GLN B CA 1
ATOM 2581 C C . GLN B 1 26 ? 16.406 -25.391 -5.996 1 96.62 26 GLN B C 1
ATOM 2583 O O . GLN B 1 26 ? 16.453 -24.172 -6.227 1 96.62 26 GLN B O 1
ATOM 2588 N N . VAL B 1 27 ? 15.422 -26 -5.324 1 98.25 27 VAL B N 1
ATOM 2589 C CA . VAL B 1 27 ? 14.281 -25.188 -4.91 1 98.25 27 VAL B CA 1
ATOM 2590 C C . VAL B 1 27 ? 14.047 -25.359 -3.412 1 98.25 27 VAL B C 1
ATOM 2592 O O . VAL B 1 27 ? 14.008 -26.484 -2.904 1 98.25 27 VAL B O 1
ATOM 2595 N N . ILE B 1 28 ? 13.961 -24.266 -2.68 1 98.19 28 ILE B N 1
ATOM 2596 C CA . ILE B 1 28 ? 13.445 -24.219 -1.315 1 98.19 28 ILE B CA 1
ATOM 2597 C C . ILE B 1 28 ? 12.039 -23.625 -1.315 1 98.19 28 ILE B C 1
ATOM 2599 O O . ILE B 1 28 ? 11.836 -22.469 -1.702 1 98.19 28 ILE B O 1
ATOM 2603 N N . GLY B 1 29 ? 11.078 -24.422 -0.954 1 98.5 29 GLY B N 1
ATOM 2604 C CA . GLY B 1 29 ? 9.703 -23.969 -0.828 1 98.5 29 GLY B CA 1
ATOM 2605 C C . GLY B 1 29 ? 9.336 -23.562 0.587 1 98.5 29 GLY B C 1
ATOM 2606 O O . GLY B 1 29 ? 9.672 -24.266 1.545 1 98.5 29 GLY B O 1
ATOM 2607 N N . VAL B 1 30 ? 8.719 -22.406 0.734 1 98.75 30 VAL B N 1
ATOM 2608 C CA . VAL B 1 30 ? 8.211 -21.922 2.016 1 98.75 30 VAL B CA 1
ATOM 2609 C C . VAL B 1 30 ? 6.691 -21.797 1.954 1 98.75 30 VAL B C 1
ATOM 2611 O O . VAL B 1 30 ? 6.148 -21.188 1.029 1 98.75 30 VAL B O 1
ATOM 2614 N N . ASP B 1 31 ? 6.035 -22.406 2.887 1 98.38 31 ASP B N 1
ATOM 2615 C CA . ASP B 1 31 ? 4.578 -22.328 2.969 1 98.38 31 ASP B CA 1
ATOM 2616 C C . ASP B 1 31 ? 4.094 -22.562 4.398 1 98.38 31 ASP B C 1
ATOM 2618 O O . ASP B 1 31 ? 4.668 -23.375 5.125 1 98.38 31 ASP B O 1
ATOM 2622 N N . ASN B 1 32 ? 3.061 -21.844 4.793 1 96.81 32 ASN B N 1
ATOM 2623 C CA . ASN B 1 32 ? 2.494 -22.078 6.113 1 96.81 32 ASN B CA 1
ATOM 2624 C C . ASN B 1 32 ? 1.25 -22.969 6.035 1 96.81 32 ASN B C 1
ATOM 2626 O O . ASN B 1 32 ? 0.591 -23.203 7.047 1 96.81 32 ASN B O 1
ATOM 2630 N N . PHE B 1 33 ? 0.747 -23.312 4.91 1 94.38 33 PHE B N 1
ATOM 2631 C CA . PHE B 1 33 ? -0.343 -24.234 4.586 1 94.38 33 PHE B CA 1
ATOM 2632 C C . PHE B 1 33 ? -1.682 -23.656 5.035 1 94.38 33 PHE B C 1
ATOM 2634 O O . PHE B 1 33 ? -2.586 -24.406 5.414 1 94.38 33 PHE B O 1
ATOM 2641 N N . TRP B 1 34 ? -1.784 -22.344 5.109 1 89.69 34 TRP B N 1
ATOM 2642 C CA . TRP B 1 34 ? -3.084 -21.734 5.379 1 89.69 34 TRP B CA 1
ATOM 2643 C C . TRP B 1 34 ? -4.098 -22.141 4.312 1 89.69 34 TRP B C 1
ATOM 2645 O O . TRP B 1 34 ? -5.176 -22.656 4.629 1 89.69 34 TRP B O 1
ATOM 2655 N N . THR B 1 35 ? -3.73 -21.906 3.029 1 87.69 35 THR B N 1
ATOM 2656 C CA . THR B 1 35 ? -4.566 -22.375 1.933 1 87.69 35 THR B CA 1
ATOM 2657 C C . THR B 1 35 ? -3.795 -23.344 1.04 1 87.69 35 THR B C 1
ATOM 2659 O O . THR B 1 35 ? -4.383 -24.016 0.187 1 87.69 35 THR B O 1
ATOM 2662 N N . GLY B 1 36 ? -2.496 -23.391 1.221 1 92.06 36 GLY B N 1
ATOM 2663 C CA . GLY B 1 36 ? -1.678 -24.312 0.463 1 92.06 36 GLY B CA 1
ATOM 2664 C C . GLY B 1 36 ? -1.93 -25.766 0.833 1 92.06 36 GLY B C 1
ATOM 2665 O O . GLY B 1 36 ? -2.201 -26.078 1.993 1 92.06 36 GLY B O 1
ATOM 2666 N N . ASP B 1 37 ? -1.825 -26.547 -0.182 1 93.31 37 ASP B N 1
ATOM 2667 C CA . ASP B 1 37 ? -2.006 -27.984 0.005 1 93.31 37 ASP B CA 1
ATOM 2668 C C . ASP B 1 37 ? -0.691 -28.734 -0.198 1 93.31 37 ASP B C 1
ATOM 2670 O O . ASP B 1 37 ? -0.168 -28.797 -1.313 1 93.31 37 ASP B O 1
ATOM 2674 N N . PRO B 1 38 ? -0.245 -29.422 0.844 1 94.31 38 PRO B N 1
ATOM 2675 C CA . PRO B 1 38 ? 1.017 -30.156 0.709 1 94.31 38 PRO B CA 1
ATOM 2676 C C . PRO B 1 38 ? 0.979 -31.188 -0.41 1 94.31 38 PRO B C 1
ATOM 2678 O O . PRO B 1 38 ? 2.016 -31.5 -1.003 1 94.31 38 PRO B O 1
ATOM 2681 N N . SER B 1 39 ? -0.178 -31.703 -0.735 1 94.38 39 SER B N 1
ATOM 2682 C CA . SER B 1 39 ? -0.29 -32.719 -1.778 1 94.38 39 SER B CA 1
ATOM 2683 C C . SER B 1 39 ? 0.082 -32.156 -3.145 1 94.38 39 SER B C 1
ATOM 2685 O O . SER B 1 39 ? 0.413 -32.906 -4.066 1 94.38 39 SER B O 1
ATOM 2687 N N . ASN B 1 40 ? 0.026 -30.844 -3.23 1 96.88 40 ASN B N 1
ATOM 2688 C CA . ASN B 1 40 ? 0.425 -30.203 -4.473 1 96.88 40 ASN B CA 1
ATOM 2689 C C . ASN B 1 40 ? 1.917 -30.375 -4.742 1 96.88 40 ASN B C 1
ATOM 2691 O O . ASN B 1 40 ? 2.377 -30.156 -5.867 1 96.88 40 ASN B O 1
ATOM 2695 N N . LEU B 1 41 ? 2.678 -30.781 -3.689 1 97.62 41 LEU B N 1
ATOM 2696 C CA . LEU B 1 41 ? 4.133 -30.828 -3.797 1 97.62 41 LEU B CA 1
ATOM 2697 C C . LEU B 1 41 ? 4.617 -32.281 -3.785 1 97.62 41 LEU B C 1
ATOM 2699 O O . LEU B 1 41 ? 5.797 -32.531 -3.535 1 97.62 41 LEU B O 1
ATOM 2703 N N . GLU B 1 42 ? 3.74 -33.219 -4.008 1 95 42 GLU B N 1
ATOM 2704 C CA . GLU B 1 42 ? 4.098 -34.625 -3.941 1 95 42 GLU B CA 1
ATOM 2705 C C . GLU B 1 42 ? 5.207 -34.969 -4.934 1 95 42 GLU B C 1
ATOM 2707 O O . GLU B 1 42 ? 6.191 -35.594 -4.578 1 95 42 GLU B O 1
ATOM 2712 N N . TRP B 1 43 ? 5.031 -34.562 -6.148 1 94.5 43 TRP B N 1
ATOM 2713 C CA . TRP B 1 43 ? 6.043 -34.812 -7.172 1 94.5 43 TRP B CA 1
ATOM 2714 C C . TRP B 1 43 ? 7.379 -34.188 -6.785 1 94.5 43 TRP B C 1
ATOM 2716 O O . TRP B 1 43 ? 8.43 -34.812 -6.914 1 94.5 43 TRP B O 1
ATOM 2726 N N . ALA B 1 44 ? 7.336 -32.938 -6.301 1 96.06 44 ALA B N 1
ATOM 2727 C CA . ALA B 1 44 ? 8.547 -32.219 -5.898 1 96.06 44 ALA B CA 1
ATOM 2728 C C . ALA B 1 44 ? 9.266 -32.969 -4.773 1 96.06 44 ALA B C 1
ATOM 2730 O O . ALA B 1 44 ? 10.492 -33.094 -4.789 1 96.06 44 ALA B O 1
ATOM 2731 N N . LEU B 1 45 ? 8.492 -33.406 -3.824 1 93.81 45 LEU B N 1
ATOM 2732 C CA . LEU B 1 45 ? 9.07 -34.094 -2.686 1 93.81 45 LEU B CA 1
ATOM 2733 C C . LEU B 1 45 ? 9.734 -35.406 -3.135 1 93.81 45 LEU B C 1
ATOM 2735 O O . LEU B 1 45 ? 10.781 -35.781 -2.605 1 93.81 45 LEU B O 1
ATOM 2739 N N . GLU B 1 46 ? 9.141 -36.031 -4.109 1 90.81 46 GLU B N 1
ATOM 2740 C CA . GLU B 1 46 ? 9.734 -37.25 -4.66 1 90.81 46 GLU B CA 1
ATOM 2741 C C . GLU B 1 46 ? 11.055 -36.938 -5.355 1 90.81 46 GLU B C 1
ATOM 2743 O O . GLU B 1 46 ? 12 -37.719 -5.27 1 90.81 46 GLU B O 1
ATOM 2748 N N . GLN B 1 47 ? 11.102 -35.844 -6.059 1 86.25 47 GLN B N 1
ATOM 2749 C CA . GLN B 1 47 ? 12.336 -35.438 -6.715 1 86.25 47 GLN B CA 1
ATOM 2750 C C . GLN B 1 47 ? 13.43 -35.125 -5.695 1 86.25 47 GLN B C 1
ATOM 2752 O O . GLN B 1 47 ? 14.609 -35.375 -5.953 1 86.25 47 GLN B O 1
ATOM 2757 N N . GLY B 1 48 ? 13.117 -34.5 -4.637 1 80.62 48 GLY B N 1
ATOM 2758 C CA . GLY B 1 48 ? 14.062 -34.188 -3.578 1 80.62 48 GLY B CA 1
ATOM 2759 C C . GLY B 1 48 ? 14.695 -35.438 -2.971 1 80.62 48 GLY B C 1
ATOM 2760 O O . GLY B 1 48 ? 15.875 -35.406 -2.604 1 80.62 48 GLY B O 1
ATOM 2761 N N . ASN B 1 49 ? 13.953 -36.438 -2.904 1 76.62 49 ASN B N 1
ATOM 2762 C CA . ASN B 1 49 ? 14.414 -37.656 -2.297 1 76.62 49 ASN B CA 1
ATOM 2763 C C . ASN B 1 49 ? 15.289 -38.469 -3.256 1 76.62 49 ASN B C 1
ATOM 2765 O O . ASN B 1 49 ? 16.172 -39.219 -2.822 1 76.62 49 ASN B O 1
ATOM 2769 N N . SER B 1 50 ? 15.102 -38.25 -4.488 1 71.38 50 SER B N 1
ATOM 2770 C CA . SER B 1 50 ? 15.766 -39.094 -5.465 1 71.38 50 SER B CA 1
ATOM 2771 C C . SER B 1 50 ? 17.078 -38.469 -5.941 1 71.38 50 SER B C 1
ATOM 2773 O O . SER B 1 50 ? 18.062 -39.188 -6.164 1 71.38 50 SER B O 1
ATOM 2775 N N . SER B 1 51 ? 17.047 -37.344 -6.375 1 61.59 51 SER B N 1
ATOM 2776 C CA . SER B 1 51 ? 18.125 -36.812 -7.168 1 61.59 51 SER B CA 1
ATOM 2777 C C . SER B 1 51 ? 18.875 -35.719 -6.402 1 61.59 51 SER B C 1
ATOM 2779 O O . SER B 1 51 ? 19.203 -34.656 -6.961 1 61.59 51 SER B O 1
ATOM 2781 N N . GLY B 1 52 ? 19.406 -36 -5.129 1 64 52 GLY B N 1
ATOM 2782 C CA . GLY B 1 52 ? 20.422 -35.094 -4.582 1 64 52 GLY B CA 1
ATOM 2783 C C . GLY B 1 52 ? 19.812 -33.875 -3.893 1 64 52 GLY B C 1
ATOM 2784 O O . GLY B 1 52 ? 20.406 -32.812 -3.9 1 64 52 GLY B O 1
ATOM 2785 N N . ARG B 1 53 ? 18.641 -33.938 -3.236 1 72 53 ARG B N 1
ATOM 2786 C CA . ARG B 1 53 ? 18.031 -32.969 -2.318 1 72 53 ARG B CA 1
ATOM 2787 C C . ARG B 1 53 ? 17.75 -31.656 -3.027 1 72 53 ARG B C 1
ATOM 2789 O O . ARG B 1 53 ? 18.094 -30.578 -2.521 1 72 53 ARG B O 1
ATOM 2796 N N . ARG B 1 54 ? 17.141 -31.875 -4.191 1 90.88 54 ARG B N 1
ATOM 2797 C CA . ARG B 1 54 ? 16.922 -30.688 -5.02 1 90.88 54 ARG B CA 1
ATOM 2798 C C . ARG B 1 54 ? 15.734 -29.875 -4.516 1 90.88 54 ARG B C 1
ATOM 2800 O O . ARG B 1 54 ? 15.578 -28.703 -4.875 1 90.88 54 ARG B O 1
ATOM 2807 N N . PHE B 1 55 ? 14.953 -30.484 -3.646 1 96.88 55 PHE B N 1
ATOM 2808 C CA . PHE B 1 55 ? 13.805 -29.75 -3.123 1 96.88 55 PHE B CA 1
ATOM 2809 C C . PHE B 1 55 ? 13.75 -29.859 -1.604 1 96.88 55 PHE B C 1
ATOM 2811 O O . PHE B 1 55 ? 13.891 -30.953 -1.045 1 96.88 55 PHE B O 1
ATOM 2818 N N . THR B 1 56 ? 13.625 -28.781 -0.923 1 95.62 56 THR B N 1
ATOM 2819 C CA . THR B 1 56 ? 13.391 -28.688 0.515 1 95.62 56 THR B CA 1
ATOM 2820 C C . THR B 1 56 ? 12.133 -27.875 0.809 1 95.62 56 THR B C 1
ATOM 2822 O O . THR B 1 56 ? 11.953 -26.781 0.263 1 95.62 56 THR B O 1
ATOM 2825 N N . LEU B 1 57 ? 11.258 -28.469 1.553 1 97.25 57 LEU B N 1
ATOM 2826 C CA . LEU B 1 57 ? 10.055 -27.766 1.994 1 97.25 57 LEU B CA 1
ATOM 2827 C C . LEU B 1 57 ? 10.211 -27.281 3.432 1 97.25 57 LEU B C 1
ATOM 2829 O O . LEU B 1 57 ? 10.555 -28.062 4.32 1 97.25 57 LEU B O 1
ATOM 2833 N N . VAL B 1 58 ? 9.992 -26.016 3.633 1 97.94 58 VAL B N 1
ATOM 2834 C CA . VAL B 1 58 ? 10.039 -25.422 4.965 1 97.94 58 VAL B CA 1
ATOM 2835 C C . VAL B 1 58 ? 8.664 -24.891 5.348 1 97.94 58 VAL B C 1
ATOM 2837 O O . VAL B 1 58 ? 8.109 -24.031 4.66 1 97.94 58 VAL B O 1
ATOM 2840 N N . LYS B 1 59 ? 8.078 -25.453 6.371 1 98.12 59 LYS B N 1
ATOM 2841 C CA . LYS B 1 59 ? 6.824 -24.906 6.895 1 98.12 59 LYS B CA 1
ATOM 2842 C C . LYS B 1 59 ? 7.074 -23.641 7.711 1 98.12 59 LYS B C 1
ATOM 2844 O O . LYS B 1 59 ? 7.617 -23.719 8.82 1 98.12 59 LYS B O 1
ATOM 2849 N N . ALA B 1 60 ? 6.695 -22.5 7.199 1 98 60 ALA B N 1
ATOM 2850 C CA . ALA B 1 60 ? 6.891 -21.234 7.883 1 98 60 ALA B CA 1
ATOM 2851 C C . ALA B 1 60 ? 5.945 -20.172 7.336 1 98 60 ALA B C 1
ATOM 2853 O O . ALA B 1 60 ? 5.539 -20.219 6.172 1 98 60 ALA B O 1
ATOM 2854 N N . ASP B 1 61 ? 5.582 -19.281 8.203 1 97.69 61 ASP B N 1
ATOM 2855 C CA . ASP B 1 61 ? 4.848 -18.078 7.82 1 97.69 61 ASP B CA 1
ATOM 2856 C C . ASP B 1 61 ? 5.801 -16.969 7.387 1 97.69 61 ASP B C 1
ATOM 2858 O O . ASP B 1 61 ? 6.855 -16.781 7.992 1 97.69 61 ASP B O 1
ATOM 2862 N N . ILE B 1 62 ? 5.438 -16.266 6.379 1 97.88 62 ILE B N 1
ATOM 2863 C CA . ILE B 1 62 ? 6.344 -15.234 5.875 1 97.88 62 ILE B CA 1
ATOM 2864 C C . ILE B 1 62 ? 6.445 -14.094 6.883 1 97.88 62 ILE B C 1
ATOM 2866 O O . ILE B 1 62 ? 7.336 -13.242 6.785 1 97.88 62 ILE B O 1
ATOM 2870 N N . GLN B 1 63 ? 5.566 -13.977 7.828 1 96.81 63 GLN B N 1
ATOM 2871 C CA . GLN B 1 63 ? 5.645 -12.977 8.891 1 96.81 63 GLN B CA 1
ATOM 2872 C C . GLN B 1 63 ? 6.641 -13.398 9.969 1 96.81 63 GLN B C 1
ATOM 2874 O O . GLN B 1 63 ? 6.996 -12.602 10.836 1 96.81 63 GLN B O 1
ATOM 2879 N N . ALA B 1 64 ? 7.008 -14.648 9.945 1 97.25 64 ALA B N 1
ATOM 2880 C CA . ALA B 1 64 ? 7.82 -15.195 11.031 1 97.25 64 ALA B CA 1
ATOM 2881 C C . ALA B 1 64 ? 9.203 -14.547 11.062 1 97.25 64 ALA B C 1
ATOM 2883 O O . ALA B 1 64 ? 9.836 -14.367 10.023 1 97.25 64 ALA B O 1
ATOM 2884 N N . PRO B 1 65 ? 9.672 -14.211 12.289 1 95.81 65 PRO B N 1
ATOM 2885 C CA . PRO B 1 65 ? 11.008 -13.625 12.391 1 95.81 65 PRO B CA 1
ATOM 2886 C C . PRO B 1 65 ? 12.102 -14.555 11.883 1 95.81 65 PRO B C 1
ATOM 2888 O O . PRO B 1 65 ? 13.141 -14.094 11.406 1 95.81 65 PRO B O 1
ATOM 2891 N N . GLU B 1 66 ? 11.906 -15.836 11.883 1 97.56 66 GLU B N 1
ATOM 2892 C CA . GLU B 1 66 ? 12.906 -16.812 11.484 1 97.56 66 GLU B CA 1
ATOM 2893 C C . GLU B 1 66 ? 13.094 -16.812 9.969 1 97.56 66 GLU B C 1
ATOM 2895 O O . GLU B 1 66 ? 14.023 -17.453 9.453 1 97.56 66 GLU B O 1
ATOM 2900 N N . LEU B 1 67 ? 12.219 -16.094 9.258 1 98.31 67 LEU B N 1
ATOM 2901 C CA . LEU B 1 67 ? 12.32 -16.062 7.805 1 98.31 67 LEU B CA 1
ATOM 2902 C C . LEU B 1 67 ? 13.695 -15.562 7.371 1 98.31 67 LEU B C 1
ATOM 2904 O O . LEU B 1 67 ? 14.234 -16.016 6.359 1 98.31 67 LEU B O 1
ATOM 2908 N N . THR B 1 68 ? 14.227 -14.656 8.117 1 97.88 68 THR B N 1
ATOM 2909 C CA . THR B 1 68 ? 15.555 -14.125 7.816 1 97.88 68 THR B CA 1
ATOM 2910 C C . THR B 1 68 ? 16.594 -15.25 7.777 1 97.88 68 THR B C 1
ATOM 2912 O O . THR B 1 68 ? 17.375 -15.344 6.832 1 97.88 68 THR B O 1
ATOM 2915 N N . ASP B 1 69 ? 16.547 -16.141 8.758 1 98.19 69 ASP B N 1
ATOM 2916 C CA . ASP B 1 69 ? 17.484 -17.266 8.812 1 98.19 69 ASP B CA 1
ATOM 2917 C C . ASP B 1 69 ? 17.203 -18.266 7.695 1 98.19 69 ASP B C 1
ATOM 2919 O O . ASP B 1 69 ? 18.141 -18.875 7.148 1 98.19 69 ASP B O 1
ATOM 2923 N N . ILE B 1 70 ? 15.977 -18.453 7.395 1 98.06 70 ILE B N 1
ATOM 2924 C CA . ILE B 1 70 ? 15.586 -19.391 6.348 1 98.06 70 ILE B CA 1
ATOM 2925 C C . ILE B 1 70 ? 16.141 -18.922 5.004 1 98.06 70 ILE B C 1
ATOM 2927 O O . ILE B 1 70 ? 16.766 -19.703 4.277 1 98.06 70 ILE B O 1
ATOM 2931 N N . VAL B 1 71 ? 15.992 -17.625 4.664 1 98.69 71 VAL B N 1
ATOM 2932 C CA . VAL B 1 71 ? 16.469 -17.078 3.395 1 98.69 71 VAL B CA 1
ATOM 2933 C C . VAL B 1 71 ? 18 -17.078 3.371 1 98.69 71 VAL B C 1
ATOM 2935 O O . VAL B 1 71 ? 18.609 -17.469 2.371 1 98.69 71 VAL B O 1
ATOM 2938 N N . ALA B 1 72 ? 18.578 -16.719 4.496 1 97.94 72 ALA B N 1
ATOM 2939 C CA . ALA B 1 72 ? 20.031 -16.703 4.59 1 97.94 72 ALA B CA 1
ATOM 2940 C C . ALA B 1 72 ? 20.594 -18.109 4.395 1 97.94 72 ALA B C 1
ATOM 2942 O O . ALA B 1 72 ? 21.594 -18.297 3.693 1 97.94 72 ALA B O 1
ATOM 2943 N N . GLY B 1 73 ? 20 -19.078 5.043 1 97.25 73 GLY B N 1
ATOM 2944 C CA . GLY B 1 73 ? 20.438 -20.453 4.93 1 97.25 73 GLY B CA 1
ATOM 2945 C C . GLY B 1 73 ? 20.281 -21.016 3.529 1 97.25 73 GLY B C 1
ATOM 2946 O O . GLY B 1 73 ? 21.125 -21.797 3.07 1 97.25 73 GLY B O 1
ATOM 2947 N N . ALA B 1 74 ? 19.25 -20.578 2.83 1 96.69 74 ALA B N 1
ATOM 2948 C CA . ALA B 1 74 ? 18.969 -21.062 1.478 1 96.69 74 ALA B CA 1
ATOM 2949 C C . ALA B 1 74 ? 19.906 -20.422 0.465 1 96.69 74 ALA B C 1
ATOM 2951 O O . ALA B 1 74 ? 20.172 -20.984 -0.595 1 96.69 74 ALA B O 1
ATOM 2952 N N . CYS B 1 75 ? 20.375 -19.219 0.745 1 96.44 75 CYS B N 1
ATOM 2953 C CA . CYS B 1 75 ? 21.25 -18.453 -0.142 1 96.44 75 CYS B CA 1
ATOM 2954 C C . CYS B 1 75 ? 20.719 -18.469 -1.57 1 96.44 75 CYS B C 1
ATOM 2956 O O . CYS B 1 75 ? 21.453 -18.812 -2.502 1 96.44 75 CYS B O 1
ATOM 2958 N N . PRO B 1 76 ? 19.516 -18.062 -1.783 1 98.44 76 PRO B N 1
ATOM 2959 C CA . PRO B 1 76 ? 18.938 -18.156 -3.127 1 98.44 76 PRO B CA 1
ATOM 2960 C C . PRO B 1 76 ? 19.469 -17.078 -4.07 1 98.44 76 PRO B C 1
ATOM 2962 O O . PRO B 1 76 ? 19.859 -15.984 -3.627 1 98.44 76 PRO B O 1
ATOM 2965 N N . HIS B 1 77 ? 19.484 -17.438 -5.352 1 98.25 77 HIS B N 1
ATOM 2966 C CA . HIS B 1 77 ? 19.781 -16.453 -6.391 1 98.25 77 HIS B CA 1
ATOM 2967 C C . HIS B 1 77 ? 18.562 -15.578 -6.688 1 98.25 77 HIS B C 1
ATOM 2969 O O . HIS B 1 77 ? 18.703 -14.438 -7.121 1 98.25 77 HIS B O 1
ATOM 2975 N N . VAL B 1 78 ? 17.422 -16.125 -6.492 1 98.75 78 VAL B N 1
ATOM 2976 C CA . VAL B 1 78 ? 16.156 -15.445 -6.758 1 98.75 78 VAL B CA 1
ATOM 2977 C C . VAL B 1 78 ? 15.102 -15.898 -5.746 1 98.75 78 VAL B C 1
ATOM 2979 O O . VAL B 1 78 ? 15.109 -17.047 -5.305 1 98.75 78 VAL B O 1
ATOM 2982 N N . VAL B 1 79 ? 14.312 -14.953 -5.328 1 98.94 79 VAL B N 1
ATOM 2983 C CA . VAL B 1 79 ? 13.133 -15.258 -4.52 1 98.94 79 VAL B CA 1
ATOM 2984 C C . VAL B 1 79 ? 11.867 -15.016 -5.34 1 98.94 79 VAL B C 1
ATOM 2986 O O . VAL B 1 79 ? 11.68 -13.93 -5.891 1 98.94 79 VAL B O 1
ATOM 2989 N N . TYR B 1 80 ? 11.062 -16.062 -5.508 1 98.94 80 TYR B N 1
ATOM 2990 C CA . TYR B 1 80 ? 9.695 -15.961 -6.02 1 98.94 80 TYR B CA 1
ATOM 2991 C C . TYR B 1 80 ? 8.703 -15.773 -4.883 1 98.94 80 TYR B C 1
ATOM 2993 O O . TYR B 1 80 ? 8.531 -16.656 -4.043 1 98.94 80 TYR B O 1
ATOM 3001 N N . HIS B 1 81 ? 8.07 -14.625 -4.848 1 98.88 81 HIS B N 1
ATOM 3002 C CA . HIS B 1 81 ? 7.148 -14.344 -3.754 1 98.88 81 HIS B CA 1
ATOM 3003 C C . HIS B 1 81 ? 5.699 -14.469 -4.211 1 98.88 81 HIS B C 1
ATOM 3005 O O . HIS B 1 81 ? 5.133 -13.531 -4.77 1 98.88 81 HIS B O 1
ATOM 3011 N N . LEU B 1 82 ? 5.078 -15.602 -3.859 1 98.12 82 LEU B N 1
ATOM 3012 C CA . LEU B 1 82 ? 3.699 -15.883 -4.25 1 98.12 82 LEU B CA 1
ATOM 3013 C C . LEU B 1 82 ? 2.807 -16.047 -3.025 1 98.12 82 LEU B C 1
ATOM 3015 O O . LEU B 1 82 ? 1.585 -16.141 -3.15 1 98.12 82 LEU B O 1
ATOM 3019 N N . ALA B 1 83 ? 3.4 -16.078 -1.83 1 97.12 83 ALA B N 1
ATOM 3020 C CA . ALA B 1 83 ? 2.602 -16.234 -0.617 1 97.12 83 ALA B CA 1
ATOM 3021 C C . ALA B 1 83 ? 1.645 -15.062 -0.435 1 97.12 83 ALA B C 1
ATOM 3023 O O . ALA B 1 83 ? 2.055 -13.898 -0.506 1 97.12 83 ALA B O 1
ATOM 3024 N N . ALA B 1 84 ? 0.464 -15.328 -0.325 1 92.31 84 ALA B N 1
ATOM 3025 C CA . ALA B 1 84 ? -0.573 -14.336 -0.054 1 92.31 84 ALA B CA 1
ATOM 3026 C C . ALA B 1 84 ? -1.8 -14.977 0.582 1 92.31 84 ALA B C 1
ATOM 3028 O O . ALA B 1 84 ? -2.148 -16.109 0.256 1 92.31 84 ALA B O 1
ATOM 3029 N N . ARG B 1 85 ? -2.359 -14.297 1.497 1 83.12 85 ARG B N 1
ATOM 3030 C CA . ARG B 1 85 ? -3.695 -14.68 1.941 1 83.12 85 ARG B CA 1
ATOM 3031 C C . ARG B 1 85 ? -4.762 -14.148 0.986 1 83.12 85 ARG B C 1
ATOM 3033 O O . ARG B 1 85 ? -4.969 -12.938 0.884 1 83.12 85 ARG B O 1
ATOM 3040 N N . THR B 1 86 ? -5.246 -14.977 0.141 1 65.12 86 THR B N 1
ATOM 3041 C CA . THR B 1 86 ? -6.16 -14.562 -0.919 1 65.12 86 THR B CA 1
ATOM 3042 C C . THR B 1 86 ? -7.613 -14.758 -0.491 1 65.12 86 THR B C 1
ATOM 3044 O O . THR B 1 86 ? -8.531 -14.289 -1.167 1 65.12 86 THR B O 1
ATOM 3047 N N . GLU B 1 87 ? -7.82 -15.656 0.546 1 56.94 87 GLU B N 1
ATOM 3048 C CA . GLU B 1 87 ? -9.203 -16.031 0.845 1 56.94 87 GLU B CA 1
ATOM 3049 C C . GLU B 1 87 ? -10.039 -14.797 1.184 1 56.94 87 GLU B C 1
ATOM 3051 O O . GLU B 1 87 ? -9.727 -14.062 2.117 1 56.94 87 GLU B O 1
ATOM 3056 N N . HIS B 1 88 ? -10.469 -14.289 0.066 1 52.62 88 HIS B N 1
ATOM 3057 C CA . HIS B 1 88 ? -11.539 -13.305 0.186 1 52.62 88 HIS B CA 1
ATOM 3058 C C . HIS B 1 88 ? -12.812 -13.938 0.732 1 52.62 88 HIS B C 1
ATOM 3060 O O . HIS B 1 88 ? -13.477 -14.711 0.035 1 52.62 88 HIS B O 1
ATOM 3066 N N . ASP B 1 89 ? -12.82 -14.438 1.972 1 48.81 89 ASP B N 1
ATOM 3067 C CA . ASP B 1 89 ? -14.234 -14.594 2.285 1 48.81 89 ASP B CA 1
ATOM 3068 C C . ASP B 1 89 ? -15.023 -13.344 1.893 1 48.81 89 ASP B C 1
ATOM 3070 O O . ASP B 1 89 ? -14.969 -12.328 2.586 1 48.81 89 ASP B O 1
ATOM 3074 N N . ALA B 1 90 ? -15.289 -13.258 0.552 1 51.94 90 ALA B N 1
ATOM 3075 C CA . ALA B 1 90 ? -16.016 -12.133 -0.034 1 51.94 90 ALA B CA 1
ATOM 3076 C C . ALA B 1 90 ? -17.109 -11.641 0.903 1 51.94 90 ALA B C 1
ATOM 3078 O O . ALA B 1 90 ? -17.469 -10.461 0.878 1 51.94 90 ALA B O 1
ATOM 3079 N N . VAL B 1 91 ? -17.594 -12.578 1.704 1 50.31 91 VAL B N 1
ATOM 3080 C CA . VAL B 1 91 ? -18.75 -12.227 2.514 1 50.31 91 VAL B CA 1
ATOM 3081 C C . VAL B 1 91 ? -18.328 -11.344 3.684 1 50.31 91 VAL B C 1
ATOM 3083 O O . VAL B 1 91 ? -19.047 -10.438 4.09 1 50.31 91 VAL B O 1
ATOM 3086 N N . ALA B 1 92 ? -17.078 -11.648 4.074 1 64.19 92 ALA B N 1
ATOM 3087 C CA . ALA B 1 92 ? -16.672 -10.812 5.203 1 64.19 92 ALA B CA 1
ATOM 3088 C C . ALA B 1 92 ? -15.18 -10.5 5.148 1 64.19 92 ALA B C 1
ATOM 3090 O O . ALA B 1 92 ? -14.375 -11.141 5.836 1 64.19 92 ALA B O 1
ATOM 3091 N N . PRO B 1 93 ? -14.828 -9.539 4.312 1 76.5 93 PRO B N 1
ATOM 3092 C CA . PRO B 1 93 ? -13.406 -9.195 4.23 1 76.5 93 PRO B CA 1
ATOM 3093 C C . PRO B 1 93 ? -12.82 -8.758 5.57 1 76.5 93 PRO B C 1
ATOM 3095 O O . PRO B 1 93 ? -13.539 -8.211 6.41 1 76.5 93 PRO B O 1
ATOM 3098 N N . ASP B 1 94 ? -11.656 -9.25 5.918 1 88.31 94 ASP B N 1
ATOM 3099 C CA . ASP B 1 94 ? -10.852 -8.773 7.035 1 88.31 94 ASP B CA 1
ATOM 3100 C C . ASP B 1 94 ? -9.602 -8.055 6.539 1 88.31 94 ASP B C 1
ATOM 3102 O O . ASP B 1 94 ? -8.516 -8.641 6.484 1 88.31 94 ASP B O 1
ATOM 3106 N N . PRO B 1 95 ? -9.797 -6.797 6.254 1 92.81 95 PRO B N 1
ATOM 3107 C CA . PRO B 1 95 ? -8.703 -6.051 5.641 1 92.81 95 PRO B CA 1
ATOM 3108 C C . PRO B 1 95 ? -7.453 -6.004 6.52 1 92.81 95 PRO B C 1
ATOM 3110 O O . PRO B 1 95 ? -6.332 -5.984 6.008 1 92.81 95 PRO B O 1
ATOM 3113 N N . LEU B 1 96 ? -7.617 -6 7.863 1 94.19 96 LEU B N 1
ATOM 3114 C CA . LEU B 1 96 ? -6.477 -5.957 8.773 1 94.19 96 LEU B CA 1
ATOM 3115 C C . LEU B 1 96 ? -5.68 -7.254 8.703 1 94.19 96 LEU B C 1
ATOM 3117 O O . LEU B 1 96 ? -4.449 -7.23 8.617 1 94.19 96 LEU B O 1
ATOM 3121 N N . LEU B 1 97 ? -6.367 -8.32 8.727 1 90.62 97 LEU B N 1
ATOM 3122 C CA . LEU B 1 97 ? -5.703 -9.617 8.633 1 90.62 97 LEU B CA 1
ATOM 3123 C C . LEU B 1 97 ? -5.012 -9.773 7.281 1 90.62 97 LEU B C 1
ATOM 3125 O O . LEU B 1 97 ? -3.883 -10.266 7.211 1 90.62 97 LEU B O 1
ATOM 3129 N N . ASP B 1 98 ? -5.688 -9.359 6.293 1 89.88 98 ASP B N 1
ATOM 3130 C CA . ASP B 1 98 ? -5.125 -9.438 4.945 1 89.88 98 ASP B CA 1
ATOM 3131 C C . ASP B 1 98 ? -3.861 -8.586 4.832 1 89.88 98 ASP B C 1
ATOM 3133 O O . ASP B 1 98 ? -2.854 -9.031 4.281 1 89.88 98 ASP B O 1
ATOM 3137 N N . ALA B 1 99 ? -3.936 -7.414 5.324 1 95.44 99 ALA B N 1
ATOM 3138 C CA . ALA B 1 99 ? -2.797 -6.504 5.238 1 95.44 99 ALA B CA 1
ATOM 3139 C C . ALA B 1 99 ? -1.627 -7.008 6.078 1 95.44 99 ALA B C 1
ATOM 3141 O O . ALA B 1 99 ? -0.466 -6.863 5.688 1 95.44 99 ALA B O 1
ATOM 3142 N N . ARG B 1 100 ? -1.887 -7.516 7.238 1 94.88 100 ARG B N 1
ATOM 3143 C CA . ARG B 1 100 ? -0.817 -8.07 8.062 1 94.88 100 ARG B CA 1
ATOM 3144 C C . ARG B 1 100 ? -0.053 -9.156 7.305 1 94.88 100 ARG B C 1
ATOM 3146 O O . ARG B 1 100 ? 1.18 -9.148 7.285 1 94.88 100 ARG B O 1
ATOM 3153 N N . ASN B 1 101 ? -0.788 -9.961 6.699 1 93.06 101 ASN B N 1
ATOM 3154 C CA . ASN B 1 101 ? -0.162 -11.078 5.996 1 93.06 101 ASN B CA 1
ATOM 3155 C C . ASN B 1 101 ? 0.501 -10.617 4.699 1 93.06 101 ASN B C 1
ATOM 3157 O O . ASN B 1 101 ? 1.651 -10.969 4.43 1 93.06 101 ASN B O 1
ATOM 3161 N N . ASN B 1 102 ? -0.225 -9.867 3.971 1 94.88 102 ASN B N 1
ATOM 3162 C CA . ASN B 1 102 ? 0.211 -9.609 2.604 1 94.88 102 ASN B CA 1
ATOM 3163 C C . ASN B 1 102 ? 1.143 -8.398 2.527 1 94.88 102 ASN B C 1
ATOM 3165 O O . ASN B 1 102 ? 2.064 -8.375 1.711 1 94.88 102 ASN B O 1
ATOM 3169 N N . VAL B 1 103 ? 0.9 -7.41 3.342 1 97.62 103 VAL B N 1
ATOM 3170 C CA . VAL B 1 103 ? 1.765 -6.238 3.303 1 97.62 103 VAL B CA 1
ATOM 3171 C C . VAL B 1 103 ? 2.961 -6.441 4.23 1 97.62 103 VAL B C 1
ATOM 3173 O O . VAL B 1 103 ? 4.109 -6.434 3.781 1 97.62 103 VAL B O 1
ATOM 3176 N N . LEU B 1 104 ? 2.715 -6.688 5.523 1 97.88 104 LEU B N 1
ATOM 3177 C CA . LEU B 1 104 ? 3.816 -6.875 6.461 1 97.88 104 LEU B CA 1
ATOM 3178 C C . LEU B 1 104 ? 4.617 -8.125 6.117 1 97.88 104 LEU B C 1
ATOM 3180 O O . LEU B 1 104 ? 5.844 -8.133 6.234 1 97.88 104 LEU B O 1
ATOM 3184 N N . GLY B 1 105 ? 3.912 -9.156 5.734 1 98.25 105 GLY B N 1
ATOM 3185 C CA . GLY B 1 105 ? 4.609 -10.352 5.289 1 98.25 105 GLY B CA 1
ATOM 3186 C C . GLY B 1 105 ? 5.555 -10.094 4.133 1 98.25 105 GLY B C 1
ATOM 3187 O O . GLY B 1 105 ? 6.688 -10.578 4.129 1 98.25 105 GLY B O 1
ATOM 3188 N N . THR B 1 106 ? 5.086 -9.352 3.137 1 98.44 106 THR B N 1
ATOM 3189 C CA . THR B 1 106 ? 5.926 -9 1.992 1 98.44 106 THR B CA 1
ATOM 3190 C C . THR B 1 106 ? 7.141 -8.188 2.438 1 98.44 106 THR B C 1
ATOM 3192 O O . THR B 1 106 ? 8.258 -8.453 1.994 1 98.44 106 THR B O 1
ATOM 3195 N N . ILE B 1 107 ? 6.961 -7.254 3.314 1 98.25 107 ILE B N 1
ATOM 3196 C CA . ILE B 1 107 ? 8.07 -6.457 3.818 1 98.25 107 ILE B CA 1
ATOM 3197 C C . ILE B 1 107 ? 9.07 -7.359 4.543 1 98.25 107 ILE B C 1
ATOM 3199 O O . ILE B 1 107 ? 10.281 -7.191 4.406 1 98.25 107 ILE B O 1
ATOM 3203 N N . ASN B 1 108 ? 8.555 -8.305 5.336 1 98.62 108 ASN B N 1
ATOM 3204 C CA . ASN B 1 108 ? 9.43 -9.234 6.031 1 98.62 108 ASN B CA 1
ATOM 3205 C C . ASN B 1 108 ? 10.266 -10.062 5.055 1 98.62 108 ASN B C 1
ATOM 3207 O O . ASN B 1 108 ? 11.445 -10.32 5.297 1 98.6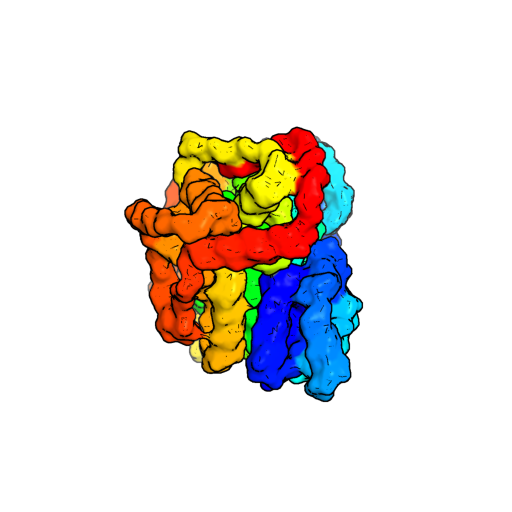2 108 ASN B O 1
ATOM 3211 N N . VAL B 1 109 ? 9.664 -10.461 3.943 1 98.81 109 VAL B N 1
ATOM 3212 C CA . VAL B 1 109 ? 10.391 -11.164 2.889 1 98.81 109 VAL B CA 1
ATOM 3213 C C . VAL B 1 109 ? 11.484 -10.258 2.324 1 98.81 109 VAL B C 1
ATOM 3215 O O . VAL B 1 109 ? 12.625 -10.703 2.129 1 98.81 109 VAL B O 1
ATOM 3218 N N . LEU B 1 110 ? 11.164 -9.031 2.102 1 98.44 110 LEU B N 1
ATOM 3219 C CA . LEU B 1 110 ? 12.117 -8.078 1.562 1 98.44 110 LEU B CA 1
ATOM 3220 C C . LEU B 1 110 ? 13.281 -7.871 2.525 1 98.44 110 LEU B C 1
ATOM 3222 O O . LEU B 1 110 ? 14.445 -7.828 2.105 1 98.44 110 LEU B O 1
ATOM 3226 N N . GLU B 1 111 ? 12.969 -7.77 3.791 1 97.88 111 GLU B N 1
ATOM 3227 C CA . GLU B 1 111 ? 14.016 -7.617 4.793 1 97.88 111 GLU B CA 1
ATOM 3228 C C . GLU B 1 111 ? 14.922 -8.852 4.844 1 97.88 111 GLU B C 1
ATOM 3230 O O . GLU B 1 111 ? 16.141 -8.727 4.977 1 97.88 111 GLU B O 1
ATOM 3235 N N . ALA B 1 112 ? 14.328 -10.008 4.758 1 98.62 112 ALA B N 1
ATOM 3236 C CA . ALA B 1 112 ? 15.102 -11.242 4.727 1 98.62 112 ALA B CA 1
ATOM 3237 C C . ALA B 1 112 ? 16.031 -11.273 3.518 1 98.62 112 ALA B C 1
ATOM 3239 O O . ALA B 1 112 ? 17.203 -11.672 3.629 1 98.62 112 ALA B O 1
ATOM 3240 N N . CYS B 1 113 ? 15.523 -10.883 2.373 1 98.62 113 CYS B N 1
ATOM 3241 C CA . CYS B 1 113 ? 16.328 -10.805 1.161 1 98.62 113 CYS B CA 1
ATOM 3242 C C . CYS B 1 113 ? 17.484 -9.82 1.328 1 98.62 113 CYS B C 1
ATOM 3244 O O . CYS B 1 113 ? 18.609 -10.102 0.932 1 98.62 113 CYS B O 1
ATOM 3246 N N . ARG B 1 114 ? 17.125 -8.672 1.876 1 97.44 114 ARG B N 1
ATOM 3247 C CA . ARG B 1 114 ? 18.141 -7.641 2.094 1 97.44 114 ARG B CA 1
ATOM 3248 C C . ARG B 1 114 ? 19.297 -8.172 2.936 1 97.44 114 ARG B C 1
ATOM 3250 O O . ARG B 1 114 ? 20.453 -8 2.578 1 97.44 114 ARG B O 1
ATOM 3257 N N . GLU B 1 115 ? 18.969 -8.844 3.988 1 97.06 115 GLU B N 1
ATOM 3258 C CA . GLU B 1 115 ? 19.984 -9.375 4.898 1 97.06 115 GLU B CA 1
ATOM 3259 C C . GLU B 1 115 ? 20.812 -10.461 4.219 1 97.06 115 GLU B C 1
ATOM 3261 O O . GLU B 1 115 ? 22.016 -10.594 4.484 1 97.06 115 GLU B O 1
ATOM 3266 N N . ALA B 1 116 ? 20.188 -11.211 3.344 1 97.88 116 ALA B N 1
ATOM 3267 C CA . ALA B 1 116 ? 20.844 -12.32 2.678 1 97.88 116 ALA B CA 1
ATOM 3268 C C . ALA B 1 116 ? 21.578 -11.859 1.418 1 97.88 116 ALA B C 1
ATOM 3270 O O . ALA B 1 116 ? 22.297 -12.633 0.786 1 97.88 116 ALA B O 1
ATOM 3271 N N . GLY B 1 117 ? 21.359 -10.633 1.013 1 97.69 117 GLY B N 1
ATOM 3272 C CA . GLY B 1 117 ? 22 -10.094 -0.171 1 97.69 117 GLY B CA 1
ATOM 3273 C C . GLY B 1 117 ? 21.344 -10.523 -1.465 1 97.69 117 GLY B C 1
ATOM 3274 O O . GLY B 1 117 ? 21.984 -10.555 -2.518 1 97.69 117 GLY B O 1
ATOM 3275 N N . VAL B 1 118 ? 20.078 -10.945 -1.413 1 98.19 118 VAL B N 1
ATOM 3276 C CA . VAL B 1 118 ? 19.328 -11.328 -2.605 1 98.19 118 VAL B CA 1
ATOM 3277 C C . VAL B 1 118 ? 18.688 -10.094 -3.232 1 98.19 118 VAL B C 1
ATOM 3279 O O . VAL B 1 118 ? 17.906 -9.398 -2.588 1 98.19 118 VAL B O 1
ATOM 3282 N N . ARG B 1 119 ? 18.891 -9.844 -4.465 1 97.69 119 ARG B N 1
ATOM 3283 C CA . ARG B 1 119 ? 18.406 -8.617 -5.098 1 97.69 119 ARG B CA 1
ATOM 3284 C C . ARG B 1 119 ? 17.219 -8.922 -6.023 1 97.69 119 ARG B C 1
ATOM 3286 O O . ARG B 1 119 ? 16.328 -8.094 -6.18 1 97.69 119 ARG B O 1
ATOM 3293 N N . ARG B 1 120 ? 17.234 -10.086 -6.711 1 98.69 120 ARG B N 1
ATOM 3294 C CA . ARG B 1 120 ? 16.172 -10.43 -7.648 1 98.69 120 ARG B CA 1
ATOM 3295 C C . ARG B 1 120 ? 14.992 -11.07 -6.926 1 98.69 120 ARG B C 1
ATOM 3297 O O . ARG B 1 120 ? 15.133 -12.133 -6.32 1 98.69 120 ARG B O 1
ATOM 3304 N N . ILE B 1 121 ? 13.898 -10.375 -7 1 98.81 121 ILE B N 1
ATOM 3305 C CA . ILE B 1 121 ? 12.641 -10.883 -6.473 1 98.81 121 ILE B CA 1
ATOM 3306 C C . ILE B 1 121 ? 11.562 -10.82 -7.559 1 98.81 121 ILE B C 1
ATOM 3308 O O . ILE B 1 121 ? 11.406 -9.797 -8.227 1 98.81 121 ILE B O 1
ATOM 3312 N N . VAL B 1 122 ? 10.867 -11.898 -7.836 1 98.94 122 VAL B N 1
ATOM 3313 C CA . VAL B 1 122 ? 9.719 -11.945 -8.734 1 98.94 122 VAL B CA 1
ATOM 3314 C C . VAL B 1 122 ? 8.438 -12.055 -7.918 1 98.94 122 VAL B C 1
ATOM 3316 O O . VAL B 1 122 ? 8.234 -13.031 -7.188 1 98.94 122 VAL B O 1
ATOM 3319 N N . TYR B 1 123 ? 7.613 -11.133 -8.031 1 98.75 123 TYR B N 1
ATOM 3320 C CA . TYR B 1 123 ? 6.457 -10.922 -7.16 1 98.75 123 TYR B CA 1
ATOM 3321 C C . TYR B 1 123 ? 5.156 -11.102 -7.934 1 98.75 123 TYR B C 1
ATOM 3323 O O . TYR B 1 123 ? 4.98 -10.516 -9.008 1 98.75 123 TYR B O 1
ATOM 3331 N N . ALA B 1 124 ? 4.27 -11.938 -7.391 1 97.38 124 ALA B N 1
ATOM 3332 C CA . ALA B 1 124 ? 2.936 -12.078 -7.969 1 97.38 124 ALA B CA 1
ATOM 3333 C C . ALA B 1 124 ? 2.014 -10.961 -7.504 1 97.38 124 ALA B C 1
ATOM 3335 O O . ALA B 1 124 ? 1.639 -10.898 -6.332 1 97.38 124 ALA B O 1
ATOM 3336 N N . THR B 1 125 ? 1.647 -10.133 -8.375 1 94.38 125 THR B N 1
ATOM 3337 C CA . THR B 1 125 ? 0.699 -9.07 -8.055 1 94.38 125 THR B CA 1
ATOM 3338 C C . THR B 1 125 ? -0.577 -9.211 -8.875 1 94.38 125 THR B C 1
ATOM 3340 O O . THR B 1 125 ? -0.779 -10.234 -9.547 1 94.38 125 THR B O 1
ATOM 3343 N N . SER B 1 126 ? -1.522 -8.281 -8.633 1 87.69 126 SER B N 1
ATOM 3344 C CA . SER B 1 126 ? -2.836 -8.383 -9.266 1 87.69 126 SER B CA 1
ATOM 3345 C C . SER B 1 126 ? -2.908 -7.539 -10.531 1 87.69 126 SER B C 1
ATOM 3347 O O . SER B 1 126 ? -2.521 -6.367 -10.531 1 87.69 126 SER B O 1
ATOM 3349 N N . GLY B 1 127 ? -3.352 -8.172 -11.609 1 81.44 127 GLY B N 1
ATOM 3350 C CA . GLY B 1 127 ? -3.564 -7.445 -12.852 1 81.44 127 GLY B CA 1
ATOM 3351 C C . GLY B 1 127 ? -4.926 -6.781 -12.938 1 81.44 127 GLY B C 1
ATOM 3352 O O . GLY B 1 127 ? -5.117 -5.832 -13.695 1 81.44 127 GLY B O 1
ATOM 3353 N N . ASP B 1 128 ? -5.867 -7.305 -12.328 1 66.12 128 ASP B N 1
ATOM 3354 C CA . ASP B 1 128 ? -7.242 -6.832 -12.469 1 66.12 128 ASP B CA 1
ATOM 3355 C C . ASP B 1 128 ? -7.41 -5.438 -11.875 1 66.12 128 ASP B C 1
ATOM 3357 O O . ASP B 1 128 ? -8.188 -4.629 -12.391 1 66.12 128 ASP B O 1
ATOM 3361 N N . SER B 1 129 ? -6.805 -5.078 -10.852 1 59.03 129 SER B N 1
ATOM 3362 C CA . SER B 1 129 ? -7.051 -3.85 -10.109 1 59.03 129 SER B CA 1
ATOM 3363 C C . SER B 1 129 ? -6.273 -2.678 -10.695 1 59.03 129 SER B C 1
ATOM 3365 O O . SER B 1 129 ? -6.438 -1.535 -10.266 1 59.03 129 SER B O 1
ATOM 3367 N N . ARG B 1 130 ? -5.484 -2.902 -11.648 1 56.06 130 ARG B N 1
ATOM 3368 C CA . ARG B 1 130 ? -4.59 -1.853 -12.125 1 56.06 130 ARG B CA 1
ATOM 3369 C C . ARG B 1 130 ? -5.246 -1.028 -13.227 1 56.06 130 ARG B C 1
ATOM 3371 O O . ARG B 1 130 ? -4.898 0.136 -13.43 1 56.06 130 ARG B O 1
ATOM 3378 N N . TYR B 1 131 ? -6.043 -1.547 -13.992 1 46.5 131 TYR B N 1
ATOM 3379 C CA . TYR B 1 131 ? -6.547 -0.824 -15.156 1 46.5 131 TYR B CA 1
ATOM 3380 C C . TYR B 1 131 ? -7.785 -0.013 -14.797 1 46.5 131 TYR B C 1
ATOM 3382 O O . TYR B 1 131 ? -8.531 0.415 -15.688 1 46.5 131 TYR B O 1
ATOM 3390 N N . GLY B 1 132 ? -7.742 0.673 -13.594 1 47.69 132 GLY B N 1
ATOM 3391 C CA . GLY B 1 132 ? -8.672 1.723 -13.219 1 47.69 132 GLY B CA 1
ATOM 3392 C C . GLY B 1 132 ? -10.117 1.253 -13.18 1 47.69 132 GLY B C 1
ATOM 3393 O O . GLY B 1 132 ? -10.953 1.86 -12.508 1 47.69 132 GLY B O 1
ATOM 3394 N N . ASP B 1 133 ? -10.469 0.294 -14.031 1 46.66 133 ASP B N 1
ATOM 3395 C CA . ASP B 1 133 ? -11.906 0.066 -14.164 1 46.66 133 ASP B CA 1
ATOM 3396 C C . ASP B 1 133 ? -12.414 -0.856 -13.055 1 46.66 133 ASP B C 1
ATOM 3398 O O . ASP B 1 133 ? -13.617 -0.923 -12.805 1 46.66 133 ASP B O 1
ATOM 3402 N N . ASP B 1 134 ? -11.555 -1.456 -12.359 1 55.94 134 ASP B N 1
ATOM 3403 C CA . ASP B 1 134 ? -12.133 -2.453 -11.461 1 55.94 134 ASP B CA 1
ATOM 3404 C C . ASP B 1 134 ? -12.008 -2.023 -10 1 55.94 134 ASP B C 1
ATOM 3406 O O . ASP B 1 134 ? -11.047 -1.346 -9.633 1 55.94 134 ASP B O 1
ATOM 3410 N N . PRO B 1 135 ? -13.102 -2.199 -9.383 1 59.19 135 PRO B N 1
ATOM 3411 C CA . PRO B 1 135 ? -13.086 -1.96 -7.941 1 59.19 135 PRO B CA 1
ATOM 3412 C C . PRO B 1 135 ? -11.867 -2.57 -7.254 1 59.19 135 PRO B C 1
ATOM 3414 O O . PRO B 1 135 ? -11.43 -3.664 -7.621 1 59.19 135 PRO B O 1
ATOM 3417 N N . VAL B 1 136 ? -11.258 -1.713 -6.512 1 75.62 136 VAL B N 1
ATOM 3418 C CA . VAL B 1 136 ? -10.117 -2.195 -5.742 1 75.62 136 VAL B CA 1
ATOM 3419 C C . VAL B 1 136 ? -10.602 -2.834 -4.445 1 75.62 136 VAL B C 1
ATOM 3421 O O . VAL B 1 136 ? -11.289 -2.189 -3.645 1 75.62 136 VAL B O 1
ATOM 3424 N N . SER B 1 137 ? -10.414 -4.148 -4.348 1 84.69 137 SER B N 1
ATOM 3425 C CA . SER B 1 137 ? -10.688 -4.852 -3.1 1 84.69 137 SER B CA 1
ATOM 3426 C C . SER B 1 137 ? -9.539 -4.688 -2.111 1 84.69 137 SER B C 1
ATOM 3428 O O . SER B 1 137 ? -8.469 -4.176 -2.469 1 84.69 137 SER B O 1
ATOM 3430 N N . SER B 1 138 ? -9.812 -4.984 -0.81 1 88.44 138 SER B N 1
ATOM 3431 C CA . SER B 1 138 ? -8.742 -4.949 0.182 1 88.44 138 SER B CA 1
ATOM 3432 C C . SER B 1 138 ? -7.594 -5.875 -0.209 1 88.44 138 SER B C 1
ATOM 3434 O O . SER B 1 138 ? -6.426 -5.57 0.051 1 88.44 138 SER B O 1
ATOM 3436 N N . HIS B 1 139 ? -7.953 -6.906 -0.901 1 86.31 139 HIS B N 1
ATOM 3437 C CA . HIS B 1 139 ? -6.945 -7.84 -1.385 1 86.31 139 HIS B CA 1
ATOM 3438 C C . HIS B 1 139 ? -6.062 -7.199 -2.451 1 86.31 139 HIS B C 1
ATOM 3440 O O . HIS B 1 139 ? -4.836 -7.309 -2.396 1 86.31 139 HIS B O 1
ATOM 3446 N N . ALA B 1 140 ? -6.715 -6.641 -3.398 1 87.62 140 ALA B N 1
ATOM 3447 C CA . ALA B 1 140 ? -5.973 -5.949 -4.449 1 87.62 140 ALA B CA 1
ATOM 3448 C C . ALA B 1 140 ? -5.105 -4.836 -3.867 1 87.62 140 ALA B C 1
ATOM 3450 O O . ALA B 1 140 ? -3.969 -4.637 -4.301 1 87.62 140 ALA B O 1
ATOM 3451 N N . ALA B 1 141 ? -5.672 -4.133 -2.898 1 92.06 141 ALA B N 1
ATOM 3452 C CA . ALA B 1 141 ? -4.914 -3.072 -2.236 1 92.06 141 ALA B CA 1
ATOM 3453 C C . ALA B 1 141 ? -3.654 -3.627 -1.579 1 92.06 141 ALA B C 1
ATOM 3455 O O . ALA B 1 141 ? -2.592 -3.006 -1.638 1 92.06 141 ALA B O 1
ATOM 3456 N N . ALA B 1 142 ? -3.742 -4.77 -0.982 1 93.31 142 ALA B N 1
ATOM 3457 C CA . ALA B 1 142 ? -2.592 -5.391 -0.33 1 93.31 142 ALA B CA 1
ATOM 3458 C C . ALA B 1 142 ? -1.516 -5.758 -1.349 1 93.31 142 ALA B C 1
ATOM 3460 O O . ALA B 1 142 ? -0.33 -5.492 -1.131 1 93.31 142 ALA B O 1
ATOM 3461 N N . LYS B 1 143 ? -1.903 -6.332 -2.426 1 92.69 143 LYS B N 1
ATOM 3462 C CA . LYS B 1 143 ? -0.953 -6.719 -3.465 1 92.69 143 LYS B CA 1
ATOM 3463 C C . LYS B 1 143 ? -0.266 -5.496 -4.062 1 92.69 143 LYS B C 1
ATOM 3465 O O . LYS B 1 143 ? 0.948 -5.504 -4.281 1 92.69 143 LYS B O 1
ATOM 3470 N N . LEU B 1 144 ? -1.067 -4.555 -4.297 1 92.88 144 LEU B N 1
ATOM 3471 C CA . LEU B 1 144 ? -0.506 -3.328 -4.859 1 92.88 144 LEU B CA 1
ATOM 3472 C C . LEU B 1 144 ? 0.421 -2.648 -3.857 1 92.88 144 LEU B C 1
ATOM 3474 O O . LEU B 1 144 ? 1.421 -2.041 -4.246 1 92.88 144 LEU B O 1
ATOM 3478 N N . SER B 1 145 ? 0.057 -2.666 -2.602 1 95.12 145 SER B N 1
ATOM 3479 C CA . SER B 1 145 ? 0.953 -2.16 -1.565 1 95.12 145 SER B CA 1
ATOM 3480 C C . SER B 1 145 ? 2.297 -2.879 -1.598 1 95.12 145 SER B C 1
ATOM 3482 O O . SER B 1 145 ? 3.346 -2.256 -1.42 1 95.12 145 SER B O 1
ATOM 3484 N N . GLY B 1 146 ? 2.234 -4.184 -1.825 1 96.19 146 GLY B N 1
ATOM 3485 C CA . GLY B 1 146 ? 3.471 -4.93 -1.986 1 96.19 146 GLY B CA 1
ATOM 3486 C C . GLY B 1 146 ? 4.348 -4.402 -3.107 1 96.19 146 GLY B C 1
ATOM 3487 O O . GLY B 1 146 ? 5.566 -4.309 -2.957 1 96.19 146 GLY B O 1
ATOM 3488 N N . GLU B 1 147 ? 3.809 -3.998 -4.188 1 94.81 147 GLU B N 1
ATOM 3489 C CA . GLU B 1 147 ? 4.547 -3.412 -5.305 1 94.81 147 GLU B CA 1
ATOM 3490 C C . GLU B 1 147 ? 5.242 -2.119 -4.887 1 94.81 147 GLU B C 1
ATOM 3492 O O . GLU B 1 147 ? 6.379 -1.862 -5.285 1 94.81 147 GLU B O 1
ATOM 3497 N N . LEU B 1 148 ? 4.48 -1.36 -4.18 1 93.31 148 LEU B N 1
ATOM 3498 C CA . LEU B 1 148 ? 5.031 -0.09 -3.719 1 93.31 148 LEU B CA 1
ATOM 3499 C C . LEU B 1 148 ? 6.273 -0.315 -2.861 1 93.31 148 LEU B C 1
ATOM 3501 O O . LEU B 1 148 ? 7.277 0.386 -3.018 1 93.31 148 LEU B O 1
ATOM 3505 N N . TYR B 1 149 ? 6.215 -1.257 -2.018 1 95.88 149 TYR B N 1
ATOM 3506 C CA . TYR B 1 149 ? 7.359 -1.533 -1.154 1 95.88 149 TYR B CA 1
ATOM 3507 C C . TYR B 1 149 ? 8.516 -2.123 -1.951 1 95.88 149 TYR B C 1
ATOM 3509 O O . TYR B 1 149 ? 9.68 -1.832 -1.673 1 95.88 149 TYR B O 1
ATOM 3517 N N . LEU B 1 150 ? 8.188 -2.953 -2.92 1 97.19 150 LEU B N 1
ATOM 3518 C CA . LEU B 1 150 ? 9.258 -3.451 -3.777 1 97.19 150 LEU B CA 1
ATOM 3519 C C . LEU B 1 150 ? 9.984 -2.301 -4.473 1 97.19 150 LEU B C 1
ATOM 3521 O O . LEU B 1 150 ? 11.211 -2.291 -4.551 1 97.19 150 LEU B O 1
ATOM 3525 N N . ARG B 1 151 ? 9.242 -1.388 -4.926 1 93.81 151 ARG B N 1
ATOM 3526 C CA . ARG B 1 151 ? 9.828 -0.208 -5.555 1 93.81 151 ARG B CA 1
ATOM 3527 C C . ARG B 1 151 ? 10.68 0.578 -4.562 1 93.81 151 ARG B C 1
ATOM 3529 O O . ARG B 1 151 ? 11.773 1.035 -4.898 1 93.81 151 ARG B O 1
ATOM 3536 N N . ALA B 1 152 ? 10.156 0.759 -3.404 1 92.75 152 ALA B N 1
ATOM 3537 C CA . ALA B 1 152 ? 10.906 1.464 -2.369 1 92.75 152 ALA B CA 1
ATOM 3538 C C . ALA B 1 152 ? 12.242 0.777 -2.094 1 92.75 152 ALA B C 1
ATOM 3540 O O . ALA B 1 152 ? 13.266 1.442 -1.938 1 92.75 152 ALA B O 1
ATOM 3541 N N . TYR B 1 153 ? 12.227 -0.541 -2.062 1 95.5 153 TYR B N 1
ATOM 3542 C CA . TYR B 1 153 ? 13.445 -1.288 -1.766 1 95.5 153 TYR B CA 1
ATOM 3543 C C . TYR B 1 153 ? 14.43 -1.202 -2.922 1 95.5 153 TYR B C 1
ATOM 3545 O O . TYR B 1 153 ? 15.641 -1.315 -2.721 1 95.5 153 TYR B O 1
ATOM 3553 N N . THR B 1 154 ? 13.93 -1.045 -4.133 1 95.19 154 THR B N 1
ATOM 3554 C CA . THR B 1 154 ? 14.812 -0.763 -5.262 1 95.19 154 THR B CA 1
ATOM 3555 C C . THR B 1 154 ? 15.578 0.539 -5.039 1 95.19 154 THR B C 1
ATOM 3557 O O . THR B 1 154 ? 16.797 0.576 -5.176 1 95.19 154 THR B O 1
ATOM 3560 N N . GLU B 1 155 ? 14.906 1.497 -4.629 1 90.06 155 GLU B N 1
ATOM 3561 C CA . GLU B 1 155 ? 15.484 2.822 -4.453 1 90.06 155 GLU B CA 1
ATOM 3562 C C . GLU B 1 155 ? 16.406 2.861 -3.238 1 90.06 155 GLU B C 1
ATOM 3564 O O . GLU B 1 155 ? 17.484 3.469 -3.285 1 90.06 155 GLU B O 1
ATOM 3569 N N . MET B 1 156 ? 16.031 2.176 -2.234 1 89.62 156 MET B N 1
ATOM 3570 C CA . MET B 1 156 ? 16.75 2.266 -0.968 1 89.62 156 MET B CA 1
ATOM 3571 C C . MET B 1 156 ? 17.938 1.306 -0.948 1 89.62 156 MET B C 1
ATOM 3573 O O . MET B 1 156 ? 18.984 1.613 -0.369 1 89.62 156 MET B O 1
ATOM 3577 N N . TYR B 1 157 ? 17.766 0.139 -1.586 1 93.94 157 TYR B N 1
ATOM 3578 C CA . TYR B 1 157 ? 18.734 -0.915 -1.325 1 93.94 157 TYR B CA 1
ATOM 3579 C C . TYR B 1 157 ? 19.219 -1.557 -2.625 1 93.94 157 TYR B C 1
ATOM 3581 O O . TYR B 1 157 ? 20 -2.512 -2.605 1 93.94 157 TYR B O 1
ATOM 3589 N N . GLY B 1 158 ? 18.703 -1.111 -3.768 1 95.5 158 GLY B N 1
ATOM 3590 C CA . GLY B 1 158 ? 19.188 -1.612 -5.043 1 95.5 158 GLY B CA 1
ATOM 3591 C C . GLY B 1 158 ? 18.562 -2.941 -5.438 1 95.5 158 GLY B C 1
ATOM 3592 O O . GLY B 1 158 ? 19.156 -3.711 -6.191 1 95.5 158 GLY B O 1
ATOM 3593 N N . PHE B 1 159 ? 17.359 -3.256 -4.961 1 97.56 159 PHE B N 1
ATOM 3594 C CA . PHE B 1 159 ? 16.641 -4.465 -5.348 1 97.56 159 PHE B CA 1
ATOM 3595 C C . PHE B 1 159 ? 16.297 -4.434 -6.832 1 97.56 159 PHE B C 1
ATOM 3597 O O . PHE B 1 159 ? 16.234 -3.363 -7.441 1 97.56 159 PHE B O 1
ATOM 3604 N N . ALA B 1 160 ? 16.141 -5.594 -7.406 1 98.38 160 ALA B N 1
ATOM 3605 C CA . ALA B 1 160 ? 15.742 -5.738 -8.805 1 98.38 160 ALA B CA 1
ATOM 3606 C C . ALA B 1 160 ? 14.43 -6.512 -8.914 1 98.38 160 ALA B C 1
ATOM 3608 O O . ALA B 1 160 ? 14.391 -7.598 -9.492 1 98.38 160 ALA B O 1
ATOM 3609 N N . PRO B 1 161 ? 13.383 -5.934 -8.445 1 98.38 161 PRO B N 1
ATOM 3610 C CA . PRO B 1 161 ? 12.109 -6.652 -8.453 1 98.38 161 PRO B CA 1
ATOM 3611 C C . PRO B 1 161 ? 11.438 -6.66 -9.828 1 98.38 161 PRO B C 1
ATOM 3613 O O . PRO B 1 161 ? 11.516 -5.672 -10.562 1 98.38 161 PRO B O 1
ATOM 3616 N N . ILE B 1 162 ? 10.852 -7.75 -10.172 1 98.44 162 ILE B N 1
ATOM 3617 C CA . ILE B 1 162 ? 9.906 -7.852 -11.281 1 98.44 162 ILE B CA 1
ATOM 3618 C C . ILE B 1 162 ? 8.539 -8.281 -10.75 1 98.44 162 ILE B C 1
ATOM 3620 O O . ILE B 1 162 ? 8.406 -9.344 -10.148 1 98.44 162 ILE B O 1
ATOM 3624 N N . CYS B 1 163 ? 7.57 -7.387 -10.922 1 97.62 163 CYS B N 1
ATOM 3625 C CA . CYS B 1 163 ? 6.195 -7.68 -10.531 1 97.62 163 CYS B CA 1
ATOM 3626 C C . CYS B 1 163 ? 5.387 -8.195 -11.719 1 97.62 163 CYS B C 1
ATOM 3628 O O . CYS B 1 163 ? 5.336 -7.547 -12.766 1 97.62 163 CYS B O 1
ATOM 3630 N N . LEU B 1 164 ? 4.793 -9.336 -11.539 1 97.19 164 LEU B N 1
ATOM 3631 C CA . LEU B 1 164 ? 3.932 -9.898 -12.57 1 97.19 164 LEU B CA 1
ATOM 3632 C C . LEU B 1 164 ? 2.461 -9.672 -12.234 1 97.19 164 LEU B C 1
ATOM 3634 O O . LEU B 1 164 ? 1.95 -10.234 -11.266 1 97.19 164 LEU B O 1
ATOM 3638 N N . ALA B 1 165 ? 1.816 -8.836 -12.992 1 94.75 165 ALA B N 1
ATOM 3639 C CA . ALA B 1 165 ? 0.397 -8.531 -12.836 1 94.75 165 ALA B CA 1
ATOM 3640 C C . ALA B 1 165 ? -0.471 -9.586 -13.516 1 94.75 165 ALA B C 1
ATOM 3642 O O . ALA B 1 165 ? -0.697 -9.523 -14.727 1 94.75 165 ALA B O 1
ATOM 3643 N N . LEU B 1 166 ? -1.051 -10.398 -12.688 1 93.19 166 LEU B N 1
ATOM 3644 C CA . LEU B 1 166 ? -1.698 -11.594 -13.211 1 93.19 166 LEU B CA 1
ATOM 3645 C C . LEU B 1 166 ? -3.188 -11.359 -13.438 1 93.19 166 LEU B C 1
ATOM 3647 O O . LEU B 1 166 ? -3.877 -10.844 -12.547 1 93.19 166 LEU B O 1
ATOM 3651 N N . SER B 1 167 ? -3.625 -11.734 -14.57 1 90.56 167 SER B N 1
ATOM 3652 C CA . SER B 1 167 ? -5.066 -11.844 -14.781 1 90.56 167 SER B CA 1
ATOM 3653 C C . SER B 1 167 ? -5.641 -13.055 -14.055 1 90.56 167 SER B C 1
ATOM 3655 O O . SER B 1 167 ? -5.023 -13.578 -13.125 1 90.56 167 SER B O 1
ATOM 3657 N N . ASN B 1 168 ? -6.895 -13.469 -14.367 1 89.62 168 ASN B N 1
ATOM 3658 C CA . ASN B 1 168 ? -7.488 -14.648 -13.75 1 89.62 168 ASN B CA 1
ATOM 3659 C C . ASN B 1 168 ? -6.773 -15.93 -14.188 1 89.62 168 ASN B C 1
ATOM 3661 O O . ASN B 1 168 ? -6.973 -16.406 -15.305 1 89.62 168 ASN B O 1
ATOM 3665 N N . VAL B 1 169 ? -5.988 -16.438 -13.258 1 93.62 169 VAL B N 1
ATOM 3666 C CA . VAL B 1 169 ? -5.215 -17.625 -13.562 1 93.62 169 VAL B CA 1
ATOM 3667 C C . VAL B 1 169 ? -6.07 -18.875 -13.328 1 93.62 169 VAL B C 1
ATOM 3669 O O . VAL B 1 169 ? -6.797 -18.953 -12.336 1 93.62 169 VAL B O 1
ATOM 3672 N N . TYR B 1 170 ? -5.98 -19.828 -14.266 1 93.75 170 TYR B N 1
ATOM 3673 C CA . TYR B 1 170 ? -6.699 -21.078 -14.086 1 93.75 170 TYR B CA 1
ATOM 3674 C C . TYR B 1 170 ? -5.836 -22.281 -14.484 1 93.75 170 TYR B C 1
ATOM 3676 O O . TYR B 1 170 ? -4.859 -22.125 -15.227 1 93.75 170 TYR B O 1
ATOM 3684 N N . GLY B 1 171 ? -6.168 -23.422 -13.938 1 96.56 171 GLY B N 1
ATOM 3685 C CA . GLY B 1 171 ? -5.43 -24.641 -14.266 1 96.56 171 GLY B CA 1
ATOM 3686 C C . GLY B 1 171 ? -5.391 -25.641 -13.125 1 96.56 171 GLY B C 1
ATOM 3687 O O . GLY B 1 171 ? -6.055 -25.453 -12.102 1 96.56 171 GLY B O 1
ATOM 3688 N N . PRO B 1 172 ? -4.641 -26.719 -13.305 1 96 172 PRO B N 1
ATOM 3689 C CA . PRO B 1 172 ? -4.547 -27.766 -12.289 1 96 172 PRO B CA 1
ATOM 3690 C C . PRO B 1 172 ? -4.07 -27.234 -10.938 1 96 172 PRO B C 1
ATOM 3692 O O . PRO B 1 172 ? -3.176 -26.391 -10.891 1 96 172 PRO B O 1
ATOM 3695 N N . ARG B 1 173 ? -4.707 -27.703 -9.852 1 95.06 173 ARG B N 1
ATOM 3696 C CA . ARG B 1 173 ? -4.371 -27.453 -8.453 1 95.06 173 ARG B CA 1
ATOM 3697 C C . ARG B 1 173 ? -5.004 -26.156 -7.961 1 95.06 173 ARG B C 1
ATOM 3699 O O . ARG B 1 173 ? -4.77 -25.734 -6.824 1 95.06 173 ARG B O 1
ATOM 3706 N N . GLN B 1 174 ? -5.805 -25.531 -8.828 1 93.81 174 GLN B N 1
ATOM 3707 C CA . GLN B 1 174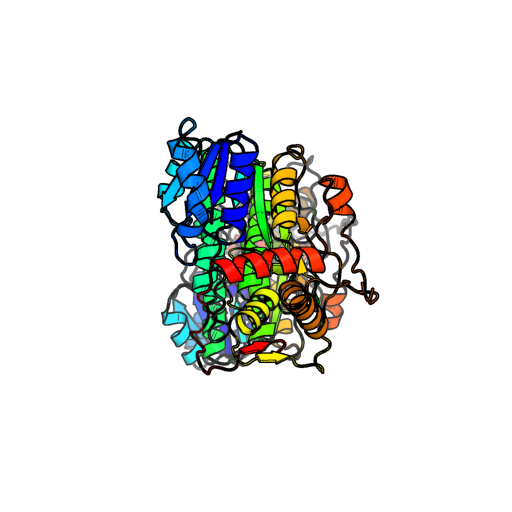 ? -6.57 -24.391 -8.344 1 93.81 174 GLN B CA 1
ATOM 3708 C C . GLN B 1 174 ? -7.711 -24.828 -7.43 1 93.81 174 GLN B C 1
ATOM 3710 O O . GLN B 1 174 ? -8.438 -25.766 -7.754 1 93.81 174 GLN B O 1
ATOM 3715 N N . ARG B 1 175 ? -7.766 -24.156 -6.32 1 84.19 175 ARG B N 1
ATOM 3716 C CA . ARG B 1 175 ? -8.922 -24.391 -5.465 1 84.19 175 ARG B CA 1
ATOM 3717 C C . ARG B 1 175 ? -10.164 -23.703 -6.02 1 84.19 175 ARG B C 1
ATOM 3719 O O . ARG B 1 175 ? -10.086 -22.578 -6.523 1 84.19 175 ARG B O 1
ATOM 3726 N N . PRO B 1 176 ? -11.266 -24.391 -5.953 1 74.81 176 PRO B N 1
ATOM 3727 C CA . PRO B 1 176 ? -12.492 -23.844 -6.52 1 74.81 176 PRO B CA 1
ATOM 3728 C C . PRO B 1 176 ? -13.156 -22.812 -5.598 1 74.81 176 PRO B C 1
ATOM 3730 O O . PRO B 1 176 ? -14.289 -23.031 -5.148 1 74.81 176 PRO B O 1
ATOM 3733 N N . HIS B 1 177 ? -12.453 -21.812 -5.266 1 66.75 177 HIS B N 1
ATOM 3734 C CA . HIS B 1 177 ? -13.023 -20.781 -4.406 1 66.75 177 HIS B CA 1
ATOM 3735 C C . HIS B 1 177 ? -12.82 -19.391 -5.008 1 66.75 177 HIS B C 1
ATOM 3737 O O . HIS B 1 177 ? -11.766 -19.109 -5.578 1 66.75 177 HIS B O 1
ATOM 3743 N N . GLY B 1 178 ? -13.898 -18.641 -4.93 1 57.69 178 GLY B N 1
ATOM 3744 C CA . GLY B 1 178 ? -13.859 -17.25 -5.34 1 57.69 178 GLY B CA 1
ATOM 3745 C C . GLY B 1 178 ? -14.062 -17.062 -6.832 1 57.69 178 GLY B C 1
ATOM 3746 O O . GLY B 1 178 ? -14.109 -18.031 -7.586 1 57.69 178 GLY B O 1
ATOM 3747 N N . VAL B 1 179 ? -14.273 -15.836 -7.227 1 50.69 179 VAL B N 1
ATOM 3748 C CA . VAL B 1 179 ? -14.625 -15.445 -8.586 1 50.69 179 VAL B CA 1
ATOM 3749 C C . VAL B 1 179 ? -13.484 -15.805 -9.539 1 50.69 179 VAL B C 1
ATOM 3751 O O . VAL B 1 179 ? -13.719 -16.266 -10.656 1 50.69 179 VAL B O 1
ATOM 3754 N N . ALA B 1 180 ? -12.336 -15.664 -9.117 1 60.59 180 ALA B N 1
ATOM 3755 C CA . ALA B 1 180 ? -11.195 -15.93 -9.984 1 60.59 180 ALA B CA 1
ATOM 3756 C C . ALA B 1 180 ? -11.141 -17.406 -10.391 1 60.59 180 ALA B C 1
ATOM 3758 O O . ALA B 1 180 ? -10.477 -17.75 -11.367 1 60.59 180 ALA B O 1
ATOM 3759 N N . ALA B 1 181 ? -12.07 -18.094 -9.812 1 76.5 181 ALA B N 1
ATOM 3760 C CA . ALA B 1 181 ? -11.992 -19.531 -10.047 1 76.5 181 ALA B CA 1
ATOM 3761 C C . ALA B 1 181 ? -13.188 -20.016 -10.852 1 76.5 181 ALA B C 1
ATOM 3763 O O . ALA B 1 181 ? -13.594 -21.172 -10.734 1 76.5 181 ALA B O 1
ATOM 3764 N N . LEU B 1 182 ? -13.695 -19.141 -11.719 1 81.56 182 LEU B N 1
ATOM 3765 C CA . LEU B 1 182 ? -14.906 -19.438 -12.461 1 81.56 182 LEU B CA 1
ATOM 3766 C C . LEU B 1 182 ? -14.734 -20.719 -13.289 1 81.56 182 LEU B C 1
ATOM 3768 O O . LEU B 1 182 ? -15.609 -21.594 -13.289 1 81.56 182 LEU B O 1
ATOM 3772 N N . ILE B 1 183 ? -13.656 -20.828 -13.938 1 88.44 183 ILE B N 1
ATOM 3773 C CA . ILE B 1 183 ? -13.414 -21.984 -14.797 1 88.44 183 ILE B CA 1
ATOM 3774 C C . ILE B 1 183 ? -13.375 -23.25 -13.953 1 88.44 183 ILE B C 1
ATOM 3776 O O . ILE B 1 183 ? -14.047 -24.234 -14.273 1 88.44 183 ILE B O 1
ATOM 3780 N N . THR B 1 184 ? -12.664 -23.188 -12.891 1 89.44 184 THR B N 1
ATOM 3781 C CA . THR B 1 184 ? -12.523 -24.359 -12.031 1 89.44 184 THR B CA 1
ATOM 3782 C C . THR B 1 184 ? -13.852 -24.703 -11.352 1 89.44 184 THR B C 1
ATOM 3784 O O . THR B 1 184 ? -14.203 -25.875 -11.219 1 89.44 184 THR B O 1
ATOM 3787 N N . ILE B 1 185 ? -14.531 -23.672 -10.961 1 87.38 185 ILE B N 1
ATOM 3788 C CA . ILE B 1 185 ? -15.82 -23.875 -10.297 1 87.38 185 ILE B CA 1
ATOM 3789 C C . ILE B 1 185 ? -16.797 -24.531 -11.266 1 87.38 185 ILE B C 1
ATOM 3791 O O . ILE B 1 185 ? -17.422 -25.547 -10.938 1 87.38 185 ILE B O 1
ATOM 3795 N N . LEU B 1 186 ? -16.953 -24 -12.398 1 87.75 186 LEU B N 1
ATOM 3796 C CA . LEU B 1 186 ? -17.891 -24.531 -13.391 1 87.75 186 LEU B CA 1
ATOM 3797 C C . LEU B 1 186 ? -17.453 -25.922 -13.852 1 87.75 186 LEU B C 1
ATOM 3799 O O . LEU B 1 186 ? -18.281 -26.828 -13.945 1 87.75 186 LEU B O 1
ATOM 3803 N N . ALA B 1 187 ? -16.219 -26.109 -14.141 1 91.31 187 ALA B N 1
ATOM 3804 C CA . ALA B 1 187 ? -15.695 -27.406 -14.57 1 91.31 187 ALA B CA 1
ATOM 3805 C C . ALA B 1 187 ? -15.938 -28.469 -13.5 1 91.31 187 ALA B C 1
ATOM 3807 O O . ALA B 1 187 ? -16.328 -29.594 -13.812 1 91.31 187 ALA B O 1
ATOM 3808 N N . SER B 1 188 ? -15.695 -28.094 -12.266 1 89.62 188 SER B N 1
ATOM 3809 C CA . SER B 1 188 ? -15.906 -29.031 -11.164 1 89.62 188 SER B CA 1
ATOM 3810 C C . SER B 1 188 ? -17.359 -29.469 -11.086 1 89.62 188 SER B C 1
ATOM 3812 O O . SER B 1 188 ? -17.656 -30.641 -10.859 1 89.62 188 SER B O 1
ATOM 3814 N N . ALA B 1 189 ? -18.203 -28.469 -11.234 1 87.06 189 ALA B N 1
ATOM 3815 C CA . ALA B 1 189 ? -19.641 -28.781 -11.195 1 87.06 189 ALA B CA 1
ATOM 3816 C C . ALA B 1 189 ? -20.016 -29.719 -12.336 1 87.06 189 ALA B C 1
ATOM 3818 O O . ALA B 1 189 ? -20.719 -30.703 -12.125 1 87.06 189 ALA B O 1
ATOM 3819 N N . MET B 1 190 ? -19.578 -29.453 -13.453 1 87.69 190 MET B N 1
ATOM 3820 C CA . MET B 1 190 ? -19.938 -30.219 -14.648 1 87.69 190 MET B CA 1
ATOM 3821 C C . MET B 1 190 ? -19.359 -31.625 -14.602 1 87.69 190 MET B C 1
ATOM 3823 O O . MET B 1 190 ? -20.016 -32.594 -14.977 1 87.69 190 MET B O 1
ATOM 3827 N N . VAL B 1 191 ? -18.125 -31.766 -14.094 1 86.81 191 VAL B N 1
ATOM 3828 C CA . VAL B 1 191 ? -17.438 -33.062 -14.008 1 86.81 191 VAL B CA 1
ATOM 3829 C C . VAL B 1 191 ? -18.125 -33.938 -12.969 1 86.81 191 VAL B C 1
ATOM 3831 O O . VAL B 1 191 ? -18.219 -35.156 -13.148 1 86.81 191 VAL B O 1
ATOM 3834 N N . THR B 1 192 ? -18.609 -33.312 -11.945 1 86.94 192 THR B N 1
ATOM 3835 C CA . THR B 1 192 ? -19.188 -34.094 -10.852 1 86.94 192 THR B CA 1
ATOM 3836 C C . THR B 1 192 ? -20.703 -34.219 -11.016 1 86.94 192 THR B C 1
ATOM 3838 O O . THR B 1 192 ? -21.359 -34.906 -10.227 1 86.94 192 THR B O 1
ATOM 3841 N N . GLY B 1 193 ? -21.266 -33.469 -11.875 1 83.25 193 GLY B N 1
ATOM 3842 C CA . GLY B 1 193 ? -22.703 -33.531 -12.117 1 83.25 193 GLY B CA 1
ATOM 3843 C C . GLY B 1 193 ? -23.5 -32.688 -11.156 1 83.25 193 GLY B C 1
ATOM 3844 O O . GLY B 1 193 ? -24.719 -32.875 -11 1 83.25 193 GLY B O 1
ATOM 3845 N N . ARG B 1 194 ? -22.906 -31.812 -10.5 1 84.19 194 ARG B N 1
ATOM 3846 C CA . ARG B 1 194 ? -23.594 -30.891 -9.609 1 84.19 194 ARG B CA 1
ATOM 3847 C C . ARG B 1 194 ? -24.328 -29.812 -10.414 1 84.19 194 ARG B C 1
ATOM 3849 O O . ARG B 1 194 ? -23.891 -29.438 -11.5 1 84.19 194 ARG B O 1
ATOM 3856 N N . PRO B 1 195 ? -25.438 -29.266 -9.805 1 83.19 195 PRO B N 1
ATOM 3857 C CA . PRO B 1 195 ? -26.156 -28.203 -10.5 1 83.19 195 PRO B CA 1
ATOM 3858 C C . PRO B 1 195 ? -25.344 -26.906 -10.594 1 83.19 195 PRO B C 1
ATOM 3860 O O . PRO B 1 195 ? -24.609 -26.578 -9.664 1 83.19 195 PRO B O 1
ATOM 3863 N N . TYR B 1 196 ? -25.453 -26.312 -11.719 1 82.31 196 TYR B N 1
ATOM 3864 C CA . TYR B 1 196 ? -24.797 -25.016 -11.938 1 82.31 196 TYR B CA 1
ATOM 3865 C C . TYR B 1 196 ? -25.672 -24.109 -12.805 1 82.31 196 TYR B C 1
ATOM 3867 O O . TYR B 1 196 ? -26.594 -24.578 -13.477 1 82.31 196 TYR B O 1
ATOM 3875 N N . VAL B 1 197 ? -25.547 -22.75 -12.57 1 78.19 197 VAL B N 1
ATOM 3876 C CA . VAL B 1 197 ? -26.234 -21.766 -13.406 1 78.19 197 VAL B CA 1
ATOM 3877 C C . VAL B 1 197 ? -25.203 -20.859 -14.094 1 78.19 197 VAL B C 1
ATOM 3879 O O . VAL B 1 197 ? -24.234 -20.438 -13.477 1 78.19 197 VAL B O 1
ATOM 3882 N N . VAL B 1 198 ? -25.359 -20.828 -15.391 1 77.5 198 VAL B N 1
ATOM 3883 C CA . VAL B 1 198 ? -24.578 -19.859 -16.156 1 77.5 198 VAL B CA 1
ATOM 3884 C C . VAL B 1 198 ? -25.453 -18.656 -16.516 1 77.5 198 VAL B C 1
ATOM 3886 O O . VAL B 1 198 ? -26.453 -18.812 -17.234 1 77.5 198 VAL B O 1
ATOM 3889 N N . ASN B 1 199 ? -25.172 -17.562 -15.828 1 65 199 ASN B N 1
ATOM 3890 C CA . ASN B 1 199 ? -25.938 -16.375 -16.188 1 65 199 ASN B CA 1
ATOM 3891 C C . ASN B 1 199 ? -25.516 -15.82 -17.531 1 65 199 ASN B C 1
ATOM 3893 O O . ASN B 1 199 ? -24.375 -15.406 -17.703 1 65 199 ASN B O 1
ATOM 3897 N N . ARG B 1 200 ? -26.391 -15.938 -18.531 1 57.72 200 ARG B N 1
ATOM 3898 C CA . ARG B 1 200 ? -26.141 -15.539 -19.922 1 57.72 200 ARG B CA 1
ATOM 3899 C C . ARG B 1 200 ? -26.125 -14.023 -20.062 1 57.72 200 ARG B C 1
ATOM 3901 O O . ARG B 1 200 ? -25.516 -13.484 -20.984 1 57.72 200 ARG B O 1
ATOM 3908 N N . ASP B 1 201 ? -26.969 -13.422 -19.219 1 51 201 ASP B N 1
ATOM 3909 C CA . ASP B 1 201 ? -27.156 -11.992 -19.391 1 51 201 ASP B CA 1
ATOM 3910 C C . ASP B 1 201 ? -25.938 -11.211 -18.922 1 51 201 ASP B C 1
ATOM 3912 O O . ASP B 1 201 ? -25.828 -10.008 -19.188 1 51 201 ASP B O 1
ATOM 3916 N N . HIS B 1 202 ? -25.203 -11.836 -18.219 1 54.16 202 HIS B N 1
ATOM 3917 C CA . HIS B 1 202 ? -24.125 -11 -17.703 1 54.16 202 HIS B CA 1
ATOM 3918 C C . HIS B 1 202 ? -22.859 -11.164 -18.531 1 54.16 202 HIS B C 1
ATOM 3920 O O . HIS B 1 202 ? -22.266 -12.25 -18.562 1 54.16 202 HIS B O 1
ATOM 3926 N N . ALA B 1 203 ? -22.906 -10.375 -19.562 1 55.56 203 ALA B N 1
ATOM 3927 C CA . ALA B 1 203 ? -21.891 -10.172 -20.594 1 55.56 203 ALA B CA 1
ATOM 3928 C C . ALA B 1 203 ? -20.562 -9.758 -19.984 1 55.56 203 ALA B C 1
ATOM 3930 O O . ALA B 1 203 ? -19.719 -9.156 -20.656 1 55.56 203 ALA B O 1
ATOM 3931 N N . ASP B 1 204 ? -20.312 -10.125 -18.719 1 72.44 204 ASP B N 1
ATOM 3932 C CA . ASP B 1 204 ? -19.016 -9.664 -18.266 1 72.44 204 ASP B CA 1
ATOM 3933 C C . ASP B 1 204 ? -17.906 -10.594 -18.75 1 72.44 204 ASP B C 1
ATOM 3935 O O . ASP B 1 204 ? -17.953 -11.805 -18.531 1 72.44 204 ASP B O 1
ATOM 3939 N N . ALA B 1 205 ? -17.156 -10.07 -19.609 1 80.19 205 ALA B N 1
ATOM 3940 C CA . ALA B 1 205 ? -16 -10.773 -20.141 1 80.19 205 ALA B CA 1
ATOM 3941 C C . ALA B 1 205 ? -14.758 -10.484 -19.297 1 80.19 205 ALA B C 1
ATOM 3943 O O . ALA B 1 205 ? -14.555 -9.359 -18.844 1 80.19 205 ALA B O 1
ATOM 3944 N N . HIS B 1 206 ? -14.094 -11.625 -19.016 1 83.81 206 HIS B N 1
ATOM 3945 C CA . HIS B 1 206 ? -12.859 -11.516 -18.25 1 83.81 206 HIS B CA 1
ATOM 3946 C C . HIS B 1 206 ? -11.695 -12.164 -18.984 1 83.81 206 HIS B C 1
ATOM 3948 O O . HIS B 1 206 ? -11.898 -12.984 -19.875 1 83.81 206 HIS B O 1
ATOM 3954 N N . ASP B 1 207 ? -10.555 -11.672 -18.641 1 87.94 207 ASP B N 1
ATOM 3955 C CA . ASP B 1 207 ? -9.336 -12.281 -19.156 1 87.94 207 ASP B CA 1
ATOM 3956 C C . ASP B 1 207 ? -8.883 -13.438 -18.281 1 87.94 207 ASP B C 1
ATOM 3958 O O . ASP B 1 207 ? -8.891 -13.328 -17.047 1 87.94 207 ASP B O 1
ATOM 3962 N N . PHE B 1 208 ? -8.578 -14.57 -18.953 1 90.56 208 PHE B N 1
ATOM 3963 C CA . PHE B 1 208 ? -8.055 -15.742 -18.25 1 90.56 208 PHE B CA 1
ATOM 3964 C C . PHE B 1 208 ? -6.707 -16.156 -18.828 1 90.56 208 PHE B C 1
ATOM 3966 O O . PHE B 1 208 ? -6.5 -16.078 -20.047 1 90.56 208 PHE B O 1
ATOM 3973 N N . VAL B 1 209 ? -5.871 -16.594 -18 1 93.62 209 VAL B N 1
ATOM 3974 C CA . VAL B 1 209 ? -4.555 -17.047 -18.422 1 93.62 209 VAL B CA 1
ATOM 3975 C C . VAL B 1 209 ? -4.238 -18.391 -17.766 1 93.62 209 VAL B C 1
ATOM 3977 O O . VAL B 1 209 ? -4.512 -18.594 -16.578 1 93.62 209 VAL B O 1
ATOM 3980 N N . TYR B 1 210 ? -3.76 -19.328 -18.594 1 96.38 210 TYR B N 1
ATOM 3981 C CA . TYR B 1 210 ? -3.465 -20.672 -18.125 1 96.38 210 TYR B CA 1
ATOM 3982 C C . TYR B 1 210 ? -2.244 -20.688 -17.219 1 96.38 210 TYR B C 1
ATOM 3984 O O . TYR B 1 210 ? -1.258 -20 -17.484 1 96.38 210 TYR B O 1
ATOM 3992 N N . VAL B 1 211 ? -2.25 -21.484 -16.172 1 97.81 211 VAL B N 1
ATOM 3993 C CA . VAL B 1 211 ? -1.241 -21.484 -15.125 1 97.81 211 VAL B CA 1
ATOM 3994 C C . VAL B 1 211 ? 0.123 -21.844 -15.719 1 97.81 211 VAL B C 1
ATOM 3996 O O . VAL B 1 211 ? 1.148 -21.312 -15.273 1 97.81 211 VAL B O 1
ATOM 3999 N N . GLY B 1 212 ? 0.166 -22.734 -16.688 1 98.38 212 GLY B N 1
ATOM 4000 C CA . GLY B 1 212 ? 1.431 -23.062 -17.328 1 98.38 212 GLY B CA 1
ATOM 4001 C C . GLY B 1 212 ? 2.113 -21.844 -17.938 1 98.38 212 GLY B C 1
ATOM 4002 O O . GLY B 1 212 ? 3.338 -21.719 -17.875 1 98.38 212 GLY B O 1
ATOM 4003 N N . ASP B 1 213 ? 1.365 -21 -18.562 1 97.75 213 ASP B N 1
ATOM 4004 C CA . ASP B 1 213 ? 1.891 -19.781 -19.141 1 97.75 213 ASP B CA 1
ATOM 4005 C C . ASP B 1 213 ? 2.359 -18.812 -18.047 1 97.75 213 ASP B C 1
ATOM 4007 O O . ASP B 1 213 ? 3.359 -18.109 -18.219 1 97.75 213 ASP B O 1
ATOM 4011 N N . VAL B 1 214 ? 1.628 -18.766 -16.953 1 97.75 214 VAL B N 1
ATOM 4012 C CA . VAL B 1 214 ? 1.994 -17.906 -15.828 1 97.75 214 VAL B CA 1
ATOM 4013 C C . VAL B 1 214 ? 3.338 -18.359 -15.258 1 97.75 214 VAL B C 1
ATOM 4015 O O . VAL B 1 214 ? 4.215 -17.531 -14.992 1 97.75 214 VAL B O 1
ATOM 4018 N N . VAL B 1 215 ? 3.492 -19.609 -15.094 1 98.81 215 VAL B N 1
ATOM 4019 C CA . VAL B 1 215 ? 4.73 -20.188 -14.578 1 98.81 215 VAL B CA 1
ATOM 4020 C C . VAL B 1 215 ? 5.891 -19.828 -15.508 1 98.81 215 VAL B C 1
ATOM 4022 O O . VAL B 1 215 ? 6.98 -19.484 -15.047 1 98.81 215 VAL B O 1
ATOM 4025 N N . ASP B 1 216 ? 5.66 -19.906 -16.812 1 98.56 216 ASP B N 1
ATOM 4026 C CA . ASP B 1 216 ? 6.684 -19.531 -17.766 1 98.56 216 ASP B CA 1
ATOM 4027 C C . ASP B 1 216 ? 7.109 -18.078 -17.578 1 98.56 216 ASP B C 1
ATOM 4029 O O . ASP B 1 216 ? 8.289 -17.75 -17.703 1 98.56 216 ASP B O 1
ATOM 4033 N N . ALA B 1 217 ? 6.18 -17.25 -17.328 1 98.38 217 ALA B N 1
ATOM 4034 C CA . ALA B 1 217 ? 6.48 -15.836 -17.062 1 98.38 217 ALA B CA 1
ATOM 4035 C C . ALA B 1 217 ? 7.383 -15.68 -15.844 1 98.38 217 ALA B C 1
ATOM 4037 O O . ALA B 1 217 ? 8.328 -14.883 -15.859 1 98.38 217 ALA B O 1
ATOM 4038 N N . PHE B 1 218 ? 7.098 -16.406 -14.781 1 98.88 218 PHE B N 1
ATOM 4039 C CA . PHE B 1 218 ? 7.918 -16.359 -13.578 1 98.88 218 PHE B CA 1
ATOM 4040 C C . PHE B 1 218 ? 9.352 -16.781 -13.883 1 98.88 218 PHE B C 1
ATOM 4042 O O . PHE B 1 218 ? 10.305 -16.141 -13.445 1 98.88 218 PHE B O 1
ATOM 4049 N N . VAL B 1 219 ? 9.523 -17.844 -14.648 1 98.75 219 VAL B N 1
ATOM 4050 C CA . VAL B 1 219 ? 10.844 -18.359 -14.984 1 98.75 219 VAL B CA 1
ATOM 4051 C C . VAL B 1 219 ? 11.609 -17.328 -15.812 1 98.75 219 VAL B C 1
ATOM 4053 O O . VAL B 1 219 ? 12.773 -17.031 -15.531 1 98.75 219 VAL B O 1
ATOM 4056 N N . ARG B 1 220 ? 10.969 -16.766 -16.766 1 98.44 220 ARG B N 1
ATOM 4057 C CA . ARG B 1 220 ? 11.617 -15.781 -17.641 1 98.44 220 ARG B CA 1
ATOM 4058 C C . ARG B 1 220 ? 12.008 -14.531 -16.844 1 98.44 220 ARG B C 1
ATOM 4060 O O . ARG B 1 220 ? 13.07 -13.953 -17.078 1 98.44 220 ARG B O 1
ATOM 4067 N N . ALA B 1 221 ? 11.148 -14.141 -15.961 1 98.56 221 ALA B N 1
ATOM 4068 C CA . ALA B 1 221 ? 11.422 -12.961 -15.141 1 98.56 221 ALA B CA 1
ATOM 4069 C C . ALA B 1 221 ? 12.688 -13.141 -14.312 1 98.56 221 ALA B C 1
ATOM 4071 O O . ALA B 1 221 ? 13.516 -12.242 -14.227 1 98.56 221 ALA B O 1
ATOM 4072 N N . ALA B 1 222 ? 12.859 -14.281 -13.727 1 98.25 222 ALA B N 1
ATOM 4073 C CA . ALA B 1 222 ? 14.016 -14.562 -12.883 1 98.25 222 ALA B CA 1
ATOM 4074 C C . ALA B 1 222 ? 15.312 -14.508 -13.688 1 98.25 222 ALA B C 1
ATOM 4076 O O . ALA B 1 222 ? 16.375 -14.156 -13.156 1 98.25 222 ALA B O 1
ATOM 4077 N N . HIS B 1 223 ? 15.211 -14.82 -14.953 1 97.38 223 HIS B N 1
ATOM 4078 C CA . HIS B 1 223 ? 16.406 -14.93 -15.789 1 97.38 223 HIS B CA 1
ATOM 4079 C C . HIS B 1 223 ? 16.672 -13.633 -16.547 1 97.38 223 HIS B C 1
ATOM 4081 O O . HIS B 1 223 ? 17.672 -13.508 -17.25 1 97.38 223 HIS B O 1
ATOM 4087 N N . ALA B 1 224 ? 15.797 -12.695 -16.406 1 97.94 224 ALA B N 1
ATOM 4088 C CA . ALA B 1 224 ? 16 -11.406 -17.062 1 97.94 224 ALA B CA 1
ATOM 4089 C C . ALA B 1 224 ? 17.25 -10.711 -16.516 1 97.94 224 ALA B C 1
ATOM 4091 O O . ALA B 1 224 ? 17.672 -10.984 -15.383 1 97.94 224 ALA B O 1
ATOM 4092 N N . PRO B 1 225 ? 17.844 -9.812 -17.281 1 97.62 225 PRO B N 1
ATOM 4093 C CA . PRO B 1 225 ? 18.969 -9.023 -16.766 1 97.62 225 PRO B CA 1
ATOM 4094 C C . PRO B 1 225 ? 18.625 -8.328 -15.445 1 97.62 225 PRO B C 1
ATOM 4096 O O . PRO B 1 225 ? 17.484 -7.914 -15.242 1 97.62 225 PRO B O 1
ATOM 4099 N N . ILE B 1 226 ? 19.656 -8.141 -14.625 1 97.44 226 ILE B N 1
ATOM 4100 C CA . ILE B 1 226 ? 19.453 -7.664 -13.258 1 97.44 226 ILE B CA 1
ATOM 4101 C C . ILE B 1 226 ? 18.891 -6.246 -13.289 1 97.44 226 ILE B C 1
ATOM 4103 O O . ILE B 1 226 ? 18.234 -5.812 -12.336 1 97.44 226 ILE B O 1
ATOM 4107 N N . ASP B 1 227 ? 19.047 -5.531 -14.367 1 96.12 227 ASP B N 1
ATOM 4108 C CA . ASP B 1 227 ? 18.547 -4.16 -14.461 1 96.12 227 ASP B CA 1
ATOM 4109 C C . ASP B 1 227 ? 17.094 -4.125 -14.898 1 96.12 227 ASP B C 1
ATOM 4111 O O . ASP B 1 227 ? 16.469 -3.062 -14.914 1 96.12 227 ASP B O 1
ATOM 4115 N N . THR B 1 228 ? 16.578 -5.32 -15.297 1 96.94 228 THR B N 1
ATOM 4116 C CA . THR B 1 228 ? 15.164 -5.402 -15.625 1 96.94 228 THR B CA 1
ATOM 4117 C C . THR B 1 228 ? 14.312 -5.344 -14.359 1 96.94 228 THR B C 1
ATOM 4119 O O . THR B 1 228 ? 14.383 -6.234 -13.508 1 96.94 228 THR B O 1
ATOM 4122 N N . VAL B 1 229 ? 13.617 -4.219 -14.219 1 96.69 229 VAL B N 1
ATOM 4123 C CA . VAL B 1 229 ? 12.719 -4.02 -13.086 1 96.69 229 VAL B CA 1
ATOM 4124 C C . VAL B 1 229 ? 11.375 -3.504 -13.578 1 96.69 229 VAL B C 1
ATOM 4126 O O . VAL B 1 229 ? 11.242 -3.078 -14.727 1 96.69 229 VAL B O 1
ATOM 4129 N N . GLY B 1 230 ? 10.344 -3.611 -12.742 1 94.5 230 GLY B N 1
ATOM 4130 C CA . GLY B 1 230 ? 9.055 -3.045 -13.102 1 94.5 230 GLY B CA 1
ATOM 4131 C C . GLY B 1 230 ? 7.922 -4.051 -13.047 1 94.5 230 GLY B C 1
ATOM 4132 O O . GLY B 1 230 ? 8.078 -5.145 -12.492 1 94.5 230 GLY B O 1
ATOM 4133 N N . THR B 1 231 ? 6.762 -3.604 -13.508 1 94.69 231 THR B N 1
ATOM 4134 C CA . THR B 1 231 ? 5.547 -4.414 -13.508 1 94.69 231 THR B CA 1
ATOM 4135 C C . THR B 1 231 ? 5.164 -4.812 -14.93 1 94.69 231 THR B C 1
ATOM 4137 O O . THR B 1 231 ? 5.172 -3.979 -15.836 1 94.69 231 THR B O 1
ATOM 4140 N N . TYR B 1 232 ? 4.844 -6.062 -15.094 1 95 232 TYR B N 1
ATOM 4141 C CA . TYR B 1 232 ? 4.512 -6.609 -16.406 1 95 232 TYR B CA 1
ATOM 4142 C C . TYR B 1 232 ? 3.184 -7.355 -16.359 1 95 232 TYR B C 1
ATOM 4144 O O . TYR B 1 232 ? 2.955 -8.18 -15.477 1 95 232 TYR B O 1
ATOM 4152 N N . ASP B 1 233 ? 2.34 -7.129 -17.328 1 93.25 233 ASP B N 1
ATOM 4153 C CA . ASP B 1 233 ? 1.035 -7.777 -17.406 1 93.25 233 ASP B CA 1
ATOM 4154 C C . ASP B 1 233 ? 1.16 -9.203 -17.938 1 93.25 233 ASP B C 1
ATOM 4156 O O . ASP B 1 233 ? 1.801 -9.43 -18.969 1 93.25 233 ASP B O 1
ATOM 4160 N N . ILE B 1 234 ? 0.604 -10.094 -17.219 1 95 234 ILE B N 1
ATOM 4161 C CA . ILE B 1 234 ? 0.522 -11.492 -17.625 1 95 234 ILE B CA 1
ATOM 4162 C C . ILE B 1 234 ? -0.938 -11.883 -17.844 1 95 234 ILE B C 1
ATOM 4164 O O . ILE B 1 234 ? -1.66 -12.18 -16.891 1 95 234 ILE B O 1
ATOM 4168 N N . SER B 1 235 ? -1.35 -11.891 -19.078 1 91.69 235 SER B N 1
ATOM 4169 C CA . SER B 1 235 ? -2.748 -12.109 -19.438 1 91.69 235 SER B CA 1
ATOM 4170 C C . SER B 1 235 ? -2.871 -13.047 -20.641 1 91.69 235 SER B C 1
ATOM 4172 O O . SER B 1 235 ? -1.89 -13.297 -21.344 1 91.69 235 SER B O 1
ATOM 4174 N N . GLY B 1 236 ? -4.078 -13.641 -20.766 1 87.75 236 GLY B N 1
ATOM 4175 C CA . GLY B 1 236 ? -4.355 -14.484 -21.922 1 87.75 236 GLY B CA 1
ATOM 4176 C C . GLY B 1 236 ? -4.668 -13.695 -23.172 1 87.75 236 GLY B C 1
ATOM 4177 O O . GLY B 1 236 ? -4.723 -14.258 -24.266 1 87.75 236 GLY B O 1
ATOM 4178 N N . SER B 1 237 ? -4.883 -12.469 -23 1 78.94 237 SER B N 1
ATOM 4179 C CA . SER B 1 237 ? -5.137 -11.508 -24.078 1 78.94 237 SER B CA 1
ATOM 4180 C C . SER B 1 237 ? -6.473 -11.773 -24.75 1 78.94 237 SER B C 1
ATOM 4182 O O . SER B 1 237 ? -6.629 -11.508 -25.953 1 78.94 237 SER B O 1
ATOM 4184 N N . THR B 1 238 ? -7.344 -12.453 -24.078 1 76.44 238 THR B N 1
ATOM 4185 C CA . THR B 1 238 ? -8.672 -12.719 -24.625 1 76.44 238 THR B CA 1
ATOM 4186 C C . THR B 1 238 ? -9.742 -12.539 -23.547 1 76.44 238 THR B C 1
ATOM 4188 O O . THR B 1 238 ? -9.555 -12.953 -22.406 1 76.44 238 THR B O 1
ATOM 4191 N N . GLN B 1 239 ? -10.773 -11.859 -23.938 1 83.19 239 GLN B N 1
ATOM 4192 C CA . GLN B 1 239 ? -11.922 -11.727 -23.047 1 83.19 239 GLN B CA 1
ATOM 4193 C C . GLN B 1 239 ? -12.898 -12.883 -23.25 1 83.19 239 GLN B C 1
ATOM 4195 O O . GLN B 1 239 ? -13.336 -13.148 -24.375 1 83.19 239 GLN B O 1
ATOM 4200 N N . ILE B 1 240 ? -13.172 -13.508 -22.172 1 83.94 240 ILE B N 1
ATOM 4201 C CA . ILE B 1 240 ? -13.953 -14.742 -22.203 1 83.94 240 ILE B CA 1
ATOM 4202 C C . ILE B 1 240 ? -15.18 -14.602 -21.312 1 83.94 240 ILE B C 1
ATOM 4204 O O . ILE B 1 240 ? -15.094 -14.078 -20.203 1 83.94 240 ILE B O 1
ATOM 4208 N N . THR B 1 241 ? -16.328 -15.016 -21.812 1 83.56 241 THR B N 1
ATOM 4209 C CA . THR B 1 241 ? -17.562 -14.984 -21.031 1 83.56 241 THR B CA 1
ATOM 4210 C C . THR B 1 241 ? -17.797 -16.328 -20.344 1 83.56 241 THR B C 1
ATOM 4212 O O . THR B 1 241 ? -17.156 -17.312 -20.672 1 83.56 241 THR B O 1
ATOM 4215 N N . ALA B 1 242 ? -18.797 -16.266 -19.422 1 85.38 242 ALA B N 1
ATOM 4216 C CA . ALA B 1 242 ? -19.172 -17.5 -18.766 1 85.38 242 ALA B CA 1
ATOM 4217 C C . ALA B 1 242 ? -19.719 -18.516 -19.766 1 85.38 242 ALA B C 1
ATOM 4219 O O . ALA B 1 242 ? -19.5 -19.719 -19.625 1 85.38 242 ALA B O 1
ATOM 4220 N N . THR B 1 243 ? -20.391 -18.016 -20.688 1 84.62 243 THR B N 1
ATOM 4221 C CA . THR B 1 243 ? -20.938 -18.859 -21.734 1 84.62 243 THR B CA 1
ATOM 4222 C C . THR B 1 243 ? -19.828 -19.531 -22.547 1 84.62 243 THR B C 1
ATOM 4224 O O . THR B 1 243 ? -19.906 -20.719 -22.875 1 84.62 243 THR B O 1
ATOM 4227 N N . ASP B 1 244 ? -18.812 -18.828 -22.875 1 84.62 244 ASP B N 1
ATOM 4228 C CA . ASP B 1 244 ? -17.656 -19.375 -23.562 1 84.62 244 ASP B CA 1
ATOM 4229 C C . ASP B 1 244 ? -17.016 -20.5 -22.75 1 84.62 244 ASP B C 1
ATOM 4231 O O . ASP B 1 244 ? -16.641 -21.531 -23.312 1 84.62 244 ASP B O 1
ATOM 4235 N N . ILE B 1 245 ? -16.891 -20.25 -21.531 1 89.19 245 ILE B N 1
ATOM 4236 C CA . ILE B 1 245 ? -16.266 -21.219 -20.625 1 89.19 245 ILE B CA 1
ATOM 4237 C C . ILE B 1 245 ? -17.109 -22.5 -20.594 1 89.19 245 ILE B C 1
ATOM 4239 O O . ILE B 1 245 ? -16.562 -23.594 -20.703 1 89.19 245 ILE B O 1
ATOM 4243 N N . HIS B 1 246 ? -18.375 -22.266 -20.484 1 88.5 246 HIS B N 1
ATOM 4244 C CA . HIS B 1 246 ? -19.281 -23.406 -20.438 1 88.5 246 HIS B CA 1
ATOM 4245 C C . HIS B 1 246 ? -19.156 -24.25 -21.703 1 88.5 246 HIS B C 1
ATOM 4247 O O . HIS B 1 246 ? -19.078 -25.484 -21.625 1 88.5 246 HIS B O 1
ATOM 4253 N N . HIS B 1 247 ? -19.172 -23.594 -22.75 1 88.62 247 HIS B N 1
ATOM 4254 C CA . HIS B 1 247 ? -19.078 -24.281 -24.031 1 88.62 247 HIS B CA 1
ATOM 4255 C C . HIS B 1 247 ? -17.766 -25.047 -24.156 1 88.62 247 HIS B C 1
ATOM 4257 O O . HIS B 1 247 ? -17.75 -26.188 -24.625 1 88.62 247 HIS B O 1
ATOM 4263 N N . ALA B 1 248 ? -16.719 -24.469 -23.797 1 90.31 248 ALA B N 1
ATOM 4264 C CA . ALA B 1 248 ? -15.406 -25.094 -23.875 1 90.31 248 ALA B CA 1
ATOM 4265 C C . ALA B 1 248 ? -15.336 -26.344 -22.984 1 90.31 248 ALA B C 1
ATOM 4267 O O . ALA B 1 248 ? -14.812 -27.375 -23.406 1 90.31 248 ALA B O 1
ATOM 4268 N N . ILE B 1 249 ? -15.883 -26.25 -21.844 1 92.94 249 ILE B N 1
ATOM 4269 C CA . ILE B 1 249 ? -15.867 -27.391 -20.906 1 92.94 249 ILE B CA 1
ATOM 4270 C C . ILE B 1 249 ? -16.734 -28.516 -21.469 1 92.94 249 ILE B C 1
ATOM 4272 O O . ILE B 1 249 ? -16.328 -29.672 -21.453 1 92.94 249 ILE B O 1
ATOM 4276 N N . ALA B 1 250 ? -17.906 -28.125 -21.922 1 90.62 250 ALA B N 1
ATOM 4277 C CA . ALA B 1 250 ? -18.828 -29.109 -22.484 1 90.62 250 ALA B CA 1
ATOM 4278 C C . ALA B 1 250 ? -18.172 -29.875 -23.641 1 90.62 250 ALA B C 1
ATOM 4280 O O . ALA B 1 250 ? -18.328 -31.094 -23.75 1 90.62 250 ALA B O 1
ATOM 4281 N N . THR B 1 251 ? -17.516 -29.172 -24.406 1 90.75 251 THR B N 1
ATOM 4282 C CA . THR B 1 251 ? -16.844 -29.766 -25.562 1 90.75 251 THR B CA 1
ATOM 4283 C C . THR B 1 251 ? -15.797 -30.797 -25.109 1 90.75 251 THR B C 1
ATOM 4285 O O . THR B 1 251 ? -15.719 -31.891 -25.672 1 90.75 251 THR B O 1
ATOM 4288 N N . VAL B 1 252 ? -15.039 -30.516 -24.172 1 88.75 252 VAL B N 1
ATOM 4289 C CA . VAL B 1 252 ? -14 -31.391 -23.641 1 88.75 252 VAL B CA 1
ATOM 4290 C C . VAL B 1 252 ? -14.641 -32.625 -23.031 1 88.75 252 VAL B C 1
ATOM 4292 O O . VAL B 1 252 ? -14.148 -33.75 -23.219 1 88.75 252 VAL B O 1
ATOM 4295 N N . LEU B 1 253 ? -15.727 -32.438 -22.391 1 86.75 253 LEU B N 1
ATOM 4296 C CA . LEU B 1 253 ? -16.375 -33.562 -21.719 1 86.75 253 LEU B CA 1
ATOM 4297 C C . LEU B 1 253 ? -17.062 -34.469 -22.719 1 86.75 253 LEU B C 1
ATOM 4299 O O . LEU B 1 253 ? -17.109 -35.688 -22.531 1 86.75 253 LEU B O 1
ATOM 4303 N N . ASP B 1 254 ? -17.75 -33.781 -23.688 1 80.69 254 ASP B N 1
ATOM 4304 C CA . ASP B 1 254 ? -18.375 -34.594 -24.75 1 80.69 254 ASP B CA 1
ATOM 4305 C C . ASP B 1 254 ? -17.344 -35.375 -25.531 1 80.69 254 ASP B C 1
ATOM 4307 O O . ASP B 1 254 ? -17.594 -36.531 -25.922 1 80.69 254 ASP B O 1
ATOM 4311 N N . ASP B 1 255 ? -16.328 -34.594 -25.906 1 65.38 255 ASP B N 1
ATOM 4312 C CA . ASP B 1 255 ? -15.234 -35.281 -26.594 1 65.38 255 ASP B CA 1
ATOM 4313 C C . ASP B 1 255 ? -14.711 -36.438 -25.75 1 65.38 255 ASP B C 1
ATOM 4315 O O . ASP B 1 255 ? -14.336 -37.5 -26.297 1 65.38 255 ASP B O 1
ATOM 4319 N N . ALA B 1 256 ? -14.602 -36.125 -24.516 1 53.81 256 ALA B N 1
ATOM 4320 C CA . ALA B 1 256 ? -14.18 -37.188 -23.625 1 53.81 256 ALA B CA 1
ATOM 4321 C C . ALA B 1 256 ? -15.211 -38.312 -23.594 1 53.81 256 ALA B C 1
ATOM 4323 O O . ALA B 1 256 ? -14.859 -39.5 -23.453 1 53.81 256 ALA B O 1
ATOM 4324 N N . ALA B 1 257 ? -16.453 -37.75 -23.688 1 49.88 257 ALA B N 1
ATOM 4325 C CA . ALA B 1 257 ? -17.5 -38.75 -23.812 1 49.88 257 ALA B CA 1
ATOM 4326 C C . ALA B 1 257 ? -17.641 -39.25 -25.25 1 49.88 257 ALA B C 1
ATOM 4328 O O . ALA B 1 257 ? -17.953 -40.406 -25.469 1 49.88 257 ALA B O 1
ATOM 4329 N N . SER B 1 258 ? -17.703 -38.156 -26.25 1 44.59 258 SER B N 1
ATOM 4330 C CA . SER B 1 258 ? -17.859 -38.5 -27.656 1 44.59 258 SER B CA 1
ATOM 4331 C C . SER B 1 258 ? -16.516 -38.594 -28.359 1 44.59 258 SER B C 1
ATOM 4333 O O . SER B 1 258 ? -15.586 -37.844 -28.031 1 44.59 258 SER B O 1
ATOM 4335 N N . THR B 1 259 ? -15.984 -39.562 -29.031 1 37.69 259 THR B N 1
ATOM 4336 C CA . THR B 1 259 ? -14.789 -39.656 -29.859 1 37.69 259 THR B CA 1
ATOM 4337 C C . THR B 1 259 ? -14.703 -38.438 -30.781 1 37.69 259 THR B C 1
ATOM 4339 O O . THR B 1 259 ? -13.734 -38.281 -31.531 1 37.69 259 THR B O 1
ATOM 4342 N N . GLY B 1 260 ? -15.883 -37.875 -31.328 1 30.48 260 GLY B N 1
ATOM 4343 C CA . GLY B 1 260 ? -15.836 -37.188 -32.625 1 30.48 260 GLY B CA 1
ATOM 4344 C C . GLY B 1 260 ? -15.289 -35.781 -32.531 1 30.48 260 GLY B C 1
ATOM 4345 O O . GLY B 1 260 ? -15.023 -35.281 -31.422 1 30.48 260 GLY B O 1
ATOM 4346 N N . ALA B 1 261 ? -15.719 -34.781 -33.688 1 33.81 261 ALA B N 1
ATOM 4347 C CA . ALA B 1 261 ? -15.172 -33.656 -34.438 1 33.81 261 ALA B CA 1
ATOM 4348 C C . ALA B 1 261 ? -15.391 -32.344 -33.688 1 33.81 261 ALA B C 1
ATOM 4350 O O . ALA B 1 261 ? -16.516 -32 -33.312 1 33.81 261 ALA B O 1
ATOM 4351 N N . THR B 1 262 ? -14.453 -31.688 -33.125 1 36.09 262 THR B N 1
ATOM 4352 C CA . THR B 1 262 ? -14.242 -30.438 -32.406 1 36.09 262 THR B CA 1
ATOM 4353 C C . THR B 1 262 ? -14.562 -29.234 -33.281 1 36.09 262 THR B C 1
ATOM 4355 O O . THR B 1 262 ? -13.93 -29.047 -34.344 1 36.09 262 THR B O 1
ATOM 4358 N N . GLY B 1 263 ? -15.852 -28.953 -33.594 1 30.75 263 GLY B N 1
ATOM 4359 C CA . GLY B 1 263 ? -16.047 -27.734 -34.375 1 30.75 263 GLY B CA 1
ATOM 4360 C C . GLY B 1 263 ? -15.531 -26.5 -33.688 1 30.75 263 GLY B C 1
ATOM 4361 O O . GLY B 1 263 ? -15.727 -26.328 -32.5 1 30.75 263 GLY B O 1
ATOM 4362 N N . GLU B 1 264 ? -14.469 -25.844 -34.094 1 35.97 264 GLU B N 1
ATOM 4363 C CA . GLU B 1 264 ? -13.742 -24.641 -33.75 1 35.97 264 GLU B CA 1
ATOM 4364 C C . GLU B 1 264 ? -14.633 -23.406 -33.844 1 35.97 264 GLU B C 1
ATOM 4366 O O . GLU B 1 264 ? -14.828 -22.859 -34.938 1 35.97 264 GLU B O 1
ATOM 4371 N N . GLU B 1 265 ? -15.836 -23.391 -33.344 1 36.31 265 GLU B N 1
ATOM 4372 C CA . GLU B 1 265 ? -16.453 -22.094 -33.594 1 36.31 265 GLU B CA 1
ATOM 4373 C C . GLU B 1 265 ? -15.625 -20.969 -32.969 1 36.31 265 GLU B C 1
ATOM 4375 O O . GLU B 1 265 ? -15.352 -20.969 -31.781 1 36.31 265 GLU B O 1
ATOM 4380 N N . ASN B 1 266 ? -14.812 -20.344 -33.719 1 36.72 266 ASN B N 1
ATOM 4381 C CA . ASN B 1 266 ? -13.914 -19.203 -33.594 1 36.72 266 ASN B CA 1
ATOM 4382 C C . ASN B 1 266 ? -14.664 -17.938 -33.156 1 36.72 266 ASN B C 1
ATOM 4384 O O . ASN B 1 266 ? -15.227 -17.234 -34 1 36.72 266 ASN B O 1
ATOM 4388 N N . ARG B 1 267 ? -15.492 -17.953 -32.156 1 39.97 267 ARG B N 1
ATOM 4389 C CA . ARG B 1 267 ? -15.938 -16.594 -31.859 1 39.97 267 ARG B CA 1
ATOM 4390 C C . ARG B 1 267 ? -14.758 -15.672 -31.594 1 39.97 267 ARG B C 1
ATOM 4392 O O . ARG B 1 267 ? -13.758 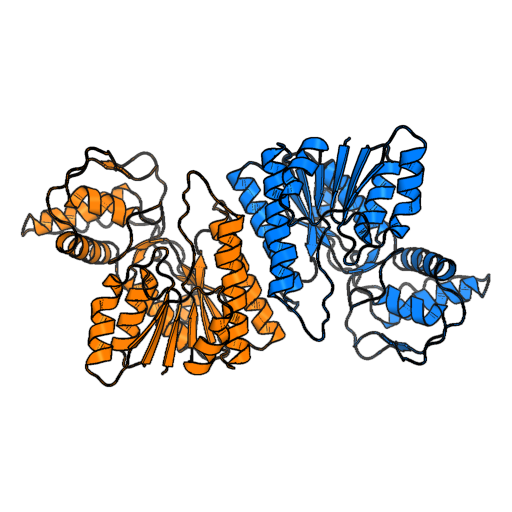-16.094 -31.016 1 39.97 267 ARG B O 1
ATOM 4399 N N . GLU B 1 268 ? -14.836 -14.586 -32.281 1 42.09 268 GLU B N 1
ATOM 4400 C CA . GLU B 1 268 ? -13.828 -13.531 -32.188 1 42.09 268 GLU B CA 1
ATOM 4401 C C . GLU B 1 268 ? -13.766 -12.953 -30.766 1 42.09 268 GLU B C 1
ATOM 4403 O O . GLU B 1 268 ? -14.742 -12.383 -30.281 1 42.09 268 GLU B O 1
ATOM 4408 N N . LEU B 1 269 ? -13.141 -13.617 -30 1 45.34 269 LEU B N 1
ATOM 4409 C CA . LEU B 1 269 ? -12.852 -13.109 -28.672 1 45.34 269 LEU B CA 1
ATOM 4410 C C . LEU B 1 269 ? -12.141 -11.758 -28.734 1 45.34 269 LEU B C 1
ATOM 4412 O O . LEU B 1 269 ? -11.367 -11.516 -29.672 1 45.34 269 LEU B O 1
ATOM 4416 N N . SER B 1 270 ? -12.805 -10.727 -28.188 1 45.34 270 SER B N 1
ATOM 4417 C CA . SER B 1 270 ? -12.133 -9.43 -28.172 1 45.34 270 SER B CA 1
ATOM 4418 C C . SER B 1 270 ? -10.734 -9.547 -27.562 1 45.34 270 SER B C 1
ATOM 4420 O O . SER B 1 270 ? -10.555 -10.219 -26.547 1 45.34 270 SER B O 1
ATOM 4422 N N . GLU B 1 271 ? -9.797 -9.398 -28.438 1 46.84 271 GLU B N 1
ATOM 4423 C CA . GLU B 1 271 ? -8.391 -9.422 -28.031 1 46.84 271 GLU B CA 1
ATOM 4424 C C . GLU B 1 271 ? -8.039 -8.203 -27.188 1 46.84 271 GLU B C 1
ATOM 4426 O O . GLU B 1 271 ? -8.43 -7.078 -27.516 1 46.84 271 GLU B O 1
ATOM 4431 N N . LYS B 1 272 ? -7.941 -8.352 -25.984 1 54.59 272 LYS B N 1
ATOM 4432 C CA . LYS B 1 272 ? -7.34 -7.277 -25.188 1 54.59 272 LYS B CA 1
ATOM 4433 C C . LYS B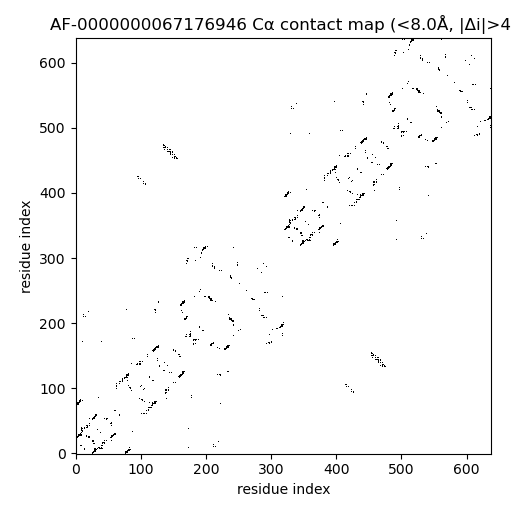 1 272 ? -5.859 -7.113 -25.531 1 54.59 272 LYS B C 1
ATOM 4435 O O . LYS B 1 272 ? -5.188 -8.086 -25.875 1 54.59 272 LYS B O 1
ATOM 4440 N N . LYS B 1 273 ? -5.465 -5.891 -25.547 1 52.69 273 LYS B N 1
ATOM 4441 C CA . LYS B 1 273 ? -4.129 -5.414 -25.891 1 52.69 273 LYS B CA 1
ATOM 4442 C C . LYS B 1 273 ? -3.062 -6.121 -25.062 1 52.69 273 LYS B C 1
ATOM 4444 O O . LYS B 1 273 ? -3.141 -6.145 -23.828 1 52.69 273 LYS B O 1
ATOM 4449 N N . ILE B 1 274 ? -2.389 -7.074 -25.766 1 54.66 274 ILE B N 1
ATOM 4450 C CA . ILE B 1 274 ? -1.15 -7.613 -25.219 1 54.66 274 ILE B CA 1
ATOM 4451 C C . ILE B 1 274 ? -0.274 -6.473 -24.703 1 54.66 274 ILE B C 1
ATOM 4453 O O . ILE B 1 274 ? -0.082 -5.469 -25.406 1 54.66 274 ILE B O 1
ATOM 4457 N N . ASP B 1 275 ? 0.037 -6.648 -23.422 1 68.06 275 ASP B N 1
ATOM 4458 C CA . ASP B 1 275 ? 1.006 -5.664 -22.953 1 68.06 275 ASP B CA 1
ATOM 4459 C C . ASP B 1 275 ? 2.326 -5.785 -23.719 1 68.06 275 ASP B C 1
ATOM 4461 O O . ASP B 1 275 ? 3.139 -6.664 -23.422 1 68.06 275 ASP B O 1
ATOM 4465 N N . VAL B 1 276 ? 2.578 -5.082 -24.719 1 72.31 276 VAL B N 1
ATOM 4466 C CA . VAL B 1 276 ? 3.742 -5.055 -25.594 1 72.31 276 VAL B CA 1
ATOM 4467 C C . VAL B 1 276 ? 5.02 -4.988 -24.75 1 72.31 276 VAL B C 1
ATOM 4469 O O . VAL B 1 276 ? 6.031 -5.598 -25.109 1 72.31 276 VAL B O 1
ATOM 4472 N N . ASN B 1 277 ? 4.887 -4.508 -23.734 1 83.81 277 ASN B N 1
ATOM 4473 C CA . ASN B 1 277 ? 6.062 -4.359 -22.891 1 83.81 277 ASN B CA 1
ATOM 4474 C C . ASN B 1 277 ? 6.508 -5.695 -22.312 1 83.81 277 ASN B C 1
ATOM 4476 O O . ASN B 1 277 ? 7.703 -5.988 -22.25 1 83.81 277 ASN B O 1
ATOM 4480 N N . THR B 1 278 ? 5.668 -6.539 -22.031 1 91.25 278 THR B N 1
ATOM 4481 C CA . THR B 1 278 ? 5.984 -7.844 -21.453 1 91.25 278 THR B CA 1
ATOM 4482 C C . THR B 1 278 ? 6.68 -8.734 -22.484 1 91.25 278 THR B C 1
ATOM 4484 O O . THR B 1 278 ? 7.672 -9.391 -22.172 1 91.25 278 THR B O 1
ATOM 4487 N N . GLU B 1 279 ? 6.133 -8.703 -23.719 1 90.75 279 GLU B N 1
ATOM 4488 C CA . GLU B 1 279 ? 6.719 -9.508 -24.781 1 90.75 279 GLU B CA 1
ATOM 4489 C C . GLU B 1 279 ? 8.133 -9.047 -25.109 1 90.75 279 GLU B C 1
ATOM 4491 O O . GLU B 1 279 ? 9.047 -9.867 -25.25 1 90.75 279 GLU B O 1
ATOM 4496 N N . TYR B 1 280 ? 8.297 -7.867 -25.156 1 90.44 280 TYR B N 1
ATOM 4497 C CA . TYR B 1 280 ? 9.586 -7.309 -25.531 1 90.44 280 TYR B CA 1
ATOM 4498 C C . TYR B 1 280 ? 10.617 -7.492 -24.422 1 90.44 280 TYR B C 1
ATOM 4500 O O . TYR B 1 280 ? 11.758 -7.895 -24.688 1 90.44 280 TYR B O 1
ATOM 4508 N N . THR B 1 281 ? 10.281 -7.277 -23.234 1 95.06 281 THR B N 1
ATOM 4509 C CA . THR B 1 281 ? 11.242 -7.223 -22.141 1 95.06 281 THR B CA 1
ATOM 4510 C C . THR B 1 281 ? 11.492 -8.617 -21.562 1 95.06 281 THR B C 1
ATOM 4512 O O . THR B 1 281 ? 12.633 -8.977 -21.266 1 95.06 281 THR B O 1
ATOM 4515 N N . LEU B 1 282 ? 10.438 -9.43 -21.438 1 96.94 282 LEU B N 1
ATOM 4516 C CA . LEU B 1 282 ? 10.586 -10.734 -20.812 1 96.94 282 LEU B CA 1
ATOM 4517 C C . LEU B 1 282 ? 10.555 -11.844 -21.859 1 96.94 282 LEU B C 1
ATOM 4519 O O . LEU B 1 282 ? 10.781 -13.016 -21.531 1 96.94 282 LEU B O 1
ATOM 4523 N N . GLY B 1 283 ? 10.242 -11.469 -23.141 1 96.12 283 GLY B N 1
ATOM 4524 C CA . GLY B 1 283 ? 10.094 -12.5 -24.156 1 96.12 283 GLY B CA 1
ATOM 4525 C C . GLY B 1 283 ? 8.945 -13.445 -23.891 1 96.12 283 GLY B C 1
ATOM 4526 O O . GLY B 1 283 ? 9.07 -14.656 -24.078 1 96.12 283 GLY B O 1
ATOM 4527 N N . TRP B 1 284 ? 7.863 -12.922 -23.406 1 96.44 284 TRP B N 1
ATOM 4528 C CA . TRP B 1 284 ? 6.766 -13.773 -22.953 1 96.44 284 TRP B CA 1
ATOM 4529 C C . TRP B 1 284 ? 5.488 -13.469 -23.719 1 96.44 284 TRP B C 1
ATOM 4531 O O . TRP B 1 284 ? 5.164 -12.305 -23.969 1 96.44 284 TRP B O 1
ATOM 4541 N N . LYS B 1 285 ? 4.801 -14.445 -24.125 1 94.38 285 LYS B N 1
ATOM 4542 C CA . LYS B 1 285 ? 3.434 -14.43 -24.625 1 94.38 285 LYS B CA 1
ATOM 4543 C C . LYS B 1 285 ? 2.691 -15.703 -24.25 1 94.38 285 LYS B C 1
ATOM 4545 O O . LYS B 1 285 ? 3.305 -16.766 -24.109 1 94.38 285 LYS B O 1
ATOM 4550 N N . PRO B 1 286 ? 1.408 -15.531 -24.016 1 94.31 286 PRO B N 1
ATOM 4551 C CA . PRO B 1 286 ? 0.686 -16.766 -23.734 1 94.31 286 PRO B CA 1
ATOM 4552 C C . PRO B 1 286 ? 0.725 -17.766 -24.891 1 94.31 286 PRO B C 1
ATOM 4554 O O . PRO B 1 286 ? 0.644 -17.359 -26.047 1 94.31 286 PRO B O 1
ATOM 4557 N N . ARG B 1 287 ? 0.873 -19.062 -24.562 1 95.12 287 ARG B N 1
ATOM 4558 C CA . ARG B 1 287 ? 0.992 -20.078 -25.594 1 95.12 287 ARG B CA 1
ATOM 4559 C C . ARG B 1 287 ? -0.166 -21.062 -25.531 1 95.12 287 ARG B C 1
ATOM 4561 O O . ARG B 1 287 ? -0.474 -21.734 -26.531 1 95.12 287 ARG B O 1
ATOM 4568 N N . VAL B 1 288 ? -0.78 -21.188 -24.406 1 95.44 288 VAL B N 1
ATOM 4569 C CA . VAL B 1 288 ? -1.864 -22.156 -24.234 1 95.44 288 VAL B CA 1
ATOM 4570 C C . VAL B 1 288 ? -3.209 -21.469 -24.438 1 95.44 288 VAL B C 1
ATOM 4572 O O . VAL B 1 288 ? -3.584 -20.578 -23.656 1 95.44 288 VAL B O 1
ATOM 4575 N N . GLY B 1 289 ? -3.883 -21.859 -25.453 1 90.5 289 GLY B N 1
ATOM 4576 C CA . GLY B 1 289 ? -5.211 -21.312 -25.688 1 90.5 289 GLY B CA 1
ATOM 4577 C C . GLY B 1 289 ? -6.254 -21.812 -24.719 1 90.5 289 GLY B C 1
ATOM 4578 O O . GLY B 1 289 ? -5.988 -22.734 -23.938 1 90.5 289 GLY B O 1
ATOM 4579 N N . LEU B 1 290 ? -7.438 -21.234 -24.781 1 89.94 290 LEU B N 1
ATOM 4580 C CA . LEU B 1 290 ? -8.492 -21.531 -23.812 1 89.94 290 LEU B CA 1
ATOM 4581 C C . LEU B 1 290 ? -8.883 -23 -23.859 1 89.94 290 LEU B C 1
ATOM 4583 O O . LEU B 1 290 ? -8.977 -23.656 -22.812 1 89.94 290 LEU B O 1
ATOM 4587 N N . ALA B 1 291 ? -9.102 -23.484 -25.031 1 89.88 291 ALA B N 1
ATOM 4588 C CA . ALA B 1 291 ? -9.562 -24.859 -25.188 1 89.88 291 ALA B CA 1
ATOM 4589 C C . ALA B 1 291 ? -8.562 -25.844 -24.578 1 89.88 291 ALA B C 1
ATOM 4591 O O . ALA B 1 291 ? -8.953 -26.75 -23.828 1 89.88 291 ALA B O 1
ATOM 4592 N N . ARG B 1 292 ? -7.316 -25.703 -24.938 1 94.38 292 ARG B N 1
ATOM 4593 C CA . ARG B 1 292 ? -6.273 -26.594 -24.438 1 94.38 292 ARG B CA 1
ATOM 4594 C C . ARG B 1 292 ? -6.125 -26.469 -22.922 1 94.38 292 ARG B C 1
ATOM 4596 O O . ARG B 1 292 ? -5.973 -27.469 -22.219 1 94.38 292 ARG B O 1
ATOM 4603 N N . GLY B 1 293 ? -6.129 -25.25 -22.422 1 95.88 293 GLY B N 1
ATOM 4604 C CA . GLY B 1 293 ? -6.039 -25.047 -20.984 1 95.88 293 GLY B CA 1
ATOM 4605 C C . GLY B 1 293 ? -7.188 -25.672 -20.203 1 95.88 293 GLY B C 1
ATOM 4606 O O . GLY B 1 293 ? -6.98 -26.266 -19.141 1 95.88 293 GLY B O 1
ATOM 4607 N N . ILE B 1 294 ? -8.328 -25.5 -20.734 1 94.69 294 ILE B N 1
ATOM 4608 C CA . ILE B 1 294 ? -9.516 -26.078 -20.109 1 94.69 294 ILE B CA 1
ATOM 4609 C C . ILE B 1 294 ? -9.422 -27.609 -20.125 1 94.69 294 ILE B C 1
ATOM 4611 O O . ILE B 1 294 ? -9.766 -28.266 -19.141 1 94.69 294 ILE B O 1
ATOM 4615 N N . ARG B 1 295 ? -8.953 -28.156 -21.219 1 95.06 295 ARG B N 1
ATOM 4616 C CA . ARG B 1 295 ? -8.781 -29.594 -21.281 1 95.06 295 ARG B CA 1
ATOM 4617 C C . ARG B 1 295 ? -7.859 -30.094 -20.172 1 95.06 295 ARG B C 1
ATOM 4619 O O . ARG B 1 295 ? -8.18 -31.062 -19.469 1 95.06 295 ARG B O 1
ATOM 4626 N N . HIS B 1 296 ? -6.703 -29.453 -20.031 1 95.88 296 HIS B N 1
ATOM 4627 C CA . HIS B 1 296 ? -5.766 -29.812 -18.984 1 95.88 296 HIS B CA 1
ATOM 4628 C C . HIS B 1 296 ? -6.414 -29.719 -17.609 1 95.88 296 HIS B C 1
ATOM 4630 O O . HIS B 1 296 ? -6.176 -30.562 -16.734 1 95.88 296 HIS B O 1
ATOM 4636 N N . THR B 1 297 ? -7.234 -28.703 -17.391 1 95.31 297 THR B N 1
ATOM 4637 C CA . THR B 1 297 ? -7.898 -28.453 -16.109 1 95.31 297 THR B CA 1
ATOM 4638 C C . THR B 1 297 ? -8.938 -29.531 -15.828 1 95.31 297 THR B C 1
ATOM 4640 O O . THR B 1 297 ? -8.992 -30.094 -14.727 1 95.31 297 THR B O 1
ATOM 4643 N N . VAL B 1 298 ? -9.711 -29.812 -16.844 1 93.44 298 VAL B N 1
ATOM 4644 C CA . VAL B 1 298 ? -10.758 -30.828 -16.719 1 93.44 298 VAL B CA 1
ATOM 4645 C C . VAL B 1 298 ? -10.125 -32.188 -16.469 1 93.44 298 VAL B C 1
ATOM 4647 O O . VAL B 1 298 ? -10.594 -32.969 -15.609 1 93.44 298 VAL B O 1
ATOM 4650 N N . ASP B 1 299 ? -9.047 -32.562 -17.203 1 93.62 299 ASP B N 1
ATOM 4651 C CA . ASP B 1 299 ? -8.344 -33.812 -17 1 93.62 299 ASP B CA 1
ATOM 4652 C C . ASP B 1 299 ? -7.875 -33.938 -15.562 1 93.62 299 ASP B C 1
ATOM 4654 O O . ASP B 1 299 ? -8.016 -35 -14.953 1 93.62 299 ASP B O 1
ATOM 4658 N N . TRP B 1 300 ? -7.328 -32.938 -15.023 1 94 300 TRP B N 1
ATOM 4659 C CA . TRP B 1 300 ? -6.883 -32.906 -13.633 1 94 300 TRP B CA 1
ATOM 4660 C C . TRP B 1 300 ? -8.055 -33.125 -12.68 1 94 300 TRP B C 1
ATOM 4662 O O . TRP B 1 300 ? -7.965 -33.906 -11.734 1 94 300 TRP B O 1
ATOM 4672 N N . LEU B 1 301 ? -9.133 -32.438 -12.898 1 91.19 301 LEU B N 1
ATOM 4673 C CA . LEU B 1 301 ? -10.312 -32.562 -12.047 1 91.19 301 LEU B CA 1
ATOM 4674 C C . LEU B 1 301 ? -10.867 -33.969 -12.07 1 91.19 301 LEU B C 1
ATOM 4676 O O . LEU B 1 301 ? -11.258 -34.5 -11.031 1 91.19 301 LEU B O 1
ATOM 4680 N N . CYS B 1 302 ? -10.875 -34.594 -13.227 1 88.88 302 CYS B N 1
ATOM 4681 C CA . CYS B 1 302 ? -11.391 -35.938 -13.367 1 88.88 302 CYS B CA 1
ATOM 4682 C C . CYS B 1 302 ? -10.547 -36.938 -12.578 1 88.88 302 CYS B C 1
ATOM 4684 O O . CYS B 1 302 ? -11.062 -37.938 -12.07 1 88.88 302 CYS B O 1
ATOM 4686 N N . THR B 1 303 ? -9.281 -36.625 -12.477 1 88.19 303 THR B N 1
ATOM 4687 C CA . THR B 1 303 ? -8.383 -37.531 -11.758 1 88.19 303 THR B CA 1
ATOM 4688 C C . THR B 1 303 ? -8.461 -37.281 -10.258 1 88.19 303 THR B C 1
ATOM 4690 O O . THR B 1 303 ? -8.203 -38.188 -9.453 1 88.19 303 THR B O 1
ATOM 4693 N N . THR B 1 304 ? -8.797 -36.125 -9.852 1 86.62 304 THR B N 1
ATOM 4694 C CA . THR B 1 304 ? -8.719 -35.75 -8.453 1 86.62 304 THR B CA 1
ATOM 4695 C C . THR B 1 304 ? -10.086 -35.844 -7.785 1 86.62 304 THR B C 1
ATOM 4697 O O . THR B 1 304 ? -10.18 -36.062 -6.578 1 86.62 304 THR B O 1
ATOM 4700 N N . LEU B 1 305 ? -11.094 -35.531 -8.57 1 81.94 305 LEU B N 1
ATOM 4701 C CA . LEU B 1 305 ? -12.43 -35.531 -7.984 1 81.94 305 LEU B CA 1
ATOM 4702 C C . LEU B 1 305 ? -13.094 -36.906 -8.109 1 81.94 305 LEU B C 1
ATOM 4704 O O . LEU B 1 305 ? -12.898 -37.594 -9.102 1 81.94 305 LEU B O 1
ATOM 4708 N N . GLU B 1 306 ? -13.531 -37.469 -6.961 1 65.06 306 GLU B N 1
ATOM 4709 C CA . GLU B 1 306 ? -14.32 -38.688 -7.008 1 65.06 306 GLU B CA 1
ATOM 4710 C C . GLU B 1 306 ? -15.68 -38.469 -7.656 1 65.06 306 GLU B C 1
ATOM 4712 O O . GLU B 1 306 ? -16.328 -37.438 -7.391 1 65.06 306 GLU B O 1
ATOM 4717 N N . PRO B 1 307 ? -15.844 -39.312 -8.664 1 52.09 307 PRO B N 1
ATOM 4718 C CA . PRO B 1 307 ? -17.188 -39.281 -9.266 1 52.09 307 PRO B CA 1
ATOM 4719 C C . PRO B 1 307 ? -18.297 -39.5 -8.242 1 52.09 307 PRO B C 1
ATOM 4721 O O . PRO B 1 307 ? -18.109 -40.25 -7.273 1 52.09 307 PRO B O 1
ATOM 4724 N N . GLY B 1 308 ? -19.438 -38.531 -7.922 1 50.72 308 GLY B N 1
ATOM 4725 C CA . GLY B 1 308 ? -20.656 -38.875 -7.188 1 50.72 308 GLY B CA 1
ATOM 4726 C C . GLY B 1 308 ? -20.969 -37.906 -6.066 1 50.72 308 GLY B C 1
ATOM 4727 O O . GLY B 1 308 ? -21.922 -38.094 -5.324 1 50.72 308 GLY B O 1
ATOM 4728 N N . TYR B 1 309 ? -20.016 -37.344 -5.387 1 44.5 309 TYR B N 1
ATOM 4729 C CA . TYR B 1 309 ? -20.594 -36.719 -4.215 1 44.5 309 TYR B CA 1
ATOM 4730 C C . TYR B 1 309 ? -21.438 -35.5 -4.613 1 44.5 309 TYR B C 1
ATOM 4732 O O . TYR B 1 309 ? -20.891 -34.406 -4.812 1 44.5 309 TYR B O 1
ATOM 4740 N N . ALA B 1 310 ? -22.438 -35.719 -5.289 1 41.47 310 ALA B N 1
ATOM 4741 C CA . ALA B 1 310 ? -23.469 -34.781 -5.668 1 41.47 310 ALA B CA 1
ATOM 4742 C C . ALA B 1 310 ? -23.922 -33.938 -4.469 1 41.47 310 ALA B C 1
ATOM 4744 O O . ALA B 1 310 ? -24.594 -34.438 -3.572 1 41.47 310 ALA B O 1
ATOM 4745 N N . THR B 1 311 ? -23.109 -33.062 -3.92 1 44.22 311 THR B N 1
ATOM 4746 C CA . THR B 1 311 ? -23.828 -32.188 -2.98 1 44.22 311 THR B CA 1
ATOM 4747 C C . THR B 1 311 ? -24.766 -31.25 -3.719 1 44.22 311 THR B C 1
ATOM 4749 O O . THR B 1 311 ? -24.531 -30.922 -4.883 1 44.22 311 THR B O 1
ATOM 4752 N N . THR B 1 312 ? -26.094 -31.156 -3.322 1 43.84 312 THR B N 1
ATOM 4753 C CA . THR B 1 312 ? -27.266 -30.453 -3.832 1 43.84 312 THR B CA 1
ATOM 4754 C C . THR B 1 312 ? -26.984 -28.953 -3.953 1 43.84 312 THR B C 1
ATOM 4756 O O . THR B 1 312 ? -27.844 -28.203 -4.406 1 43.84 312 THR B O 1
ATOM 4759 N N . ASP B 1 313 ? -25.906 -28.531 -3.656 1 46.72 313 ASP B N 1
ATOM 4760 C CA . ASP B 1 313 ? -25.828 -27.062 -3.664 1 46.72 313 ASP B CA 1
ATOM 4761 C C . ASP B 1 313 ? -25.5 -26.547 -5.059 1 46.72 313 ASP B C 1
ATOM 4763 O O . ASP B 1 313 ? -24.578 -27.031 -5.707 1 46.72 313 ASP B O 1
ATOM 4767 N N . VAL B 1 314 ? -26.484 -25.828 -5.641 1 43.34 314 VAL B N 1
ATOM 4768 C CA . VAL B 1 314 ? -26.375 -25.203 -6.953 1 43.34 314 VAL B CA 1
ATOM 4769 C C . VAL B 1 314 ? -25.219 -24.188 -6.949 1 43.34 314 VAL B C 1
ATOM 4771 O O . VAL B 1 314 ? -25.156 -23.328 -6.074 1 43.34 314 VAL B O 1
ATOM 4774 N N . ILE B 1 315 ? -24.203 -24.406 -7.695 1 50.12 315 ILE B N 1
ATOM 4775 C CA . ILE B 1 315 ? -23.125 -23.453 -7.883 1 50.12 315 ILE B CA 1
ATOM 4776 C C . ILE B 1 315 ? -23.5 -22.453 -8.969 1 50.12 315 ILE B C 1
ATOM 4778 O O . ILE B 1 315 ? -23.922 -22.844 -10.062 1 50.12 315 ILE B O 1
ATOM 4782 N N . ALA B 1 316 ? -23.766 -21.203 -8.664 1 45.75 316 ALA B N 1
ATOM 4783 C CA . ALA B 1 316 ? -24.047 -20.156 -9.641 1 45.75 316 ALA B CA 1
ATOM 4784 C C . ALA B 1 316 ? -22.75 -19.594 -10.219 1 45.75 316 ALA B C 1
ATOM 4786 O O . ALA B 1 316 ? -21.875 -19.125 -9.477 1 45.75 316 ALA B O 1
ATOM 4787 N N . ALA B 1 317 ? -22.547 -19.812 -11.414 1 46.31 317 ALA B N 1
ATOM 4788 C CA . ALA B 1 317 ? -21.391 -19.312 -12.156 1 46.31 317 ALA B CA 1
ATOM 4789 C C . ALA B 1 317 ? -21.75 -18.031 -12.914 1 46.31 317 ALA B C 1
ATOM 4791 O O . ALA B 1 317 ? -22.766 -17.969 -13.594 1 46.31 317 ALA B O 1
ATOM 4792 N N . GLY B 1 318 ? -21.062 -16.844 -12.75 1 41.75 318 GLY B N 1
ATOM 4793 C CA . GLY B 1 318 ? -21.234 -15.594 -13.477 1 41.75 318 GLY B CA 1
ATOM 4794 C C . GLY B 1 318 ? -21.922 -14.523 -12.656 1 41.75 318 GLY B C 1
ATOM 4795 O O . GLY B 1 318 ? -22.375 -13.508 -13.203 1 41.75 318 GLY B O 1
ATOM 4796 N N . ALA B 1 319 ? -22.219 -14.773 -11.383 1 35.59 319 ALA B N 1
ATOM 4797 C CA . ALA B 1 319 ? -22.906 -13.703 -10.68 1 35.59 319 ALA B CA 1
ATOM 4798 C C . ALA B 1 319 ? -21.922 -12.672 -10.125 1 35.59 319 ALA B C 1
ATOM 4800 O O . ALA B 1 319 ? -20.797 -13.016 -9.781 1 35.59 319 ALA B O 1
#

Nearest PDB structures (foldseek):
  7yst-assembly1_B  TM=8.458E-01  e=7.085E-31  Mycobacterium tuberculosis
  1sb8-assembly1_A  TM=8.497E-01  e=5.607E-25  Pseudomonas aeruginosa
  3ru9-assembly1_A  TM=8.480E-01  e=7.287E-24  Plesiomonas shigelloides
  6pnl-assembly1_A  TM=8.288E-01  e=1.128E-22  Methanothermobacter thermautotrophicus
  6bwl-assembly1_A-2  TM=8.369E-01  e=3.415E-22  Bacillus thuringiensis serovar israelensis ATCC 35646

Foldseek 3Di:
DEEEEEVCQADLNVVLLVVCVVVPAQYEYEYQPPPGDVVSCVVVVVSCVPPPNSYHYDNDALLDLCLLVVCLVSLGQEYEYDDADPPCPVVDDDLVVRLCRLVSSLVSNLVSCLSNVHQEYEYEAAQPVPVPPDDQDSNNVSRVSSVVVNVVCCVVPVHAYEYEHEWLEDAFRHDCDDQSNLLLVLLLCVLQVAAEAFDPPQPQWGWYAYSVLVSVLSVLSSVFPSNHHDYAYDTLQFTDGSVNSNVLSVLLVVCVVPVDDPPPPPDPGRGHDHPVVSCVRSVGDGDADPNRRSNRRSVNSNVVPDHDPHDRDYHYRND/DEEEEEVCQADLNVVLLVVCVVVPAQYEYEYQPPPGDVVSNVVVVVSCVPPPNSYHYDNDALLDLCLLVVCLVSLGQEYEYDDADPPCPVVDDDLVVRLCRLVSSLVSNLVSCLSNVHQEYEYEAAQPVPVPPDDQDSNNVSRVSSVVVNVVCCVVPVHAYEYEHEWLEDAFRHDCDDQSNLLLVLLLCVLQVAAEAFDPPQPQWGWYAYSVLVSVLSVLSSVFPSNHHDYAYDTLQFTDGSVNSNVLSVLLVVCVVPVDDPPCPPDPTRGHDHPVVSCVRSVGDGDADPNRRSNRRSVNSNVPPDHDPHDRDYHYRND

InterPro domains:
  IPR001509 NAD-dependent epimerase/dehydratase [PF01370] (3-225)
  IPR036291 NAD(P)-binding domain superfamily [SSF51735] (1-303)
  IPR050177 Bifunctional lipid A modification and metabolic enzymes [PTHR43245] (1-301)

Sequence (638 aa):
MRALVTGAAGFIGSNLVDRLLADGHQVIGVDNFWTGDPSNLEWALEQGNSSGRRFTLVKADIQAPELTDIVAGACPHVVYHLAARTEHDAVAPDPLLDARNNVLGTINVLEACREAGVRRIVYATSGDSRYGDDPVSSHAAAKLSGELYLRAYTEMYGFAPICLALSNVYGPRQRPHGVAALITILASAMVTGRPYVVNRDHADAHDFVYVGDVVDAFVRAAHAPIDTVGTYDISGSTQITATDIHHAIATVLDDAASTGATGEENRELSEKKIDVNTEYTLGWKPRVGLARGIRHTVDWLCTTLEPGYATTDVIAAGAMRALVTGAAGFIGSNLVDRLLADGHQVIGVDNFWTGDPSNLEWALEQGNSSGRRFTLVKADIQAPELTDIVAGACPHVVYHLAARTEHDAVAPDPLLDARNNVLGTINVLEACREAGVRRIVYATSGDSRYGDDPVSSHAAAKLSGELYLRAYTEMYGFAPICLALSNVYGPRQRPHGVAALITILASAMVTGRPYVVNRDHADAHDFVYVGDVVDAFVRAAHAPIDTVGTYDISGSTQITATDIHHAIATVLDDAASTGATGEENRELSEKKIDVNTEYTLGWKPRVGLARGIRHTVDWLCTTLEPGYATTDVIAAGA

Radius of gyration: 28.2 Å; Cα contacts (8 Å, |Δi|>4): 1298; chains: 2; bounding box: 56×89×63 Å